Protein AF-A0A496B4T3-F1 (afdb_monomer)

pLDDT: mean 73.03, std 24.56, range [25.62, 98.31]

Sequence (367 aa):
MKFWKKVTQNFSKDEVRKAEMLEIHTRRIRGERLSRKQTRLLKASEQYPELDPLKELIDFAHHRFEERENVTPLPGAKRRIANNLMQLIGRDAPEDDALLGDEISLAPAYSPDLVGSDSELALPNVSGDLPPPIPEAVDPLNETVILEGEAVESATSPVEACYLKLKVAQGDEVGREYDISFQPMIIGCGEKVAVQLDANTPVSQRHALLTVDDDELLITNLDSDSGTSVDGAKITEPTTLHVASRVQIGGQVLEVAAFRRDASVLGVSFEVVEGPDVGQVHWVHFKEMTVGRSAAAQIKLADSTGTLSRLHARFNLKNGEVYLTDLGSKNGTYVDGFRIEEPTVVEPGMRIEFSEIVCEVMHIEHI

Foldseek 3Di:
DVVVVVVCVPDDPVVVLLVLLLVLLLCVLVVHDDDPVSVVSVVVCVVPVVCVVVSVVSNVVSVVVVVDDDDPPPPCPVVVVVVVVCVVVPPPDDDDDDDDDDDDDDDDDDDDDDDDDDDDDDDDDDDDDDDDDDDDDDDDDPDPPPPPPPPPPPCPQPLFKKWWKKAWCFAPRHGDIDIDIDHWAFDFCAPPHQHHDDPVFPTHNGAWTWDADPNWIWIDGPDPPQAKAWPNHGDPDTDTDDQQIWIDGGFWTWGFHDWDDDLQKIWTKTATCTDPRHRDIGIGIDGWQWEWCAPSHPHHDPHPVPQTHNTAWTWDQDSNFIWIGGPPGPQAKDKQNHGDPDTDTDAAQIWIDRDRIIMGTHHMDTD

Radius of gyration: 29.58 Å; Cα contacts (8 Å, |Δi|>4): 579; chains: 1; bounding box: 53×76×92 Å

Secondary structure (DSSP, 8-state):
--HHHHHTTSS-HHHHHHHHHHHHHHHHHTT----HHHHHHHHHGGG-GGGHHHHHHHHHHHHHHHSSTT----TTHHHHHHHHHHHHHGGGPPP----------------------------------PPPPPPPPP-----------------------EEEEEEEEESTTTT-EEEEEE--EEEESSTT-SEE--TTSS--TT-EEEEEETTEEEEEE--SSS-EEETTEEPSS-EEE-TT-EEEETTEEEEEEEEEEETTEEEEEEEEEESTTTT-EEEEEEEPEEEESSTTSSEE---SSS-S-SS-EEEEEETTEEEEEE-S-SS-EEETTEEPSS-EE--TT-EEEETTEEEEEEEEEE-

Solvent-accessible surface area (backbone atoms only — not comparable to full-atom values): 22130 Å² total; per-residue (Å²): 125,72,71,63,67,65,62,54,73,83,48,55,78,63,57,56,48,52,51,52,32,53,54,50,49,56,39,50,75,73,68,49,90,73,50,76,68,52,54,50,45,49,60,56,43,73,80,40,70,86,48,48,69,56,50,50,51,51,52,51,52,52,53,66,56,60,80,45,83,87,64,79,76,58,88,58,53,73,54,53,54,50,52,55,52,51,59,65,66,57,77,79,66,82,90,81,80,90,83,86,84,83,89,82,89,82,83,83,89,84,87,86,89,85,88,85,81,89,80,91,84,84,86,80,92,81,86,83,85,87,81,82,87,82,85,82,82,88,81,88,80,93,70,88,72,82,71,82,71,74,74,81,67,79,76,74,56,65,83,46,30,36,40,39,34,38,30,28,72,36,54,81,52,56,72,44,72,45,83,44,76,47,73,60,41,22,34,17,41,32,86,92,41,56,38,74,46,71,66,93,38,66,47,41,52,61,24,30,39,48,50,74,57,97,92,40,40,30,40,32,63,63,35,90,80,74,40,34,25,50,74,87,41,76,54,91,58,76,40,81,58,50,76,68,36,33,39,34,48,50,67,32,29,33,28,26,72,43,80,46,76,56,91,50,32,43,36,37,33,34,31,25,75,38,49,94,60,53,77,42,73,42,72,41,73,47,70,52,50,24,31,16,51,30,91,70,16,70,43,59,48,74,57,90,85,64,63,48,28,50,57,23,32,35,49,45,81,54,86,76,41,44,28,40,32,62,61,78,30,88,70,45,34,25,51,75,86,42,73,58,90,58,77,38,81,62,55,61,72,42,38,38,29,53,48,84,31,29,31,32,28,70,41,70,46,79,91

Structure (mmCIF, N/CA/C/O backbone):
data_AF-A0A496B4T3-F1
#
_entry.id   AF-A0A496B4T3-F1
#
loop_
_atom_site.group_PDB
_atom_site.id
_atom_site.type_symbol
_atom_site.label_atom_id
_atom_site.label_alt_id
_atom_site.label_comp_id
_atom_site.label_asym_id
_atom_site.label_entity_id
_atom_site.label_seq_id
_atom_site.pdbx_PDB_ins_code
_atom_site.Cartn_x
_atom_site.Cartn_y
_atom_site.Cartn_z
_atom_site.occupancy
_atom_site.B_iso_or_equiv
_atom_site.auth_seq_id
_atom_site.auth_comp_id
_atom_site.auth_asym_id
_atom_site.auth_atom_id
_atom_site.pdbx_PDB_model_num
ATOM 1 N N . MET A 1 1 ? 9.419 -40.910 -6.997 1.00 42.03 1 MET A N 1
ATOM 2 C CA . MET A 1 1 ? 9.297 -41.549 -5.659 1.00 42.03 1 MET A CA 1
ATOM 3 C C . MET A 1 1 ? 10.469 -41.289 -4.694 1.00 42.03 1 MET A C 1
ATOM 5 O O . MET A 1 1 ? 10.294 -41.557 -3.514 1.00 42.03 1 MET A O 1
ATOM 9 N N . LYS A 1 2 ? 11.641 -40.768 -5.114 1.00 34.84 2 LYS A N 1
ATOM 10 C CA . LYS A 1 2 ? 12.786 -40.532 -4.198 1.00 34.84 2 LYS A CA 1
ATOM 11 C C . LYS A 1 2 ? 12.701 -39.239 -3.361 1.00 34.84 2 LYS A C 1
ATOM 13 O O . LYS A 1 2 ? 13.269 -39.209 -2.280 1.00 34.84 2 LYS A O 1
ATOM 18 N N . PHE A 1 3 ? 11.955 -38.228 -3.818 1.00 31.80 3 PHE A N 1
ATOM 19 C CA . PHE A 1 3 ? 11.793 -36.936 -3.130 1.00 31.80 3 PHE A CA 1
ATOM 20 C C . PHE A 1 3 ? 11.101 -37.070 -1.759 1.00 31.80 3 PHE A C 1
ATOM 22 O O . PHE A 1 3 ? 11.632 -36.640 -0.742 1.00 31.80 3 PHE A O 1
ATOM 29 N N . TRP A 1 4 ? 9.982 -37.797 -1.707 1.00 35.41 4 TRP A N 1
ATOM 30 C CA . TRP A 1 4 ? 9.192 -37.984 -0.485 1.00 35.41 4 TRP A CA 1
ATOM 31 C C . TRP A 1 4 ? 9.921 -38.759 0.622 1.00 35.41 4 TRP A C 1
ATOM 33 O O . TRP A 1 4 ? 9.647 -38.537 1.791 1.00 35.41 4 TRP A O 1
ATOM 43 N N . LYS A 1 5 ? 10.894 -39.620 0.280 1.00 40.59 5 LYS A N 1
ATOM 44 C CA . LYS A 1 5 ? 11.647 -40.413 1.269 1.00 40.59 5 LYS A CA 1
ATOM 45 C C . LYS A 1 5 ? 12.572 -39.575 2.161 1.00 40.59 5 LYS A C 1
ATOM 47 O O . LYS A 1 5 ? 12.833 -39.999 3.282 1.00 40.59 5 LYS A O 1
ATOM 52 N N . LYS A 1 6 ? 13.083 -38.437 1.670 1.00 42.34 6 LYS A N 1
ATOM 53 C CA . LYS A 1 6 ? 13.924 -37.519 2.464 1.00 42.34 6 LYS A CA 1
ATOM 54 C C . LYS A 1 6 ? 13.076 -36.603 3.351 1.00 42.34 6 LYS A C 1
ATOM 56 O O . LYS A 1 6 ? 13.432 -36.385 4.497 1.00 42.34 6 LYS A O 1
ATOM 61 N N . VAL A 1 7 ? 11.923 -36.149 2.854 1.00 42.84 7 VAL A N 1
ATOM 62 C CA . VAL A 1 7 ? 11.011 -35.256 3.593 1.00 42.84 7 VAL A CA 1
ATOM 63 C C . VAL A 1 7 ? 10.357 -35.969 4.786 1.00 42.84 7 VAL A C 1
ATOM 65 O O . VAL A 1 7 ? 10.216 -35.381 5.848 1.00 42.84 7 VAL A O 1
ATOM 68 N N . THR A 1 8 ? 10.044 -37.266 4.675 1.00 44.81 8 THR A N 1
ATOM 69 C CA . THR A 1 8 ? 9.409 -38.049 5.756 1.00 44.81 8 THR A CA 1
ATOM 70 C C . THR A 1 8 ? 10.283 -38.304 6.990 1.00 44.81 8 THR A C 1
ATOM 72 O O . THR A 1 8 ? 9.789 -38.897 7.942 1.00 44.81 8 THR A O 1
ATOM 75 N N . GLN A 1 9 ? 11.571 -37.932 6.988 1.00 51.94 9 GLN A N 1
ATOM 76 C CA . GLN A 1 9 ? 12.445 -38.143 8.153 1.00 51.94 9 GLN A CA 1
ATOM 77 C C . GLN A 1 9 ? 12.151 -37.173 9.307 1.00 51.94 9 GLN A C 1
ATOM 79 O O . GLN A 1 9 ? 12.417 -37.530 10.451 1.00 51.94 9 GLN A O 1
ATOM 84 N N . ASN A 1 10 ? 11.534 -36.021 9.019 1.00 51.81 10 ASN A N 1
ATOM 85 C CA . ASN A 1 10 ? 11.236 -34.978 10.008 1.00 51.81 10 ASN A CA 1
ATOM 86 C C . ASN A 1 10 ? 9.767 -34.953 10.465 1.00 51.81 10 ASN A C 1
ATOM 88 O O . ASN A 1 10 ? 9.409 -34.110 11.277 1.00 51.81 10 ASN A O 1
ATOM 92 N N . PHE A 1 11 ? 8.922 -35.862 9.969 1.00 54.88 11 PHE A N 1
ATOM 93 C CA . PHE A 1 11 ? 7.496 -35.907 10.306 1.00 54.88 11 PHE A CA 1
ATOM 94 C C . PHE A 1 11 ? 7.147 -37.178 11.068 1.00 54.88 11 PHE A C 1
ATOM 96 O O . PHE A 1 11 ? 7.620 -38.278 10.758 1.00 54.88 11 PHE A O 1
ATOM 103 N N . SER A 1 12 ? 6.265 -37.040 12.051 1.00 73.56 12 SER A N 1
ATOM 104 C CA . SER A 1 12 ? 5.707 -38.178 12.763 1.00 73.56 12 SER A CA 1
ATOM 105 C C . SER A 1 12 ? 4.925 -39.088 11.805 1.00 73.56 12 SER A C 1
ATOM 107 O O . SER A 1 12 ? 4.362 -38.667 10.790 1.00 73.56 12 SER A O 1
ATOM 109 N N . LYS A 1 13 ? 4.838 -40.381 12.143 1.00 70.19 13 LYS A N 1
ATOM 110 C CA . LYS A 1 13 ? 4.025 -41.343 11.374 1.00 70.19 13 LYS A CA 1
ATOM 111 C C . LYS A 1 13 ? 2.549 -40.937 11.284 1.00 70.19 13 LYS A C 1
ATOM 113 O O . LYS A 1 13 ? 1.871 -41.394 10.367 1.00 70.19 13 LYS A O 1
ATOM 118 N N . ASP A 1 14 ? 2.064 -40.139 12.232 1.00 72.94 14 ASP A N 1
ATOM 119 C CA . ASP A 1 14 ? 0.688 -39.643 12.257 1.00 72.94 14 ASP A CA 1
ATOM 120 C C . ASP A 1 14 ? 0.489 -38.497 11.252 1.00 72.94 14 ASP A C 1
ATOM 122 O O . ASP A 1 14 ? -0.437 -38.544 10.447 1.00 72.94 14 ASP A O 1
ATOM 126 N N . GLU A 1 15 ? 1.419 -37.542 11.181 1.00 69.88 15 GLU A N 1
ATOM 127 C CA . GLU A 1 15 ? 1.378 -36.432 10.212 1.00 69.88 15 GLU A CA 1
ATOM 128 C C . GLU A 1 15 ? 1.469 -36.910 8.762 1.00 69.88 15 GLU A C 1
ATOM 130 O O . GLU A 1 15 ? 0.697 -36.475 7.907 1.00 69.88 15 GLU A O 1
ATOM 135 N N . VAL A 1 16 ? 2.351 -37.876 8.484 1.00 72.69 16 VAL A N 1
ATOM 136 C CA . VAL A 1 16 ? 2.456 -38.484 7.146 1.00 72.69 16 VAL A CA 1
ATOM 137 C C . VAL A 1 16 ? 1.137 -39.157 6.754 1.00 72.69 16 VAL A C 1
ATOM 139 O O . VAL A 1 16 ? 0.715 -39.098 5.598 1.00 72.69 16 VAL A O 1
ATOM 142 N N . ARG A 1 17 ? 0.456 -39.774 7.723 1.00 77.06 17 ARG A N 1
ATOM 143 C CA . ARG A 1 17 ? -0.826 -40.448 7.506 1.00 77.06 17 ARG A CA 1
ATOM 144 C C . ARG A 1 17 ? -1.963 -39.452 7.268 1.00 77.06 17 ARG A C 1
ATOM 146 O O . ARG A 1 17 ? -2.793 -39.699 6.396 1.00 77.06 17 ARG A O 1
ATOM 153 N N . LYS A 1 18 ? -1.976 -38.325 7.985 1.00 79.62 18 LYS A N 1
ATOM 154 C CA . LYS A 1 18 ? -2.917 -37.207 7.788 1.00 79.62 18 LYS A CA 1
ATOM 155 C C . LYS A 1 18 ? -2.761 -36.564 6.410 1.00 79.62 18 LYS A C 1
ATOM 157 O O . LYS A 1 18 ? -3.753 -36.363 5.711 1.00 79.62 18 LYS A O 1
ATOM 162 N N . ALA A 1 19 ? -1.523 -36.335 5.971 1.00 73.56 19 ALA A N 1
ATOM 163 C CA . ALA A 1 19 ? -1.239 -35.837 4.627 1.00 73.56 19 ALA A CA 1
ATOM 164 C C . ALA A 1 19 ? -1.725 -36.812 3.535 1.00 73.56 19 ALA A C 1
ATOM 166 O O . ALA A 1 19 ? -2.362 -36.390 2.569 1.00 73.56 19 ALA A O 1
ATOM 167 N N . GLU A 1 20 ? -1.506 -38.123 3.718 1.00 81.56 20 GLU A N 1
ATOM 168 C CA . GLU A 1 20 ? -2.002 -39.156 2.793 1.00 81.56 20 GLU A CA 1
ATOM 169 C C . GLU A 1 20 ? -3.545 -39.164 2.724 1.00 81.56 20 GLU A C 1
ATOM 171 O O . GLU A 1 20 ? -4.117 -39.345 1.647 1.00 81.56 20 GLU A O 1
ATOM 176 N N . MET A 1 21 ? -4.239 -38.918 3.843 1.00 84.38 21 MET A N 1
ATOM 177 C CA . MET A 1 21 ? -5.705 -38.802 3.872 1.00 84.38 21 MET A CA 1
ATOM 178 C C . MET A 1 21 ? -6.217 -37.597 3.075 1.00 84.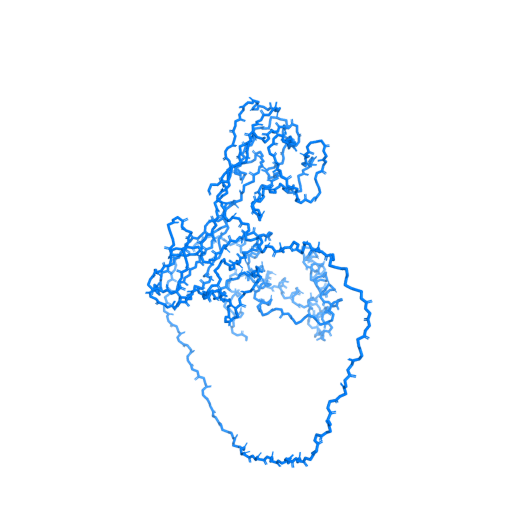38 21 MET A C 1
ATOM 180 O O . MET A 1 21 ? -7.159 -37.755 2.295 1.00 84.38 21 MET A O 1
ATOM 184 N N . LEU A 1 22 ? -5.594 -36.424 3.229 1.00 81.25 22 LEU A N 1
ATOM 185 C CA . LEU A 1 22 ? -5.973 -35.215 2.489 1.00 81.25 22 LEU A CA 1
ATOM 186 C C . LEU A 1 22 ? -5.705 -35.360 0.987 1.00 81.25 22 LEU A C 1
ATOM 188 O O . LEU A 1 22 ? -6.563 -35.005 0.182 1.00 81.25 22 LEU A O 1
ATOM 192 N N . GLU A 1 23 ? -4.580 -35.966 0.594 1.00 81.69 23 GLU A N 1
ATOM 193 C CA . GLU A 1 23 ? -4.283 -36.234 -0.820 1.00 81.69 23 GLU A CA 1
ATOM 194 C C . GLU A 1 23 ? -5.339 -37.157 -1.451 1.00 81.69 23 GLU A C 1
ATOM 196 O O . GLU A 1 23 ? -5.813 -36.919 -2.565 1.00 81.69 23 GLU A O 1
ATOM 201 N N . ILE A 1 24 ? -5.745 -38.211 -0.734 1.00 87.06 24 ILE A N 1
ATOM 202 C CA . ILE A 1 24 ? -6.796 -39.125 -1.196 1.00 87.06 24 ILE A CA 1
ATOM 203 C C . ILE A 1 24 ? -8.148 -38.410 -1.294 1.00 87.06 24 ILE A C 1
ATOM 205 O O . ILE A 1 24 ? -8.892 -38.677 -2.241 1.00 87.06 24 ILE A O 1
ATOM 209 N N . HIS A 1 25 ? -8.460 -37.504 -0.361 1.00 85.00 25 HIS A N 1
ATOM 210 C CA . HIS A 1 25 ? -9.668 -36.676 -0.423 1.00 85.00 25 HIS A CA 1
ATOM 211 C C . HIS A 1 25 ? -9.656 -35.786 -1.672 1.00 85.00 25 HIS A C 1
ATOM 213 O O . HIS A 1 25 ? -10.599 -35.837 -2.453 1.00 85.00 25 HIS A O 1
ATOM 219 N N . THR A 1 26 ? -8.546 -35.101 -1.971 1.00 82.19 26 THR A N 1
ATOM 220 C CA . THR A 1 26 ? -8.401 -34.311 -3.210 1.00 82.19 26 THR A CA 1
ATOM 221 C C . THR A 1 26 ? -8.621 -35.150 -4.473 1.00 82.19 26 THR A C 1
ATOM 223 O O . THR A 1 26 ? -9.329 -34.724 -5.385 1.00 82.19 26 THR A O 1
ATOM 226 N N . ARG A 1 27 ? -8.052 -36.362 -4.536 1.00 83.88 27 ARG A N 1
ATOM 227 C CA . ARG A 1 27 ? -8.244 -37.281 -5.675 1.00 83.88 27 ARG A CA 1
ATOM 228 C C . ARG A 1 27 ? -9.700 -37.722 -5.828 1.00 83.88 27 ARG A C 1
ATOM 230 O O . ARG A 1 27 ? -10.185 -37.831 -6.950 1.00 83.88 27 ARG A O 1
ATOM 237 N N . ARG A 1 28 ? -10.400 -37.959 -4.710 1.00 89.25 28 ARG A N 1
ATOM 238 C CA . ARG A 1 28 ? -11.830 -38.300 -4.708 1.00 89.25 28 ARG A CA 1
ATOM 239 C C . ARG A 1 28 ? -12.663 -37.189 -5.346 1.00 89.25 28 ARG A C 1
ATOM 241 O O . ARG A 1 28 ? -13.524 -37.500 -6.161 1.00 89.25 28 ARG A O 1
ATOM 248 N N . ILE A 1 29 ? -12.420 -35.936 -4.960 1.00 82.75 29 ILE A N 1
ATOM 249 C CA . ILE A 1 29 ? -13.201 -34.791 -5.446 1.00 82.75 29 ILE A CA 1
ATOM 250 C C . ILE A 1 29 ? -12.955 -34.579 -6.947 1.00 82.75 29 ILE A C 1
ATOM 252 O O . ILE A 1 29 ? -13.908 -34.399 -7.691 1.00 82.75 29 ILE A O 1
ATOM 256 N N . ARG A 1 30 ? -11.714 -34.782 -7.418 1.00 79.19 30 ARG A N 1
ATOM 257 C CA . ARG A 1 30 ? -11.343 -34.770 -8.850 1.00 79.19 30 ARG A CA 1
ATOM 258 C C . ARG A 1 30 ? -11.920 -35.921 -9.685 1.00 79.19 30 ARG A C 1
ATOM 260 O O . ARG A 1 30 ? -11.549 -36.086 -10.845 1.00 79.19 30 ARG A O 1
ATOM 267 N N . GLY A 1 31 ? -12.751 -36.782 -9.098 1.00 84.12 31 GLY A N 1
ATOM 268 C CA . GLY A 1 31 ? -13.332 -37.938 -9.780 1.00 84.12 31 GLY A CA 1
ATOM 269 C C . GLY A 1 31 ? -12.337 -39.063 -10.090 1.00 84.12 31 GLY A C 1
ATOM 270 O O . GLY A 1 31 ? -12.657 -39.970 -10.862 1.00 84.12 31 GLY A O 1
ATOM 271 N N . GLU A 1 32 ? -11.134 -39.057 -9.502 1.00 86.38 32 GLU A N 1
ATOM 272 C CA . GLU A 1 32 ? -10.153 -40.118 -9.730 1.00 86.38 32 GLU A CA 1
ATOM 273 C C . GLU A 1 32 ? -10.586 -41.439 -9.075 1.00 86.38 32 GLU A C 1
ATOM 275 O O . GLU A 1 32 ? -11.155 -41.499 -7.979 1.00 86.38 32 GLU A O 1
ATOM 280 N N . ARG A 1 33 ? -10.256 -42.557 -9.727 1.00 86.19 33 ARG A N 1
ATOM 281 C CA . ARG A 1 33 ? -10.611 -43.890 -9.232 1.00 86.19 33 ARG A CA 1
ATOM 282 C C . ARG A 1 33 ? -9.698 -44.306 -8.075 1.00 86.19 33 ARG A C 1
ATOM 284 O O . ARG A 1 33 ? -8.519 -44.592 -8.269 1.00 86.19 33 ARG A O 1
ATOM 291 N N . LEU A 1 34 ? -10.262 -44.413 -6.872 1.00 87.00 34 LEU A N 1
ATOM 292 C CA . LEU A 1 34 ? -9.528 -44.828 -5.673 1.00 87.00 34 LEU A CA 1
ATOM 293 C C . LEU A 1 34 ? -9.361 -46.353 -5.574 1.00 87.00 34 LEU A C 1
ATOM 295 O O . LEU A 1 34 ? -10.283 -47.131 -5.832 1.00 87.00 34 LEU A O 1
ATOM 299 N N . SER A 1 35 ? -8.185 -46.795 -5.123 1.00 86.81 35 SER A N 1
ATOM 300 C CA . SER A 1 35 ? -7.936 -48.195 -4.759 1.00 86.81 35 SER A CA 1
ATOM 301 C C . SER A 1 35 ? -8.615 -48.575 -3.435 1.00 86.81 35 SER A C 1
ATOM 303 O O . SER A 1 35 ? -8.854 -47.729 -2.576 1.00 86.81 35 SER A O 1
ATOM 305 N N . ARG A 1 36 ? -8.828 -49.880 -3.190 1.00 83.62 36 ARG A N 1
ATOM 306 C CA . ARG A 1 36 ? -9.407 -50.384 -1.922 1.00 83.62 36 ARG A CA 1
ATOM 307 C C . ARG A 1 36 ? -8.649 -49.908 -0.676 1.00 83.62 36 ARG A C 1
ATOM 309 O O . ARG A 1 36 ? -9.269 -49.688 0.362 1.00 83.62 36 ARG A O 1
ATOM 316 N N . LYS A 1 37 ? -7.319 -49.769 -0.765 1.00 82.56 37 LYS A N 1
ATOM 317 C CA . LYS A 1 37 ? -6.482 -49.256 0.332 1.00 82.56 37 LYS A CA 1
ATOM 318 C C . LYS A 1 37 ? -6.793 -47.781 0.602 1.00 82.56 37 LYS A C 1
ATOM 320 O O . LYS A 1 37 ? -6.983 -47.412 1.754 1.00 82.56 37 LYS A O 1
ATOM 325 N N . GLN A 1 38 ? -6.914 -46.975 -0.450 1.00 83.62 38 GLN A N 1
ATOM 326 C CA . GLN A 1 38 ? -7.208 -45.545 -0.345 1.00 83.62 38 GLN A CA 1
ATOM 327 C C . GLN A 1 38 ? -8.632 -45.286 0.154 1.00 83.62 38 GLN A C 1
ATOM 329 O O . GLN A 1 38 ? -8.820 -44.468 1.043 1.00 83.62 38 GLN A O 1
ATOM 334 N N . THR A 1 39 ? -9.626 -46.048 -0.314 1.00 85.62 39 THR A N 1
ATOM 335 C CA . THR A 1 39 ? -11.004 -45.945 0.198 1.00 85.62 39 THR A CA 1
ATOM 336 C C . THR A 1 39 ? -11.082 -46.247 1.697 1.00 85.62 39 THR A C 1
ATOM 338 O O . THR A 1 39 ? -11.832 -45.602 2.421 1.00 85.62 39 THR A O 1
ATOM 341 N N . ARG A 1 40 ? -10.297 -47.219 2.185 1.00 84.94 40 ARG A N 1
ATOM 342 C CA . ARG A 1 40 ? -10.201 -47.511 3.625 1.00 84.94 40 ARG A CA 1
ATOM 343 C C . ARG A 1 40 ? -9.523 -46.380 4.395 1.00 84.94 40 ARG A C 1
ATOM 345 O O . ARG A 1 40 ? -9.980 -46.062 5.485 1.00 84.94 40 ARG A O 1
ATOM 352 N N . LEU A 1 41 ? -8.467 -45.785 3.838 1.00 83.81 41 LEU A N 1
ATOM 353 C CA . LEU A 1 41 ? -7.774 -44.660 4.468 1.00 83.81 41 LEU A CA 1
ATOM 354 C C . LEU A 1 41 ? -8.678 -43.425 4.561 1.00 83.81 41 LEU A C 1
ATOM 356 O O . LEU A 1 41 ? -8.714 -42.776 5.597 1.00 83.81 41 LEU A O 1
ATOM 360 N N . LEU A 1 42 ? -9.463 -43.159 3.515 1.00 84.44 42 LEU A N 1
ATOM 361 C CA . LEU A 1 42 ? -10.429 -42.067 3.499 1.00 84.44 42 LEU A CA 1
ATOM 362 C C . LEU A 1 42 ? -11.531 -42.265 4.548 1.00 84.44 42 LEU A C 1
ATOM 364 O O . LEU A 1 42 ? -11.844 -41.331 5.273 1.00 84.44 42 LEU A O 1
ATOM 368 N N . LYS A 1 43 ? -12.064 -43.485 4.703 1.00 84.75 43 LYS A N 1
ATOM 369 C CA . LYS A 1 43 ? -13.001 -43.795 5.802 1.00 84.75 43 LYS A CA 1
ATOM 370 C C . LYS A 1 43 ? -12.363 -43.615 7.178 1.00 84.75 43 LYS A C 1
ATOM 372 O O . LYS A 1 43 ? -13.001 -43.128 8.097 1.00 84.75 43 LYS A O 1
ATOM 377 N N . ALA A 1 44 ? -11.089 -43.976 7.322 1.00 83.06 44 ALA A N 1
ATOM 378 C CA . ALA A 1 44 ? -10.361 -43.760 8.568 1.00 83.06 44 ALA A CA 1
ATOM 379 C C . ALA A 1 44 ? -10.136 -42.268 8.881 1.00 83.06 44 ALA A C 1
ATOM 381 O O . ALA A 1 44 ? -9.860 -41.947 10.030 1.00 83.06 44 ALA A O 1
ATOM 382 N N . SER A 1 45 ? -10.291 -41.361 7.907 1.00 81.56 45 SER A N 1
ATOM 383 C CA . SER A 1 45 ? -10.195 -39.913 8.144 1.00 81.56 45 SER A CA 1
ATOM 384 C C . SER A 1 45 ? -11.351 -39.339 8.971 1.00 81.56 45 SER A C 1
ATOM 386 O O . SER A 1 45 ? -11.227 -38.224 9.462 1.00 81.56 45 SER A O 1
ATOM 388 N N . GLU A 1 46 ? -12.443 -40.089 9.166 1.00 81.25 46 GLU A N 1
ATOM 389 C CA . GLU A 1 46 ? -13.528 -39.734 10.101 1.00 81.25 46 GLU A CA 1
ATOM 390 C C . GLU A 1 46 ? -13.063 -39.770 11.568 1.00 81.25 46 GLU A C 1
ATOM 392 O O . GLU A 1 46 ? -13.691 -39.179 12.437 1.00 81.25 46 GLU A O 1
ATOM 397 N N . GLN A 1 47 ? -11.945 -40.449 11.856 1.00 81.62 47 GLN A N 1
ATOM 398 C CA . GLN A 1 47 ? -11.346 -40.509 13.195 1.00 81.62 47 GLN A CA 1
ATOM 399 C C . GLN A 1 47 ? -10.455 -39.295 13.508 1.00 81.62 47 GLN A C 1
ATOM 401 O O . GLN A 1 47 ? -9.895 -39.230 14.598 1.00 81.62 47 GLN A O 1
ATOM 406 N N . TYR A 1 48 ? -10.322 -38.360 12.562 1.00 81.69 48 TYR A N 1
ATOM 407 C CA . TYR A 1 48 ? -9.452 -37.187 12.638 1.00 81.69 48 TYR A CA 1
ATOM 408 C C . TYR A 1 48 ? -10.262 -35.913 12.328 1.00 81.69 48 TYR A C 1
ATOM 410 O O . TYR A 1 48 ? -10.172 -35.387 11.212 1.00 81.69 48 TYR A O 1
ATOM 418 N N . PRO A 1 49 ? -11.098 -35.440 13.273 1.00 78.69 49 PRO A N 1
ATOM 419 C CA . PRO A 1 49 ? -11.975 -34.283 13.067 1.00 78.69 49 PRO A CA 1
ATOM 420 C C . PRO A 1 49 ? -11.205 -32.979 12.808 1.00 78.69 49 PRO A C 1
ATOM 422 O O . PRO A 1 49 ? -11.726 -32.058 12.188 1.00 78.69 49 PRO A O 1
ATOM 425 N N . GLU A 1 50 ? -9.932 -32.895 13.206 1.00 74.88 50 GLU A N 1
ATOM 426 C CA . GLU A 1 50 ? -9.064 -31.757 12.890 1.00 74.88 50 GLU A CA 1
ATOM 427 C C . GLU A 1 50 ? -8.795 -31.590 11.384 1.00 74.88 50 GLU A C 1
ATOM 429 O O . GLU A 1 50 ? -8.352 -30.529 10.949 1.00 74.88 50 GLU A O 1
ATOM 434 N N . LEU A 1 51 ? -9.058 -32.627 10.578 1.00 80.31 51 LEU A N 1
ATOM 435 C CA . LEU A 1 51 ? -8.924 -32.570 9.124 1.00 80.31 51 LEU A CA 1
ATOM 436 C C . LEU A 1 51 ? -10.156 -31.984 8.434 1.00 80.31 51 LEU A C 1
ATOM 438 O O . LEU A 1 51 ? -10.065 -31.662 7.252 1.00 80.31 51 LEU A O 1
ATOM 442 N N . ASP A 1 52 ? -11.292 -31.857 9.117 1.00 79.56 52 ASP A N 1
ATOM 443 C CA . ASP A 1 52 ? -12.545 -31.438 8.485 1.00 79.56 52 ASP A CA 1
ATOM 444 C C . ASP A 1 52 ? -12.488 -30.004 7.925 1.00 79.56 52 ASP A C 1
ATOM 446 O O . ASP A 1 52 ? -12.822 -29.848 6.750 1.00 79.56 52 ASP A O 1
ATOM 450 N N . PRO A 1 53 ? -11.921 -28.993 8.620 1.00 67.81 53 PRO A N 1
ATOM 451 C CA . PRO A 1 53 ? -11.727 -27.661 8.035 1.00 67.81 53 PRO A CA 1
ATOM 452 C C . PRO A 1 53 ? -10.844 -27.673 6.777 1.00 67.81 53 PRO A C 1
ATOM 454 O O . PRO A 1 53 ? -11.049 -26.898 5.844 1.00 67.81 53 PRO A O 1
ATOM 457 N N . LEU A 1 54 ? -9.851 -28.570 6.723 1.00 72.88 54 LEU A N 1
ATOM 458 C CA . LEU A 1 54 ? -8.975 -28.719 5.558 1.00 72.88 54 LEU A CA 1
ATOM 459 C C . LEU A 1 54 ? -9.688 -29.434 4.404 1.00 72.88 54 LEU A C 1
ATOM 461 O O . LEU A 1 54 ? -9.485 -29.066 3.250 1.00 72.88 54 LEU A O 1
ATOM 465 N N . LYS A 1 55 ? -10.535 -30.431 4.692 1.00 77.31 55 LYS A N 1
ATOM 466 C CA . LYS A 1 55 ? -11.386 -31.087 3.686 1.00 77.31 55 LYS A CA 1
ATOM 467 C C . LYS A 1 55 ? -12.392 -30.096 3.100 1.00 77.31 55 LYS A C 1
ATOM 469 O O . LYS A 1 55 ? -12.488 -30.025 1.881 1.00 77.31 55 LYS A O 1
ATOM 474 N N . GLU A 1 56 ? -13.043 -29.288 3.940 1.00 74.31 56 GLU A N 1
ATOM 475 C CA . GLU A 1 56 ? -13.960 -28.222 3.516 1.00 74.31 56 GLU A CA 1
ATOM 476 C C . GLU A 1 56 ? -13.261 -27.190 2.623 1.00 74.31 56 GLU A C 1
ATOM 478 O O . GLU A 1 56 ? -13.802 -26.801 1.591 1.00 74.31 56 GLU A O 1
ATOM 483 N N . LEU A 1 57 ? -12.026 -26.795 2.956 1.00 67.38 57 LEU A N 1
ATOM 484 C CA . LEU A 1 57 ? -11.236 -25.892 2.116 1.00 67.38 57 LEU A CA 1
ATOM 485 C C . LEU A 1 57 ? -10.909 -26.509 0.746 1.00 67.38 57 LEU A C 1
ATOM 487 O O . LEU A 1 57 ? -10.957 -25.816 -0.271 1.00 67.38 57 LEU A O 1
ATOM 491 N N . ILE A 1 58 ? -10.576 -27.805 0.703 1.00 76.12 58 ILE A N 1
ATOM 492 C CA . ILE A 1 58 ? -10.320 -28.528 -0.553 1.00 76.12 58 ILE A CA 1
ATOM 493 C C . ILE A 1 58 ? -11.610 -28.632 -1.380 1.00 76.12 58 ILE A C 1
ATOM 495 O O . ILE A 1 58 ? -11.561 -28.394 -2.588 1.00 76.12 58 ILE A O 1
ATOM 499 N N . ASP A 1 59 ? -12.743 -28.954 -0.749 1.00 73.19 59 ASP A N 1
ATOM 500 C CA . ASP A 1 59 ? -14.058 -29.032 -1.396 1.00 73.19 59 ASP A CA 1
ATOM 501 C C . ASP A 1 59 ? -14.454 -27.663 -1.980 1.00 73.19 59 ASP A C 1
ATOM 503 O O . ASP A 1 59 ? -14.814 -27.565 -3.155 1.00 73.19 59 ASP A O 1
ATOM 507 N N . PHE A 1 60 ? -14.294 -26.589 -1.197 1.00 69.88 60 PHE A N 1
ATOM 508 C CA . PHE A 1 60 ? -14.548 -25.208 -1.616 1.00 69.88 60 PHE A CA 1
ATOM 509 C C . PHE A 1 60 ? -13.660 -24.786 -2.790 1.00 69.88 60 PHE A C 1
ATOM 511 O O . PHE A 1 60 ? -14.154 -24.245 -3.782 1.00 69.88 60 PHE A O 1
ATOM 518 N N . ALA A 1 61 ? -12.352 -25.056 -2.706 1.00 68.69 61 ALA A N 1
ATOM 519 C CA . ALA A 1 61 ? -11.420 -24.753 -3.784 1.00 68.69 61 ALA A CA 1
ATOM 520 C C . ALA A 1 61 ? -11.809 -25.504 -5.062 1.00 68.69 61 ALA A C 1
ATOM 522 O O . ALA A 1 61 ? -11.896 -24.898 -6.125 1.00 68.69 61 ALA A O 1
ATOM 523 N N . HIS A 1 62 ? -12.097 -26.804 -4.970 1.00 72.62 62 HIS A N 1
ATOM 524 C CA . HIS A 1 62 ? -12.492 -27.592 -6.134 1.00 72.62 62 HIS A CA 1
ATOM 525 C C . HIS A 1 62 ? -13.758 -27.050 -6.801 1.00 72.62 62 HIS A C 1
ATOM 527 O O . HIS A 1 62 ? -13.765 -26.837 -8.010 1.00 72.62 62 HIS A O 1
ATOM 533 N N . HIS A 1 63 ? -14.797 -26.764 -6.013 1.00 66.19 63 HIS A N 1
ATOM 534 C CA . HIS A 1 63 ? -16.076 -26.290 -6.532 1.00 66.19 63 HIS A CA 1
ATOM 535 C C . HIS A 1 63 ? -15.953 -24.923 -7.224 1.00 66.19 63 HIS A C 1
ATOM 537 O O . HIS A 1 63 ? -16.433 -24.742 -8.341 1.00 66.19 63 HIS A O 1
ATOM 543 N N . ARG A 1 64 ? -15.219 -23.980 -6.617 1.00 52.16 64 ARG A N 1
ATOM 544 C CA . ARG A 1 64 ? -15.030 -22.630 -7.171 1.00 52.16 64 ARG A CA 1
ATOM 545 C C . ARG A 1 64 ? -14.144 -22.598 -8.423 1.00 52.16 64 ARG A C 1
ATOM 547 O O . ARG A 1 64 ? -14.270 -21.676 -9.226 1.00 52.16 64 ARG A O 1
ATOM 554 N N . PHE A 1 65 ? -13.253 -23.578 -8.594 1.00 55.06 65 PHE A N 1
ATOM 555 C CA . PHE A 1 65 ? -12.438 -23.716 -9.806 1.00 55.06 65 PHE A CA 1
ATOM 556 C C . PHE A 1 65 ? -13.153 -24.477 -10.938 1.00 55.06 65 PHE A C 1
ATOM 558 O O . PHE A 1 65 ? -12.798 -24.262 -12.094 1.00 55.06 65 PHE A O 1
ATOM 565 N N . GLU A 1 66 ? -14.169 -25.300 -10.652 1.00 53.34 66 GLU A N 1
ATOM 566 C CA . GLU A 1 66 ? -15.000 -25.954 -11.682 1.00 53.34 66 GLU A CA 1
ATOM 567 C C . GLU A 1 66 ? -16.069 -25.027 -12.283 1.00 53.34 66 GLU A C 1
ATOM 569 O O . GLU A 1 66 ? -16.365 -25.139 -13.468 1.00 53.34 66 GLU A O 1
ATOM 574 N N . GLU A 1 67 ? -16.600 -24.055 -11.529 1.00 46.81 67 GLU A N 1
ATOM 575 C CA . GLU A 1 67 ? -17.575 -23.075 -12.054 1.00 46.81 67 GLU A CA 1
ATOM 576 C C . GLU A 1 67 ? -16.985 -22.094 -13.090 1.00 46.81 67 GLU A C 1
ATOM 578 O O . GLU A 1 67 ? -17.718 -21.340 -13.732 1.00 46.81 67 GLU A O 1
ATOM 583 N N . ARG A 1 68 ? -15.663 -22.111 -13.297 1.00 42.84 68 ARG A N 1
ATOM 584 C CA . ARG A 1 68 ? -14.980 -21.389 -14.378 1.00 42.84 68 ARG A CA 1
ATOM 585 C C . ARG A 1 68 ? -14.282 -22.372 -15.317 1.00 42.84 68 ARG A C 1
ATOM 587 O O . 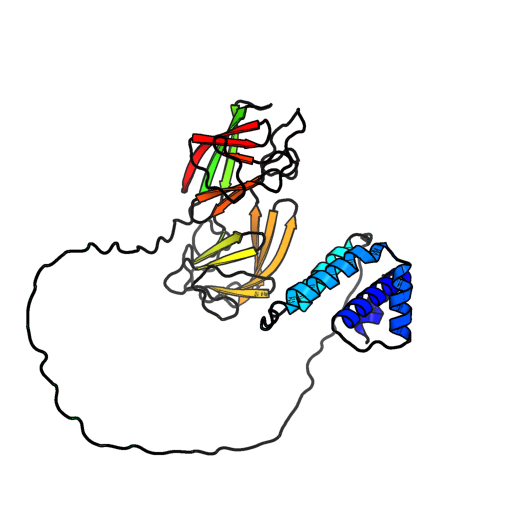ARG A 1 68 ? -13.054 -22.452 -15.343 1.00 42.84 68 ARG A O 1
ATOM 594 N N . GLU A 1 69 ? -15.050 -23.105 -16.122 1.00 42.47 69 GLU A N 1
ATOM 595 C CA . GLU A 1 69 ? -14.476 -23.758 -17.303 1.00 42.47 69 GLU A CA 1
ATOM 596 C C . GLU A 1 69 ? -13.846 -22.681 -18.209 1.00 42.47 69 GLU A C 1
ATOM 598 O O . GLU A 1 69 ? -14.517 -21.750 -18.650 1.00 42.47 69 GLU A O 1
ATOM 603 N N . ASN A 1 70 ? -12.541 -22.827 -18.465 1.00 42.34 70 ASN A N 1
ATOM 604 C CA . ASN A 1 70 ? -11.635 -21.936 -19.212 1.00 42.34 70 ASN A CA 1
ATOM 605 C C . ASN A 1 70 ? -10.908 -20.837 -18.423 1.00 42.34 70 ASN A C 1
ATOM 607 O O . ASN A 1 70 ? -10.723 -19.728 -18.920 1.00 42.34 70 ASN A O 1
ATOM 611 N N . VAL A 1 71 ? -10.359 -21.164 -17.252 1.00 40.84 71 VAL A N 1
ATOM 612 C CA . VAL A 1 71 ? -9.152 -20.467 -16.781 1.00 40.84 71 VAL A CA 1
ATOM 613 C C . VAL A 1 71 ? -7.984 -21.438 -16.812 1.00 40.84 71 VAL A C 1
ATOM 615 O O . VAL A 1 71 ? -7.880 -22.349 -15.991 1.00 40.84 71 VAL A O 1
ATOM 618 N N . THR A 1 72 ? -7.084 -21.242 -17.773 1.00 35.38 72 THR A N 1
ATOM 619 C CA . THR A 1 72 ? -5.758 -21.856 -17.760 1.00 35.38 72 THR A CA 1
ATOM 620 C C . THR A 1 72 ? -5.114 -21.492 -16.421 1.00 35.38 72 THR A C 1
ATOM 622 O O . THR A 1 72 ? -4.947 -20.300 -16.149 1.00 35.38 72 THR A O 1
ATOM 625 N N . PRO A 1 73 ? -4.792 -22.454 -15.537 1.00 38.22 73 PRO A N 1
ATOM 626 C CA . PRO A 1 73 ? -4.203 -22.112 -14.255 1.00 38.22 73 PRO A CA 1
ATOM 627 C C . PRO A 1 73 ? -2.887 -21.387 -14.524 1.00 38.22 73 PRO A C 1
ATOM 629 O O . PRO A 1 73 ? -2.003 -21.939 -15.183 1.00 38.22 73 PRO A O 1
ATOM 632 N N . LEU A 1 74 ? -2.787 -20.149 -14.029 1.00 42.50 74 LEU A N 1
ATOM 633 C CA . LEU A 1 74 ? -1.597 -19.315 -14.154 1.00 42.50 74 LEU A CA 1
ATOM 634 C C . LEU A 1 74 ? -0.342 -20.155 -13.842 1.00 42.50 74 LEU A C 1
ATOM 636 O O . LEU A 1 74 ? -0.348 -20.920 -12.858 1.00 42.50 74 LEU A O 1
ATOM 640 N N . PRO A 1 75 ? 0.739 -20.020 -14.631 1.00 33.81 75 PRO A N 1
ATOM 641 C CA . PRO A 1 75 ? 2.000 -20.690 -14.354 1.00 33.81 75 PRO A CA 1
ATOM 642 C C . PRO A 1 75 ? 2.373 -20.559 -12.868 1.00 33.81 75 PRO A C 1
ATOM 644 O O . PRO A 1 75 ? 2.193 -19.521 -12.232 1.00 33.81 75 PRO A O 1
ATOM 647 N N . GLY A 1 76 ? 2.778 -21.666 -12.246 1.00 40.66 76 GLY A N 1
ATOM 648 C CA . GLY A 1 76 ? 3.154 -21.666 -10.830 1.00 40.66 76 GLY A CA 1
ATOM 649 C C . GLY A 1 76 ? 2.006 -21.711 -9.809 1.00 40.66 76 GLY A C 1
ATOM 650 O O . GLY A 1 76 ? 2.292 -21.704 -8.615 1.00 40.66 76 GLY A O 1
ATOM 651 N N . ALA A 1 77 ? 0.727 -21.845 -10.192 1.00 38.72 77 ALA A N 1
ATOM 652 C CA . ALA A 1 77 ? -0.375 -22.080 -9.233 1.00 38.72 77 ALA A CA 1
ATOM 653 C C . ALA A 1 77 ? -0.129 -23.300 -8.316 1.00 38.72 77 ALA A C 1
ATOM 655 O O . ALA A 1 77 ? -0.355 -23.250 -7.109 1.00 38.72 77 ALA A O 1
ATOM 656 N N . LYS A 1 78 ? 0.464 -24.371 -8.862 1.00 35.94 78 LYS A N 1
ATOM 657 C CA . LYS A 1 78 ? 0.909 -25.538 -8.076 1.00 35.94 78 LYS A CA 1
ATOM 658 C C . LYS A 1 78 ? 2.021 -25.192 -7.072 1.00 35.94 78 LYS A C 1
ATOM 660 O O . LYS A 1 78 ? 2.062 -25.776 -5.995 1.00 35.94 78 LYS A O 1
ATOM 665 N N . ARG A 1 79 ? 2.898 -24.239 -7.412 1.00 42.56 79 ARG A N 1
ATOM 666 C CA . ARG A 1 79 ? 4.002 -23.756 -6.562 1.00 42.56 79 ARG A CA 1
ATOM 667 C C . ARG A 1 79 ? 3.483 -22.844 -5.443 1.00 42.56 79 ARG A C 1
ATOM 669 O O . ARG A 1 79 ? 3.949 -22.957 -4.318 1.00 42.56 79 ARG A O 1
ATOM 676 N N . ARG A 1 80 ? 2.453 -22.035 -5.725 1.00 43.53 80 ARG A N 1
ATOM 677 C CA . ARG A 1 80 ? 1.724 -21.202 -4.749 1.00 43.53 80 ARG A CA 1
ATOM 678 C C . ARG A 1 80 ? 1.038 -22.032 -3.665 1.00 43.53 80 ARG A C 1
ATOM 680 O O . ARG A 1 80 ? 1.246 -21.784 -2.483 1.00 43.53 80 ARG A O 1
ATOM 687 N N . ILE A 1 81 ? 0.291 -23.065 -4.062 1.00 45.47 81 ILE A N 1
ATOM 688 C CA . ILE A 1 81 ? -0.379 -23.965 -3.108 1.00 45.47 81 ILE A CA 1
ATOM 689 C C . ILE A 1 81 ? 0.657 -24.722 -2.269 1.00 45.47 81 ILE A C 1
ATOM 691 O O . ILE A 1 81 ? 0.496 -24.829 -1.058 1.00 45.47 81 ILE A O 1
ATOM 695 N N . ALA A 1 82 ? 1.746 -25.194 -2.887 1.00 40.12 82 ALA A N 1
ATOM 696 C CA . ALA A 1 82 ? 2.823 -25.872 -2.170 1.00 40.12 82 ALA A CA 1
ATOM 697 C C . ALA A 1 82 ? 3.511 -24.958 -1.139 1.00 40.12 82 ALA A C 1
ATOM 699 O O . ALA A 1 82 ? 3.710 -25.383 -0.006 1.00 40.12 82 ALA A O 1
ATOM 700 N N . ASN A 1 83 ? 3.819 -23.705 -1.488 1.00 44.53 83 ASN A N 1
ATOM 701 C CA . ASN A 1 83 ? 4.457 -22.758 -0.568 1.00 44.53 83 ASN A CA 1
ATOM 702 C C . ASN A 1 83 ? 3.547 -22.398 0.617 1.00 44.53 83 ASN A C 1
ATOM 704 O O . ASN A 1 83 ? 4.013 -22.407 1.754 1.00 44.53 83 ASN A O 1
ATOM 708 N N . ASN A 1 84 ? 2.251 -22.175 0.379 1.00 43.41 84 ASN A N 1
ATOM 709 C CA . ASN A 1 84 ? 1.294 -21.895 1.454 1.00 43.41 84 ASN A CA 1
ATOM 710 C C . ASN A 1 84 ? 1.088 -23.108 2.377 1.00 43.41 84 ASN A C 1
ATOM 712 O O . ASN A 1 84 ? 1.001 -22.943 3.592 1.00 43.41 84 ASN A O 1
ATOM 716 N N . LEU A 1 85 ? 1.079 -24.334 1.833 1.00 39.00 85 LEU A N 1
ATOM 717 C CA . LEU A 1 85 ? 1.010 -25.550 2.653 1.00 39.00 85 LEU A CA 1
ATOM 718 C C . LEU A 1 85 ? 2.268 -25.716 3.520 1.00 39.00 85 LEU A C 1
ATOM 720 O O . LEU A 1 85 ? 2.170 -26.080 4.688 1.00 39.00 85 LEU A O 1
ATOM 724 N N . MET A 1 86 ? 3.446 -25.421 2.962 1.00 41.28 86 MET A N 1
ATOM 725 C CA . MET A 1 86 ? 4.719 -25.521 3.683 1.00 41.28 86 MET A CA 1
ATOM 726 C C . MET A 1 86 ? 4.848 -24.452 4.779 1.00 41.28 86 MET A C 1
ATOM 728 O O . MET A 1 86 ? 5.392 -24.744 5.840 1.00 41.28 86 MET A O 1
ATOM 732 N N . GLN A 1 87 ? 4.292 -23.253 4.575 1.00 46.84 87 GLN A N 1
ATOM 733 C CA . GLN A 1 87 ? 4.214 -22.218 5.613 1.00 46.84 87 GLN A CA 1
ATOM 734 C C . GLN A 1 87 ? 3.244 -22.577 6.750 1.00 46.84 87 GLN A C 1
ATOM 736 O O . GLN A 1 87 ? 3.500 -22.217 7.897 1.00 46.84 87 GLN A O 1
ATOM 741 N N . LEU A 1 88 ? 2.159 -23.311 6.465 1.00 38.28 88 LEU A N 1
ATOM 742 C CA . LEU A 1 88 ? 1.243 -23.803 7.502 1.00 38.28 88 LEU A CA 1
ATOM 743 C C . LEU A 1 88 ? 1.854 -24.929 8.345 1.00 38.28 88 LEU A C 1
ATOM 745 O O . LEU A 1 88 ? 1.621 -24.984 9.548 1.00 38.28 88 LEU A O 1
ATOM 749 N N . ILE A 1 89 ? 2.630 -25.815 7.718 1.00 39.69 89 ILE A N 1
ATOM 750 C CA . ILE A 1 89 ? 3.257 -26.967 8.384 1.00 39.69 89 ILE A CA 1
ATOM 751 C C . ILE A 1 89 ? 4.514 -26.545 9.172 1.00 39.69 89 ILE A C 1
ATOM 753 O O . ILE A 1 89 ? 4.872 -27.184 10.156 1.00 39.69 89 ILE A O 1
ATOM 757 N N . GLY A 1 90 ? 5.167 -25.442 8.790 1.00 40.72 90 GLY A N 1
ATOM 758 C CA . GLY A 1 90 ? 6.391 -24.944 9.430 1.00 40.72 90 GLY A CA 1
ATOM 759 C C . GLY A 1 90 ? 6.214 -24.216 10.769 1.00 40.72 90 GLY A C 1
ATOM 760 O O . GLY A 1 90 ? 7.214 -23.794 11.338 1.00 40.72 90 GLY A O 1
ATOM 761 N N . ARG A 1 91 ? 4.987 -24.045 11.287 1.00 42.44 91 ARG A N 1
ATOM 762 C CA . ARG A 1 91 ? 4.755 -23.335 12.562 1.00 42.44 91 ARG A CA 1
ATOM 763 C C . ARG A 1 91 ? 5.119 -24.135 13.824 1.00 42.44 91 ARG A C 1
ATOM 765 O O . ARG A 1 91 ? 5.225 -23.510 14.871 1.00 42.44 91 ARG A O 1
ATOM 772 N N . ASP A 1 92 ? 5.371 -25.445 13.721 1.00 35.34 92 ASP A N 1
ATOM 773 C CA . ASP A 1 92 ? 5.642 -26.320 14.881 1.00 35.34 92 ASP A CA 1
ATOM 774 C C . ASP A 1 92 ? 7.014 -27.033 14.861 1.00 35.34 92 ASP A C 1
ATOM 776 O O . ASP A 1 92 ? 7.232 -27.985 15.611 1.00 35.34 92 ASP A O 1
ATOM 780 N N . ALA A 1 93 ? 7.980 -26.592 14.047 1.00 31.56 93 ALA A N 1
ATOM 781 C CA . ALA A 1 93 ? 9.339 -27.143 14.098 1.00 31.56 93 ALA A CA 1
ATOM 782 C C . ALA A 1 93 ? 10.257 -26.263 14.973 1.00 31.56 93 ALA A C 1
ATOM 784 O O . ALA A 1 93 ? 10.353 -25.063 14.707 1.00 31.56 93 ALA A O 1
ATOM 785 N N . PRO A 1 94 ? 10.938 -26.815 15.997 1.00 30.38 94 PRO A N 1
ATOM 786 C CA . PRO A 1 94 ? 11.897 -26.056 16.786 1.00 30.38 94 PRO A CA 1
ATOM 787 C C . PRO A 1 94 ? 13.134 -25.731 15.940 1.00 30.38 94 PRO A C 1
ATOM 789 O O . PRO A 1 94 ? 13.618 -26.572 15.179 1.00 30.38 94 PRO A O 1
ATOM 792 N N . GLU A 1 95 ? 13.615 -24.497 16.078 1.00 39.03 95 GLU A N 1
ATOM 793 C CA . GLU A 1 95 ? 14.876 -24.031 15.509 1.00 39.03 95 GLU A CA 1
ATOM 794 C C . GLU A 1 95 ? 16.035 -24.850 16.085 1.00 39.03 95 GLU A C 1
ATOM 796 O O . GLU A 1 95 ? 16.202 -24.893 17.301 1.00 39.03 95 GLU A O 1
ATOM 801 N N . ASP A 1 96 ? 16.835 -25.479 15.222 1.00 30.47 96 ASP A N 1
ATOM 802 C CA . ASP A 1 96 ? 18.185 -25.905 15.578 1.00 30.47 96 ASP A CA 1
ATOM 803 C C . ASP A 1 96 ? 19.125 -25.831 14.369 1.00 30.47 96 ASP A C 1
ATOM 805 O O . ASP A 1 96 ? 18.761 -26.067 13.213 1.00 30.47 96 ASP A O 1
ATOM 809 N N . ASP A 1 97 ? 20.343 -25.437 14.708 1.00 31.47 97 ASP A N 1
ATOM 810 C CA . ASP A 1 97 ? 21.386 -24.840 13.889 1.00 31.47 97 ASP A CA 1
ATOM 811 C C . ASP A 1 97 ? 22.303 -25.883 13.205 1.00 31.47 97 ASP A C 1
ATOM 813 O O . ASP A 1 97 ? 22.490 -26.992 13.701 1.00 31.47 97 ASP A O 1
ATOM 817 N N . ALA A 1 98 ? 22.943 -25.452 12.110 1.00 30.34 98 ALA A N 1
ATOM 818 C CA . ALA A 1 98 ? 24.148 -25.997 11.457 1.00 30.34 98 ALA A CA 1
ATOM 819 C C . ALA A 1 98 ? 24.197 -27.465 10.941 1.00 30.34 98 ALA A C 1
ATOM 821 O O . ALA A 1 98 ? 24.102 -28.427 11.697 1.00 30.34 98 ALA A O 1
ATOM 822 N N . LEU A 1 99 ? 24.547 -27.632 9.646 1.00 25.80 99 LEU A N 1
ATOM 823 C CA . LEU A 1 99 ? 25.741 -28.358 9.133 1.00 25.80 99 LEU A CA 1
ATOM 824 C C . LEU A 1 99 ? 25.616 -28.759 7.639 1.00 25.80 99 LEU A C 1
ATOM 826 O O . LEU A 1 99 ? 24.706 -29.496 7.282 1.00 25.80 99 LEU A O 1
ATOM 830 N N . LEU A 1 100 ? 26.640 -28.375 6.848 1.00 27.38 100 LEU A N 1
ATOM 831 C CA . LEU A 1 100 ? 27.244 -29.081 5.687 1.00 27.38 100 LEU A CA 1
ATOM 832 C C . LEU A 1 100 ? 26.319 -29.363 4.474 1.00 27.38 100 LEU A C 1
ATOM 834 O O . LEU A 1 100 ? 25.294 -30.015 4.587 1.00 27.38 100 LEU A O 1
ATOM 838 N N . GLY A 1 101 ? 26.608 -28.948 3.242 1.00 26.25 101 GLY A N 1
ATOM 839 C CA . GLY A 1 101 ? 27.865 -29.053 2.504 1.00 26.25 101 GLY A CA 1
ATOM 840 C C . GLY A 1 101 ? 27.576 -29.749 1.156 1.00 26.25 101 GLY A C 1
ATOM 841 O O . GLY A 1 101 ? 26.772 -30.676 1.105 1.00 26.25 101 GLY A O 1
ATOM 842 N N . ASP A 1 102 ? 28.246 -29.274 0.109 1.00 28.17 102 ASP A N 1
ATOM 843 C CA . ASP A 1 102 ? 28.461 -29.856 -1.225 1.00 28.17 102 ASP A CA 1
ATOM 844 C C . ASP A 1 102 ? 27.335 -29.976 -2.278 1.00 28.17 102 ASP A C 1
ATOM 846 O O . ASP A 1 102 ? 26.325 -30.671 -2.152 1.00 28.17 102 ASP A O 1
ATOM 850 N N . GLU A 1 103 ? 27.642 -29.296 -3.391 1.00 34.56 103 GLU A N 1
ATOM 851 C CA . GLU A 1 103 ? 27.423 -29.624 -4.802 1.00 34.56 103 GLU A CA 1
ATOM 852 C C . GLU A 1 103 ? 26.766 -30.974 -5.120 1.00 34.56 103 GLU A C 1
ATOM 854 O O . GLU A 1 103 ? 27.351 -32.023 -4.868 1.00 34.56 103 GLU A O 1
ATOM 859 N N . ILE A 1 104 ? 25.664 -30.950 -5.886 1.00 25.69 104 ILE A N 1
ATOM 860 C CA . ILE A 1 104 ? 25.443 -31.933 -6.961 1.00 25.69 104 ILE A CA 1
ATOM 861 C C . ILE A 1 104 ? 24.815 -31.234 -8.175 1.00 25.69 104 ILE A C 1
ATOM 863 O O . ILE A 1 104 ? 23.639 -30.867 -8.179 1.00 25.69 104 ILE A O 1
ATOM 867 N N . SER A 1 105 ? 25.632 -31.114 -9.221 1.00 27.19 105 SER A N 1
ATOM 868 C CA . SER A 1 105 ? 25.255 -30.813 -10.604 1.00 27.19 105 SER A CA 1
ATOM 869 C C . SER A 1 105 ? 24.282 -31.849 -11.178 1.00 27.19 105 SER A C 1
ATOM 871 O O . SER A 1 105 ? 24.492 -33.051 -11.023 1.00 27.19 105 SER A O 1
ATOM 873 N N . LEU A 1 106 ? 23.288 -31.403 -11.951 1.00 25.62 106 LEU A N 1
ATOM 874 C CA . LEU A 1 106 ? 22.581 -32.237 -12.929 1.00 25.62 106 LEU A CA 1
ATOM 875 C C . LEU A 1 106 ? 22.460 -31.462 -14.246 1.00 25.62 106 LEU A C 1
ATOM 877 O O . LEU A 1 106 ? 21.517 -30.710 -14.469 1.00 25.62 106 LEU A O 1
ATOM 881 N N . ALA A 1 107 ? 23.459 -31.659 -15.103 1.00 26.23 107 ALA A N 1
ATOM 882 C CA . ALA A 1 107 ? 23.413 -31.359 -16.530 1.00 26.23 107 ALA A CA 1
ATOM 883 C C . ALA A 1 107 ? 22.876 -32.605 -17.300 1.00 26.23 107 ALA A C 1
ATOM 885 O O . ALA A 1 107 ? 22.572 -33.624 -16.672 1.00 26.23 107 ALA A O 1
ATOM 886 N N . PRO A 1 108 ? 22.666 -32.548 -18.628 1.00 36.81 108 PRO A N 1
ATOM 887 C CA . PRO A 1 108 ? 21.406 -32.908 -19.269 1.00 36.81 108 PRO A CA 1
ATOM 888 C C . PRO A 1 108 ? 21.458 -34.264 -19.990 1.00 36.81 108 PRO A C 1
ATOM 890 O O . PRO A 1 108 ? 22.523 -34.756 -20.356 1.00 36.81 108 PRO A O 1
ATOM 893 N N . ALA A 1 109 ? 20.295 -34.849 -20.274 1.00 27.70 109 ALA A N 1
ATOM 894 C CA . ALA A 1 109 ? 20.196 -35.970 -21.206 1.00 27.70 109 ALA A CA 1
ATOM 895 C C . ALA A 1 109 ? 19.852 -35.453 -22.620 1.00 27.70 109 ALA A C 1
ATOM 897 O O . ALA A 1 109 ? 18.701 -35.138 -22.910 1.00 27.70 109 ALA A O 1
ATOM 898 N N . TYR A 1 110 ? 20.890 -35.355 -23.461 1.00 26.86 110 TYR A N 1
ATOM 899 C CA . TYR A 1 110 ? 20.877 -35.438 -24.940 1.00 26.86 110 TYR A CA 1
ATOM 900 C C . TYR A 1 110 ? 20.148 -36.730 -25.404 1.00 26.86 110 TYR A C 1
ATOM 902 O O . TYR A 1 110 ? 20.126 -37.687 -24.632 1.00 26.86 110 TYR A O 1
ATOM 910 N N . SER A 1 111 ? 19.643 -36.969 -26.626 1.00 31.23 111 SER A N 1
ATOM 911 C CA . SER A 1 111 ? 19.411 -36.278 -27.925 1.00 31.23 111 SER A CA 1
ATOM 912 C C . SER A 1 111 ? 18.960 -37.397 -28.929 1.00 31.23 111 SER A C 1
ATOM 914 O O . SER A 1 111 ? 18.640 -38.489 -28.456 1.00 31.23 111 SER A O 1
ATOM 916 N N . PRO A 1 112 ? 19.082 -37.292 -30.272 1.00 40.97 112 PRO A N 1
ATOM 917 C CA . PRO A 1 112 ? 18.326 -36.494 -31.249 1.00 40.97 112 PRO A CA 1
ATOM 918 C C . PRO A 1 112 ? 17.753 -37.348 -32.427 1.00 40.97 112 PRO A C 1
ATOM 920 O O . PRO A 1 112 ? 17.889 -38.568 -32.455 1.00 40.97 112 PRO A O 1
ATOM 923 N N . ASP A 1 113 ? 17.184 -36.641 -33.413 1.00 30.44 113 ASP A N 1
ATOM 924 C CA . ASP A 1 113 ? 16.945 -36.991 -34.829 1.00 30.44 113 ASP A CA 1
ATOM 925 C C . ASP A 1 113 ? 15.701 -37.806 -35.227 1.00 30.44 113 ASP A C 1
ATOM 927 O O . ASP A 1 113 ? 15.593 -39.001 -34.975 1.00 30.44 113 ASP A O 1
ATOM 931 N N . LEU A 1 114 ? 14.820 -37.159 -36.009 1.00 31.92 114 LEU A N 1
ATOM 932 C CA . LEU A 1 114 ? 14.494 -37.602 -37.371 1.00 31.92 114 LEU A CA 1
ATOM 933 C C . LEU A 1 114 ? 13.938 -36.445 -38.229 1.00 31.92 114 LEU A C 1
ATOM 935 O O . LEU A 1 114 ? 13.157 -35.608 -37.787 1.00 31.92 114 LEU A O 1
ATOM 939 N N . VAL A 1 115 ? 14.427 -36.451 -39.464 1.00 31.75 115 VAL A N 1
ATOM 940 C CA . VAL A 1 115 ? 14.354 -35.495 -40.576 1.00 31.75 115 VAL A CA 1
ATOM 941 C C . VAL A 1 115 ? 12.985 -35.468 -41.279 1.00 31.75 115 VAL A C 1
ATOM 943 O O . VAL A 1 115 ? 12.314 -36.494 -41.358 1.00 31.75 115 VAL A O 1
ATOM 946 N N . GLY A 1 116 ? 12.648 -34.329 -41.901 1.00 27.95 116 GLY A N 1
ATOM 947 C CA . GLY A 1 116 ? 11.671 -34.203 -43.001 1.00 27.95 116 GLY A CA 1
ATOM 948 C C . GLY A 1 116 ? 11.285 -32.733 -43.222 1.00 27.95 116 GLY A C 1
ATOM 949 O O . GLY A 1 116 ? 10.488 -32.207 -42.460 1.00 27.95 116 GLY A O 1
ATOM 950 N N . SER A 1 117 ? 12.034 -31.959 -44.015 1.00 30.88 117 SER A N 1
ATOM 951 C CA . SER A 1 117 ? 11.980 -31.799 -45.487 1.00 30.88 117 SER A CA 1
ATOM 952 C C . SER A 1 117 ? 11.016 -30.698 -45.950 1.00 30.88 117 SER A C 1
ATOM 954 O O . SER A 1 117 ? 9.815 -30.774 -45.705 1.00 30.88 117 SER A O 1
ATOM 956 N N . ASP A 1 118 ? 11.591 -29.729 -46.665 1.00 30.25 118 ASP A N 1
ATOM 957 C CA . ASP A 1 118 ? 10.966 -28.635 -47.413 1.00 30.25 118 ASP A CA 1
ATOM 958 C C . ASP A 1 118 ? 9.803 -29.070 -48.313 1.00 30.25 118 ASP A C 1
ATOM 960 O O . ASP A 1 118 ? 9.843 -30.142 -48.922 1.00 30.25 118 ASP A O 1
ATOM 964 N N . SER A 1 119 ? 8.827 -28.177 -48.502 1.00 34.25 119 SER A N 1
ATOM 965 C CA . SER A 1 119 ? 8.135 -28.012 -49.787 1.00 34.25 119 SER A CA 1
ATOM 966 C C . SER A 1 119 ? 7.447 -26.651 -49.877 1.00 34.25 119 SER A C 1
ATOM 968 O O . SER A 1 119 ? 6.534 -26.329 -49.117 1.00 34.25 119 SER A O 1
ATOM 970 N N . GLU A 1 120 ? 7.917 -25.882 -50.856 1.00 30.92 120 GLU A N 1
ATOM 971 C CA . GLU A 1 120 ? 7.252 -24.759 -51.503 1.00 30.92 120 GLU A CA 1
ATOM 972 C C . GLU A 1 120 ? 5.803 -25.092 -51.886 1.00 30.92 120 GLU A C 1
ATOM 974 O O . GLU A 1 120 ? 5.539 -26.146 -52.463 1.00 30.92 120 GLU A O 1
ATOM 979 N N . LEU A 1 121 ? 4.892 -24.134 -51.709 1.00 33.81 121 LEU A N 1
ATOM 980 C CA . LEU A 1 121 ? 3.756 -23.969 -52.612 1.00 33.81 121 LEU A CA 1
ATOM 981 C C . LEU A 1 121 ? 3.577 -22.486 -52.925 1.00 33.81 121 LEU A C 1
ATOM 983 O O . LEU A 1 121 ? 3.139 -21.687 -52.101 1.00 33.81 121 LEU A O 1
ATOM 987 N N . ALA A 1 122 ? 3.959 -22.148 -54.150 1.00 29.02 122 ALA A N 1
ATOM 988 C CA . ALA A 1 122 ? 3.709 -20.875 -54.783 1.00 29.02 122 ALA A CA 1
ATOM 989 C C . ALA A 1 122 ? 2.352 -20.864 -55.513 1.00 29.02 122 ALA A C 1
ATOM 991 O O . ALA A 1 122 ? 1.868 -21.904 -55.964 1.00 29.02 122 ALA A O 1
ATOM 992 N N . LEU A 1 123 ? 1.897 -19.626 -55.755 1.00 33.03 123 LEU A N 1
ATOM 993 C CA . LEU A 1 123 ? 1.045 -19.110 -56.845 1.00 33.03 123 LEU A CA 1
ATOM 994 C C . LEU A 1 123 ? -0.452 -18.876 -56.537 1.00 33.03 123 LEU A C 1
ATOM 996 O O . LEU A 1 123 ? -1.025 -19.622 -55.748 1.00 33.03 123 LEU A O 1
ATOM 1000 N N . PRO A 1 124 ? -1.136 -17.935 -57.245 1.00 38.78 124 PRO A N 1
ATOM 1001 C CA . PRO A 1 124 ? -0.637 -16.965 -58.241 1.00 38.78 124 PRO A CA 1
ATOM 1002 C C . PRO A 1 124 ? -1.076 -15.495 -58.039 1.00 38.78 124 PRO A C 1
ATOM 1004 O O . PRO A 1 124 ? -2.099 -15.180 -57.438 1.00 38.78 124 PRO A O 1
ATOM 1007 N N . ASN A 1 125 ? -0.319 -14.604 -58.690 1.00 31.06 125 ASN A N 1
ATOM 1008 C CA . ASN A 1 125 ? -0.761 -13.282 -59.141 1.00 31.06 125 ASN A CA 1
ATOM 1009 C C . ASN A 1 125 ? -1.958 -13.394 -60.098 1.00 31.06 125 ASN A C 1
ATOM 1011 O O . ASN A 1 125 ? -1.891 -14.134 -61.081 1.00 31.06 125 ASN A O 1
ATOM 1015 N N . VAL A 1 126 ? -2.978 -12.558 -59.891 1.00 34.19 126 VAL A N 1
ATOM 1016 C CA . VAL A 1 126 ? -3.939 -12.176 -60.934 1.00 34.19 126 VAL A CA 1
ATOM 1017 C C . VAL A 1 126 ? -3.943 -10.655 -61.036 1.00 34.19 126 VAL A C 1
ATOM 1019 O O . VAL A 1 126 ? -4.298 -9.946 -60.099 1.00 34.19 126 VAL A O 1
ATOM 1022 N N . SER A 1 127 ? -3.482 -10.175 -62.185 1.00 33.34 127 SER A N 1
ATOM 1023 C CA . SER A 1 127 ? -3.596 -8.798 -62.657 1.00 33.34 127 SER A CA 1
ATOM 1024 C C . SER A 1 127 ? -4.988 -8.569 -63.254 1.00 33.34 127 SER A C 1
ATOM 1026 O O . SER A 1 127 ? -5.493 -9.460 -63.935 1.00 33.34 127 SER A O 1
ATOM 1028 N N . GLY A 1 128 ? -5.560 -7.373 -63.089 1.00 30.23 128 GLY A N 1
ATOM 1029 C CA . GLY A 1 128 ? -6.656 -6.914 -63.950 1.00 30.23 128 GLY A CA 1
ATOM 1030 C C . GLY A 1 128 ? -7.610 -5.896 -63.326 1.00 30.23 128 GLY A C 1
ATOM 1031 O O . GLY A 1 128 ? -8.472 -6.268 -62.543 1.00 30.23 128 GLY A O 1
ATOM 1032 N N . ASP A 1 129 ? -7.465 -4.651 -63.781 1.00 33.47 129 ASP A N 1
ATOM 1033 C CA . ASP A 1 129 ? -8.476 -3.593 -63.921 1.00 33.47 129 ASP A CA 1
ATOM 1034 C C . ASP A 1 129 ? -9.071 -2.877 -62.690 1.00 33.47 129 ASP A C 1
ATOM 1036 O O . ASP A 1 129 ? -10.001 -3.322 -62.022 1.00 33.47 129 ASP A O 1
ATOM 1040 N N . LEU A 1 130 ? -8.582 -1.643 -62.508 1.00 39.78 130 LEU A N 1
ATOM 1041 C CA . LEU A 1 130 ? -9.227 -0.532 -61.803 1.00 39.78 130 LEU A CA 1
ATOM 1042 C C . LEU A 1 130 ? -10.306 0.127 -62.688 1.00 39.78 130 LEU A C 1
ATOM 1044 O O . LEU A 1 130 ? -9.989 0.531 -63.810 1.00 39.78 130 LEU A O 1
ATOM 1048 N N . PRO A 1 131 ? -11.524 0.374 -62.170 1.00 39.44 131 PRO A N 1
ATOM 1049 C CA . PRO A 1 131 ? -12.431 1.398 -62.682 1.00 39.44 131 PRO A CA 1
ATOM 1050 C C . PRO A 1 131 ? -12.360 2.719 -61.869 1.00 39.44 131 PRO A C 1
ATOM 1052 O O . PRO A 1 131 ? -11.880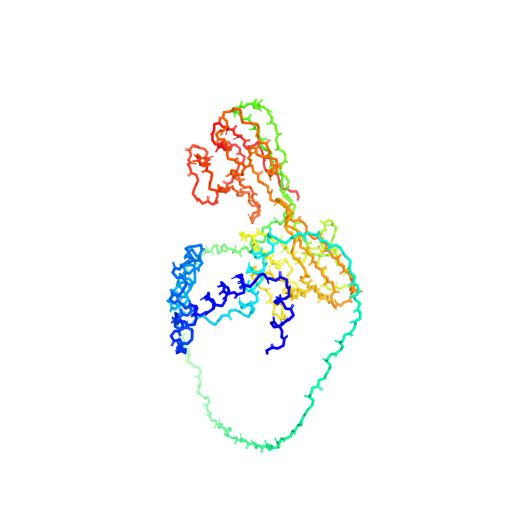 2.724 -60.736 1.00 39.44 131 PRO A O 1
ATOM 1055 N N . PRO A 1 132 ? -12.807 3.852 -62.455 1.00 42.97 132 PRO A N 1
ATOM 1056 C CA . PRO A 1 132 ? -12.489 5.229 -62.038 1.00 42.97 132 PRO A CA 1
ATOM 1057 C C . PRO A 1 132 ? -13.305 5.739 -60.828 1.00 42.97 132 PRO A C 1
ATOM 1059 O O . PRO A 1 132 ? -14.304 5.118 -60.462 1.00 42.97 132 PRO A O 1
ATOM 1062 N N . PRO A 1 133 ? -12.922 6.884 -60.215 1.00 36.94 133 PRO A N 1
ATOM 1063 C CA . PRO A 1 133 ? -13.571 7.389 -59.008 1.00 36.94 133 PRO A CA 1
ATOM 1064 C C . PRO A 1 133 ? -14.948 7.991 -59.312 1.00 36.94 133 PRO A C 1
ATOM 1066 O O . PRO A 1 133 ? -15.138 8.680 -60.316 1.00 36.94 133 PRO A O 1
ATOM 1069 N N . ILE A 1 134 ? -15.901 7.759 -58.410 1.00 36.25 134 ILE A N 1
ATOM 1070 C CA . ILE A 1 134 ? -17.222 8.397 -58.416 1.00 36.25 134 ILE A CA 1
ATOM 1071 C C . ILE A 1 134 ? -17.112 9.725 -57.641 1.00 36.25 134 ILE A C 1
ATOM 1073 O O . ILE A 1 134 ? -16.550 9.720 -56.545 1.00 36.25 134 ILE A O 1
ATOM 1077 N N . PRO A 1 135 ? -17.615 10.858 -58.169 1.00 34.88 135 PRO A N 1
ATOM 1078 C CA . PRO A 1 135 ? -17.623 12.129 -57.455 1.00 34.88 135 PRO A CA 1
ATOM 1079 C C . PRO A 1 135 ? -18.812 12.181 -56.487 1.00 34.88 135 PRO A C 1
ATOM 1081 O O . PRO A 1 135 ? -19.963 12.084 -56.916 1.00 34.88 135 PRO A O 1
ATOM 1084 N N . GLU A 1 136 ? -18.547 12.346 -55.192 1.00 35.56 136 GLU A N 1
ATOM 1085 C CA . GLU A 1 136 ? -19.606 12.591 -54.211 1.00 35.56 136 GLU A CA 1
ATOM 1086 C C . GLU A 1 136 ? -20.034 14.060 -54.210 1.00 35.56 136 GLU A C 1
ATOM 1088 O O . GLU A 1 136 ? -19.229 14.991 -54.279 1.00 35.56 136 GLU A O 1
ATOM 1093 N N . ALA A 1 137 ? -21.354 14.222 -54.200 1.00 34.88 137 ALA A N 1
ATOM 1094 C CA . ALA A 1 137 ? -22.077 15.470 -54.271 1.00 34.88 137 ALA A CA 1
ATOM 1095 C C . ALA A 1 137 ? -21.878 16.332 -53.019 1.00 34.88 137 ALA A C 1
ATOM 1097 O O . ALA A 1 137 ? -21.839 15.850 -51.890 1.00 34.88 137 ALA A O 1
ATOM 1098 N N . VAL A 1 138 ? -21.815 17.635 -53.266 1.00 36.69 138 VAL A N 1
ATOM 1099 C CA . VAL A 1 138 ? -21.862 18.708 -52.276 1.00 36.69 138 VAL A CA 1
ATOM 1100 C C . VAL A 1 138 ? -23.325 18.966 -51.928 1.00 36.69 138 VAL A C 1
ATOM 1102 O O . VAL A 1 138 ? -24.101 19.238 -52.841 1.00 36.69 138 VAL A O 1
ATOM 1105 N N . ASP A 1 139 ? -23.688 18.935 -50.646 1.00 32.97 139 ASP A N 1
ATOM 1106 C CA . ASP A 1 139 ? -24.748 19.794 -50.097 1.00 32.97 139 ASP A CA 1
ATOM 1107 C C . ASP A 1 139 ? -24.638 19.879 -48.557 1.00 32.97 139 ASP A C 1
ATOM 1109 O O . ASP A 1 139 ? -23.863 19.132 -47.957 1.00 32.97 139 ASP A O 1
ATOM 1113 N N . PRO A 1 140 ? -25.273 20.859 -47.893 1.00 37.62 140 PRO A N 1
ATOM 1114 C CA . PRO A 1 140 ? -24.544 21.884 -47.167 1.00 37.62 140 PRO A CA 1
ATOM 1115 C C . PRO A 1 140 ? -24.925 21.867 -45.684 1.00 37.62 140 PRO A C 1
ATOM 1117 O O . PRO A 1 140 ? -26.029 21.487 -45.325 1.00 37.62 140 PRO A O 1
ATOM 1120 N N . LEU A 1 141 ? -24.026 22.315 -44.816 1.00 30.27 141 LEU A N 1
ATOM 1121 C CA . LEU A 1 141 ? -24.321 23.036 -43.572 1.00 30.27 141 LEU A CA 1
ATOM 1122 C C . LEU A 1 141 ? -22.981 23.246 -42.879 1.00 30.27 141 LEU A C 1
ATOM 1124 O O . LEU A 1 141 ? -22.486 22.432 -42.106 1.00 30.27 141 LEU A O 1
ATOM 1128 N N . ASN A 1 142 ? -22.369 24.365 -43.243 1.00 32.06 142 ASN A N 1
ATOM 1129 C CA . ASN A 1 142 ? -21.236 24.927 -42.546 1.00 32.06 142 ASN A CA 1
ATOM 1130 C C . ASN A 1 142 ? -21.783 25.645 -41.302 1.00 32.06 142 ASN A C 1
ATOM 1132 O O . ASN A 1 142 ? -22.032 26.847 -41.340 1.00 32.06 142 ASN A O 1
ATOM 1136 N N . GLU A 1 143 ? -22.012 24.900 -40.224 1.00 31.38 143 GLU A N 1
ATOM 1137 C CA . GLU A 1 143 ? -22.047 25.449 -38.868 1.00 31.38 143 GLU A CA 1
ATOM 1138 C C . GLU A 1 143 ? -20.899 24.809 -38.094 1.00 31.38 143 GLU A C 1
ATOM 1140 O O . GLU A 1 143 ? -20.969 23.686 -37.600 1.00 31.38 143 GLU A O 1
ATOM 1145 N N . THR A 1 144 ? -19.788 25.539 -38.046 1.00 29.94 144 THR A N 1
ATOM 1146 C CA . THR A 1 144 ? -18.672 25.287 -37.144 1.00 29.94 144 THR A CA 1
ATOM 1147 C C . THR A 1 144 ? -19.160 25.424 -35.705 1.00 29.94 144 THR A C 1
ATOM 1149 O O . THR A 1 144 ? -19.129 26.513 -35.133 1.00 29.94 144 THR A O 1
ATOM 1152 N N . VAL A 1 145 ? -19.605 24.318 -35.114 1.00 27.42 145 VAL A N 1
ATOM 1153 C CA . VAL A 1 145 ? -19.614 24.160 -33.662 1.00 27.42 145 VAL A CA 1
ATOM 1154 C C . VAL A 1 145 ? -18.211 23.708 -33.287 1.00 27.42 145 VAL A C 1
ATOM 1156 O O . VAL A 1 145 ? -17.820 22.567 -33.525 1.00 27.42 145 VAL A O 1
ATOM 1159 N N . ILE A 1 146 ? -17.432 24.646 -32.753 1.00 30.41 146 ILE A N 1
ATOM 1160 C CA . ILE A 1 146 ? -16.219 24.346 -32.001 1.00 30.41 146 ILE A CA 1
ATOM 1161 C C . ILE A 1 146 ? -16.698 23.590 -30.761 1.00 30.41 146 ILE A C 1
ATOM 1163 O O . ILE A 1 146 ? -17.098 24.193 -29.770 1.00 30.41 146 ILE A O 1
ATOM 1167 N N . LEU A 1 147 ? -16.745 22.264 -30.849 1.00 29.19 147 LEU A N 1
ATOM 1168 C CA . LEU A 1 147 ? -16.661 21.442 -29.659 1.00 29.19 147 LEU A CA 1
ATOM 1169 C C . LEU A 1 147 ? -15.184 21.452 -29.301 1.00 29.19 147 LEU A C 1
ATOM 1171 O O . LEU A 1 147 ? -14.368 20.831 -29.983 1.00 29.19 147 LEU A O 1
ATOM 1175 N N . GLU A 1 148 ? -14.855 22.245 -28.286 1.00 32.97 148 GLU A N 1
ATOM 1176 C CA . GLU A 1 148 ? -13.655 22.068 -27.483 1.00 32.97 148 GLU A CA 1
ATOM 1177 C C . GLU A 1 148 ? -13.676 20.612 -27.012 1.00 32.97 148 GLU A C 1
ATOM 1179 O O . GLU A 1 148 ? -14.312 20.254 -26.026 1.00 32.97 148 GLU A O 1
ATOM 1184 N N . GLY A 1 149 ? -13.079 19.734 -27.817 1.00 27.38 149 GLY A N 1
ATOM 1185 C CA . GLY A 1 149 ? -12.710 18.410 -27.380 1.00 27.38 149 GLY A CA 1
ATOM 1186 C C . GLY A 1 149 ? -11.673 18.641 -26.308 1.00 27.38 149 GLY A C 1
ATOM 1187 O O . GLY A 1 149 ? -10.531 18.970 -26.632 1.00 27.38 149 GLY A O 1
ATOM 1188 N N . GLU A 1 150 ? -12.109 18.543 -25.053 1.00 31.28 150 GLU A N 1
ATOM 1189 C CA . GLU A 1 150 ? -11.235 18.301 -23.922 1.00 31.28 150 GLU A CA 1
ATOM 1190 C C . GLU A 1 150 ? -10.231 17.252 -24.382 1.00 31.28 150 GLU A C 1
ATOM 1192 O O . GLU A 1 150 ? -10.565 16.093 -24.653 1.00 31.28 150 GLU A O 1
ATOM 1197 N N . ALA A 1 151 ? -8.992 17.705 -24.563 1.00 27.59 151 ALA A N 1
ATOM 1198 C CA . ALA A 1 151 ? -7.870 16.813 -24.537 1.00 27.59 151 ALA A CA 1
ATOM 1199 C C . ALA A 1 151 ? -8.041 16.039 -23.234 1.00 27.59 151 ALA A C 1
ATOM 1201 O O . ALA A 1 151 ? -7.971 16.616 -22.150 1.00 27.59 151 ALA A O 1
ATOM 1202 N N . VAL A 1 152 ? -8.311 14.741 -23.342 1.00 36.88 152 VAL A N 1
ATOM 1203 C CA . VAL A 1 152 ? -7.993 13.824 -22.260 1.00 36.88 152 VAL A CA 1
ATOM 1204 C C . VAL A 1 152 ? -6.473 13.853 -22.203 1.00 36.88 152 VAL A C 1
ATOM 1206 O O . VAL A 1 152 ? -5.784 13.051 -22.834 1.00 36.88 152 VAL A O 1
ATOM 1209 N N . GLU A 1 153 ? -5.949 14.885 -21.542 1.00 29.70 153 GLU A N 1
ATOM 1210 C CA . GLU A 1 153 ? -4.612 14.876 -21.002 1.00 29.70 153 GLU A CA 1
ATOM 1211 C C . GLU A 1 153 ? -4.547 13.588 -20.198 1.00 29.70 153 GLU A C 1
ATOM 1213 O O . GLU A 1 153 ? -5.299 13.374 -19.246 1.00 29.70 153 GLU A O 1
ATOM 1218 N N . SER A 1 154 ? -3.709 12.675 -20.677 1.00 34.12 154 SER A N 1
ATOM 1219 C CA . SER A 1 154 ? -3.230 11.545 -19.909 1.00 34.12 154 SER A CA 1
ATOM 1220 C C . SER A 1 154 ? -2.707 12.112 -18.596 1.00 34.12 154 SER A C 1
ATOM 1222 O O . SER A 1 154 ? -1.572 12.582 -18.538 1.00 34.12 154 SER A O 1
ATOM 1224 N N . ALA A 1 155 ? -3.554 12.112 -17.569 1.00 31.20 155 ALA A N 1
ATOM 1225 C CA . ALA A 1 155 ? -3.201 12.494 -16.221 1.00 31.20 155 ALA A CA 1
ATOM 1226 C C . ALA A 1 155 ? -2.222 11.442 -15.699 1.00 31.20 155 ALA A C 1
ATOM 1228 O O . ALA A 1 155 ? -2.583 10.486 -15.016 1.00 31.20 155 ALA A O 1
ATOM 1229 N N . THR A 1 156 ? -0.950 11.597 -16.054 1.00 39.00 156 THR A N 1
ATOM 1230 C CA . THR A 1 156 ? 0.145 11.088 -15.246 1.00 39.00 156 THR A CA 1
ATOM 1231 C C . THR A 1 156 ? 0.082 11.883 -13.949 1.00 39.00 156 THR A C 1
ATOM 1233 O O . THR A 1 156 ? 0.708 12.938 -13.844 1.00 39.00 156 THR A O 1
ATOM 1236 N N . SER A 1 157 ? -0.753 11.441 -13.000 1.00 44.94 157 SER A N 1
ATOM 1237 C CA . SER A 1 157 ? -0.805 12.032 -11.665 1.00 44.94 157 SER A CA 1
ATOM 1238 C C . SER A 1 157 ? 0.624 12.138 -11.135 1.00 44.94 157 SER A C 1
ATOM 1240 O O . SER A 1 157 ? 1.399 11.185 -11.296 1.00 44.94 157 SER A O 1
ATOM 1242 N N . PRO A 1 158 ? 1.013 13.269 -10.530 1.00 50.47 158 PRO A N 1
ATOM 1243 C CA . PRO A 1 158 ? 2.348 13.402 -9.993 1.00 50.47 158 PRO A CA 1
ATOM 1244 C C . PRO A 1 158 ? 2.549 12.316 -8.937 1.00 50.47 158 PRO A C 1
ATOM 1246 O O . PRO A 1 158 ? 1.808 12.202 -7.962 1.00 50.47 158 PRO A O 1
ATOM 1249 N N . VAL A 1 159 ? 3.549 11.467 -9.161 1.00 62.06 159 VAL A N 1
ATOM 1250 C CA . VAL A 1 159 ? 3.972 10.419 -8.224 1.00 62.06 159 VAL A CA 1
ATOM 1251 C C . VAL A 1 159 ? 4.761 11.097 -7.090 1.00 62.06 159 VAL A C 1
ATOM 1253 O O . VAL A 1 159 ? 5.937 10.837 -6.859 1.00 62.06 159 VAL A O 1
ATOM 1256 N N . GLU A 1 160 ? 4.161 12.089 -6.453 1.00 70.31 160 GLU A N 1
ATOM 1257 C CA . GLU A 1 160 ? 4.797 12.939 -5.453 1.00 70.31 160 GLU A CA 1
ATOM 1258 C C . GLU A 1 160 ? 4.748 12.276 -4.083 1.00 70.31 160 GLU A C 1
ATOM 1260 O O . GLU A 1 160 ? 3.873 11.453 -3.784 1.00 70.31 160 GLU A O 1
ATOM 1265 N N . ALA A 1 161 ? 5.734 12.603 -3.250 1.00 78.06 161 ALA A N 1
ATOM 1266 C CA . ALA A 1 161 ? 5.649 12.209 -1.858 1.00 78.06 161 ALA A CA 1
ATOM 1267 C C . ALA A 1 161 ? 4.455 12.934 -1.239 1.00 78.06 161 ALA A C 1
ATOM 1269 O O . ALA A 1 161 ? 4.220 14.102 -1.515 1.00 78.06 161 ALA A O 1
ATOM 1270 N N . CYS A 1 162 ? 3.688 12.239 -0.411 1.00 84.38 162 CYS A N 1
ATOM 1271 C CA . CYS A 1 162 ? 2.541 12.831 0.256 1.00 84.38 162 CYS A CA 1
ATOM 1272 C C . CYS A 1 162 ? 2.777 12.831 1.762 1.00 84.38 162 CYS A C 1
ATOM 1274 O O . CYS A 1 162 ? 3.239 11.840 2.335 1.00 84.38 162 CYS A O 1
ATOM 1276 N N . TYR A 1 163 ? 2.477 13.951 2.402 1.00 89.88 163 TYR A N 1
ATOM 1277 C CA . TYR A 1 163 ? 2.488 14.096 3.844 1.00 89.88 163 TYR A CA 1
ATOM 1278 C C . TYR A 1 163 ? 1.073 14.391 4.325 1.00 89.88 163 TYR A C 1
ATOM 1280 O O . TYR A 1 163 ? 0.452 15.353 3.885 1.00 89.88 163 TYR A O 1
ATOM 1288 N N . LEU A 1 164 ? 0.572 13.564 5.237 1.00 92.75 164 LEU A N 1
ATOM 1289 C CA . LEU A 1 164 ? -0.725 13.735 5.869 1.00 92.75 164 LEU A CA 1
ATOM 1290 C C . LEU A 1 164 ? -0.526 13.976 7.365 1.00 92.75 164 LEU A C 1
ATOM 1292 O O . LEU A 1 164 ? 0.126 13.185 8.052 1.00 92.75 164 LEU A O 1
ATOM 1296 N N . LYS A 1 165 ? -1.124 15.056 7.873 1.00 95.81 165 LYS A N 1
ATOM 1297 C CA . LYS A 1 165 ? -1.135 15.367 9.304 1.00 95.81 165 LYS A CA 1
ATOM 1298 C C . LYS A 1 165 ? -2.498 15.072 9.913 1.00 95.81 165 LYS A C 1
ATOM 1300 O O . LYS A 1 165 ? -3.489 15.704 9.552 1.00 95.81 165 LYS A O 1
ATOM 1305 N N . LEU A 1 166 ? -2.534 14.160 10.882 1.00 96.56 166 LEU A N 1
ATOM 1306 C CA . LEU A 1 166 ? -3.715 13.886 11.704 1.00 96.56 166 LEU A CA 1
ATOM 1307 C C . LEU A 1 166 ? -3.572 14.526 13.070 1.00 96.56 166 LEU A C 1
ATOM 1309 O O . LEU A 1 166 ? -2.517 14.437 13.693 1.00 96.56 166 LEU A O 1
ATOM 1313 N N . LYS A 1 167 ? -4.665 15.074 13.586 1.00 97.50 167 LYS A N 1
ATOM 1314 C CA . LYS A 1 167 ? -4.746 15.550 14.963 1.00 97.50 167 LYS A CA 1
ATOM 1315 C C . LYS A 1 167 ? -5.881 14.864 15.695 1.00 97.50 167 LYS A C 1
ATOM 1317 O O . LYS A 1 167 ? -6.999 14.826 15.201 1.00 97.50 167 LYS A O 1
ATOM 1322 N N . VAL A 1 168 ? -5.627 14.368 16.899 1.00 97.75 168 VAL A N 1
ATOM 1323 C CA . VAL A 1 168 ? -6.677 13.796 17.747 1.00 97.75 168 VAL A CA 1
ATOM 1324 C C . VAL A 1 168 ? -7.576 14.928 18.250 1.00 97.75 168 VAL A C 1
ATOM 1326 O O . VAL A 1 168 ? -7.140 15.788 19.016 1.00 97.75 168 VAL A O 1
ATOM 1329 N N . ALA A 1 169 ? -8.833 14.934 17.824 1.00 96.56 169 ALA A N 1
ATOM 1330 C CA . ALA A 1 169 ? -9.856 15.888 18.242 1.00 96.56 169 ALA A CA 1
ATOM 1331 C C . ALA A 1 169 ? -10.649 15.390 19.466 1.00 96.56 169 ALA A C 1
ATOM 1333 O O . ALA A 1 169 ? -11.104 16.198 20.275 1.00 96.56 169 ALA A O 1
ATOM 1334 N N . GLN A 1 170 ? -10.779 14.070 19.631 1.00 96.75 170 GLN A N 1
ATOM 1335 C CA . GLN A 1 170 ? -11.472 13.426 20.751 1.00 96.75 170 GLN A CA 1
ATOM 1336 C C . GLN A 1 170 ? -10.803 12.090 21.099 1.00 96.75 170 GLN A C 1
ATOM 1338 O O . GLN A 1 170 ? -10.403 11.360 20.199 1.00 96.75 170 GLN A O 1
ATOM 1343 N N . GLY A 1 171 ? -10.708 11.757 22.389 1.00 94.12 171 GLY A N 1
ATOM 1344 C CA . GLY A 1 171 ? -10.120 10.509 22.890 1.00 94.12 171 GLY A CA 1
ATOM 1345 C C . GLY A 1 171 ? -9.154 10.763 24.048 1.00 94.12 171 GLY A C 1
ATOM 1346 O O . GLY A 1 171 ? -9.181 11.828 24.659 1.00 94.12 171 GLY A O 1
ATOM 1347 N N . ASP A 1 172 ? -8.276 9.807 24.340 1.00 91.62 172 ASP A N 1
ATOM 1348 C CA . ASP A 1 172 ? -7.312 9.942 25.444 1.00 91.62 172 ASP A CA 1
ATOM 1349 C C . ASP A 1 172 ? -6.207 10.969 25.166 1.00 91.62 172 ASP A C 1
ATOM 1351 O O . ASP A 1 172 ? -5.641 11.555 26.087 1.00 91.62 172 ASP A O 1
ATOM 1355 N N . GLU A 1 173 ? -5.883 11.182 23.890 1.00 94.38 173 GLU A N 1
ATOM 1356 C CA . GLU A 1 173 ? -4.723 11.970 23.462 1.00 94.38 173 GLU A CA 1
ATOM 1357 C C . GLU A 1 173 ? -5.126 13.249 22.726 1.00 94.38 173 GLU A C 1
ATOM 1359 O O . GLU A 1 173 ? -4.465 13.636 21.765 1.00 94.38 173 GLU A O 1
ATOM 1364 N N . VAL A 1 174 ? -6.218 13.906 23.140 1.00 97.19 174 VAL A N 1
ATOM 1365 C CA . VAL A 1 174 ? -6.705 15.137 22.488 1.00 97.19 174 VAL A CA 1
ATOM 1366 C C . VAL A 1 174 ? -5.577 16.153 22.299 1.00 97.19 174 VAL A C 1
ATOM 1368 O O . VAL A 1 174 ? -4.849 16.496 23.230 1.00 97.19 174 VAL A O 1
ATOM 1371 N N . GLY A 1 175 ? -5.458 16.656 21.074 1.00 96.12 175 GLY A N 1
ATOM 1372 C CA . GLY A 1 175 ? -4.434 17.602 20.654 1.00 96.12 175 GLY A CA 1
ATOM 1373 C C . GLY A 1 175 ? -3.139 16.962 20.160 1.00 96.12 175 GLY A C 1
ATOM 1374 O O . GLY A 1 175 ? -2.328 17.681 19.582 1.00 96.12 175 GLY A O 1
ATOM 1375 N N . ARG A 1 176 ? -2.938 15.648 20.338 1.00 97.12 176 ARG A N 1
ATOM 1376 C CA . ARG A 1 176 ? -1.778 14.936 19.793 1.00 97.12 176 ARG A CA 1
ATOM 1377 C C . ARG A 1 176 ? -1.836 14.910 18.268 1.00 97.12 176 ARG A C 1
ATOM 1379 O O . ARG A 1 176 ? -2.888 14.647 17.689 1.00 97.12 176 ARG A O 1
ATOM 1386 N N . GLU A 1 177 ? -0.693 15.153 17.642 1.00 96.69 177 GLU A N 1
ATOM 1387 C CA . GLU A 1 177 ? -0.534 15.152 16.189 1.00 96.69 177 GLU A CA 1
ATOM 1388 C C . GLU A 1 177 ? 0.275 13.932 15.735 1.00 96.69 177 GLU A C 1
ATOM 1390 O O . GLU A 1 177 ? 1.166 13.454 16.447 1.00 96.69 177 GLU A O 1
ATOM 1395 N N . TYR A 1 178 ? -0.068 13.424 14.554 1.00 95.06 178 TYR A N 1
ATOM 1396 C CA . TYR A 1 178 ? 0.579 12.305 13.889 1.00 95.06 178 TYR A CA 1
ATOM 1397 C C . TYR A 1 178 ? 0.916 12.689 12.454 1.00 95.06 178 TYR A C 1
ATOM 1399 O O . TYR A 1 178 ? 0.047 13.101 11.686 1.00 95.06 178 TYR A O 1
ATOM 1407 N N . ASP A 1 179 ? 2.179 12.480 12.113 1.00 92.50 179 ASP A N 1
ATOM 1408 C CA . ASP A 1 179 ? 2.757 12.818 10.825 1.00 92.50 179 ASP A CA 1
ATOM 1409 C C . ASP A 1 179 ? 2.943 11.539 10.011 1.00 92.50 179 ASP A C 1
ATOM 1411 O O . ASP A 1 179 ? 3.692 10.640 10.410 1.00 92.50 179 ASP A O 1
ATOM 1415 N N . ILE A 1 180 ? 2.242 11.443 8.884 1.00 91.69 180 ILE A N 1
ATOM 1416 C CA . ILE A 1 180 ? 2.198 10.241 8.053 1.00 91.69 180 ILE A CA 1
ATOM 1417 C C . ILE A 1 180 ? 2.811 10.578 6.701 1.00 91.69 180 ILE A C 1
ATOM 1419 O O . ILE A 1 180 ? 2.289 11.411 5.967 1.00 91.69 180 ILE A O 1
ATOM 1423 N N . SER A 1 181 ? 3.931 9.933 6.377 1.00 88.06 181 SER A N 1
ATOM 1424 C CA . SER A 1 181 ? 4.639 10.141 5.117 1.00 88.06 181 SER A CA 1
ATOM 1425 C C . SER A 1 181 ? 4.479 8.948 4.180 1.00 88.06 181 SER A C 1
ATOM 1427 O O . SER A 1 181 ? 4.841 7.813 4.496 1.00 88.06 181 SER A O 1
ATOM 1429 N N . PHE A 1 182 ? 3.980 9.233 2.985 1.00 86.56 182 PHE A N 1
ATOM 1430 C CA . PHE A 1 182 ? 3.906 8.308 1.868 1.00 86.56 182 PHE A CA 1
ATOM 1431 C C . PHE A 1 182 ? 5.032 8.660 0.904 1.00 86.56 182 PHE A C 1
ATOM 1433 O O . PHE A 1 182 ? 5.058 9.743 0.321 1.00 86.56 182 PHE A O 1
ATOM 1440 N N . GLN A 1 183 ? 6.004 7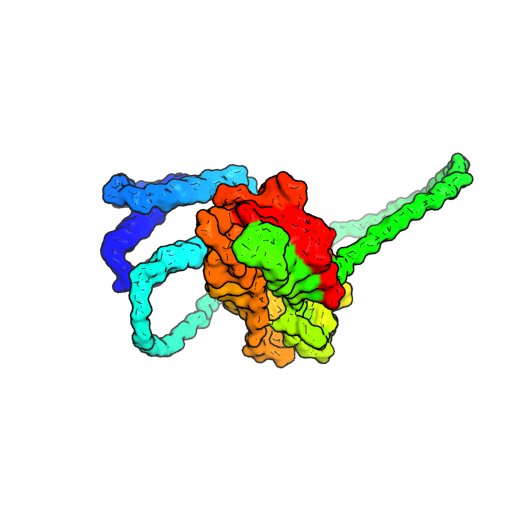.763 0.783 1.00 82.81 183 GLN A N 1
ATOM 1441 C CA . GLN A 1 183 ? 7.116 7.920 -0.148 1.00 82.81 183 GLN A CA 1
ATOM 1442 C C . GLN A 1 183 ? 6.848 7.049 -1.379 1.00 82.81 183 GLN A C 1
ATOM 1444 O O . GLN A 1 183 ? 6.568 5.858 -1.212 1.00 82.81 183 GLN A O 1
ATOM 1449 N N . PRO A 1 184 ? 6.927 7.597 -2.601 1.00 84.00 184 PRO A N 1
ATOM 1450 C CA . PRO A 1 184 ? 6.792 6.799 -3.807 1.00 84.00 184 PRO A CA 1
ATOM 1451 C C . PRO A 1 184 ? 8.000 5.868 -3.946 1.00 84.00 184 PRO A C 1
ATOM 1453 O O . PRO A 1 184 ? 9.150 6.287 -3.806 1.00 84.00 184 PRO A O 1
ATOM 1456 N N . MET A 1 185 ? 7.754 4.594 -4.247 1.00 90.75 185 MET A N 1
A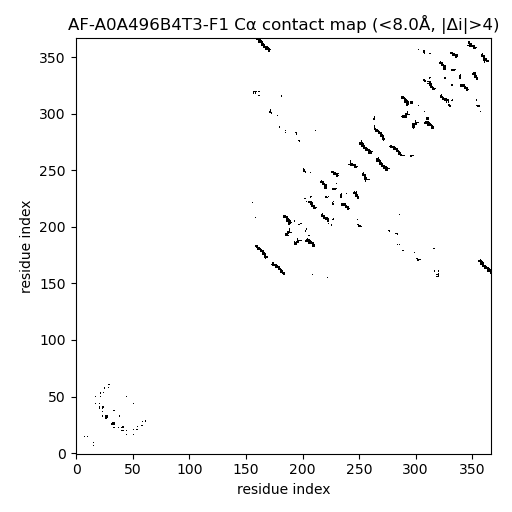TOM 1457 C CA . MET A 1 185 ? 8.822 3.605 -4.403 1.00 90.75 185 MET A CA 1
ATOM 1458 C C . MET A 1 185 ? 9.242 3.538 -5.869 1.00 90.75 185 MET A C 1
ATOM 1460 O O . MET A 1 185 ? 8.694 2.776 -6.655 1.00 90.75 185 MET A O 1
ATOM 1464 N N . ILE A 1 186 ? 10.182 4.397 -6.254 1.00 92.12 186 ILE A N 1
ATOM 1465 C CA . ILE A 1 186 ? 10.560 4.597 -7.660 1.00 92.12 186 ILE A CA 1
ATOM 1466 C C . ILE A 1 186 ? 11.794 3.767 -8.021 1.00 92.12 186 ILE A C 1
ATOM 1468 O O . ILE A 1 186 ? 12.737 3.681 -7.235 1.00 92.12 186 ILE A O 1
ATOM 1472 N N . ILE A 1 187 ? 11.806 3.214 -9.232 1.00 93.56 187 ILE A N 1
ATOM 1473 C CA . ILE A 1 187 ? 12.996 2.685 -9.904 1.00 93.56 187 ILE A CA 1
ATOM 1474 C C . ILE A 1 187 ? 13.425 3.693 -10.976 1.00 93.56 187 ILE A C 1
ATOM 1476 O O . ILE A 1 187 ? 12.600 4.126 -11.787 1.00 93.56 187 ILE A O 1
ATOM 1480 N N . GLY A 1 188 ? 14.697 4.084 -10.999 1.00 92.38 188 GLY A N 1
ATOM 1481 C CA . GLY A 1 188 ? 15.196 5.038 -11.991 1.00 92.38 188 GLY A CA 1
ATOM 1482 C C . GLY A 1 188 ? 16.638 5.470 -11.762 1.00 92.38 188 GLY A C 1
ATOM 1483 O O . GLY A 1 188 ? 17.342 4.907 -10.928 1.00 92.38 188 GLY A O 1
ATOM 1484 N N . CYS A 1 189 ? 17.073 6.479 -12.518 1.00 91.00 189 CYS A N 1
ATOM 1485 C CA . CYS A 1 189 ? 18.425 7.038 -12.424 1.00 91.00 189 CYS A CA 1
ATOM 1486 C C . CYS A 1 189 ? 18.504 8.371 -11.645 1.00 91.00 189 CYS A C 1
ATOM 1488 O O . CYS A 1 189 ? 19.589 8.931 -11.490 1.00 91.00 189 CYS A O 1
ATOM 1490 N N . GLY A 1 190 ? 17.375 8.902 -11.168 1.00 85.62 190 GLY A N 1
ATOM 1491 C CA . GLY A 1 190 ? 17.295 10.190 -10.475 1.00 85.62 190 GLY A CA 1
ATOM 1492 C C . GLY A 1 190 ? 17.639 10.099 -8.990 1.00 85.62 190 GLY A C 1
ATOM 1493 O O . GLY A 1 190 ? 17.760 9.020 -8.432 1.00 85.62 190 GLY A O 1
ATOM 1494 N N . GLU A 1 191 ? 17.760 11.240 -8.316 1.00 80.94 191 GLU A N 1
ATOM 1495 C CA . GLU A 1 191 ? 17.986 11.255 -6.868 1.00 80.94 191 GLU A CA 1
ATOM 1496 C C . GLU A 1 191 ? 16.744 10.786 -6.086 1.00 80.94 191 GLU A C 1
ATOM 1498 O O . GLU A 1 191 ? 15.608 10.976 -6.521 1.00 80.94 191 GLU A O 1
ATOM 1503 N N . LYS A 1 192 ? 16.960 10.225 -4.886 1.00 79.62 192 LYS A N 1
ATOM 1504 C CA . LYS A 1 192 ? 15.901 9.795 -3.946 1.00 79.62 192 LYS A CA 1
ATOM 1505 C C . LYS A 1 192 ? 14.940 8.722 -4.494 1.00 79.62 192 LYS A C 1
ATOM 1507 O O . LYS A 1 192 ? 13.795 8.641 -4.055 1.00 79.62 192 LYS A O 1
ATOM 1512 N N . VAL A 1 193 ? 15.399 7.878 -5.415 1.00 87.31 193 VAL A N 1
ATOM 1513 C CA . VAL A 1 193 ? 14.666 6.681 -5.859 1.00 87.31 193 VAL A CA 1
ATOM 1514 C C . VAL A 1 193 ? 14.880 5.505 -4.897 1.00 87.31 193 VAL A C 1
ATOM 1516 O O . VAL A 1 193 ? 15.881 5.442 -4.184 1.00 87.31 193 VAL A O 1
ATOM 1519 N N . ALA A 1 194 ? 13.938 4.561 -4.872 1.00 87.81 194 ALA A N 1
ATOM 1520 C CA . ALA A 1 194 ? 14.036 3.350 -4.056 1.00 87.81 194 ALA A CA 1
ATOM 1521 C C . ALA A 1 194 ? 15.036 2.337 -4.640 1.00 87.81 194 ALA A C 1
ATOM 1523 O O . ALA A 1 194 ? 15.729 1.645 -3.895 1.00 87.81 194 ALA A O 1
ATOM 1524 N N . VAL A 1 195 ? 15.125 2.271 -5.971 1.00 90.75 195 VAL A N 1
ATOM 1525 C CA . VAL A 1 195 ? 16.104 1.459 -6.702 1.00 90.75 195 VAL A CA 1
ATOM 1526 C C . VAL A 1 195 ? 16.820 2.356 -7.701 1.00 90.75 195 VAL A C 1
ATOM 1528 O O . VAL A 1 195 ? 16.234 2.791 -8.694 1.00 90.75 195 VAL A O 1
ATOM 1531 N N . GLN A 1 196 ? 18.081 2.648 -7.400 1.00 92.00 196 GLN A N 1
ATOM 1532 C CA . GLN A 1 196 ? 18.954 3.445 -8.250 1.00 92.00 196 GLN A CA 1
ATOM 1533 C C . GLN A 1 196 ? 19.590 2.548 -9.306 1.00 92.00 196 GLN A C 1
ATOM 1535 O O . GLN A 1 196 ? 20.287 1.602 -8.954 1.00 92.00 196 GLN A O 1
ATOM 1540 N N . LEU A 1 197 ? 19.380 2.891 -10.572 1.00 89.75 197 LEU A N 1
ATOM 1541 C CA . LEU A 1 197 ? 19.985 2.226 -11.723 1.00 89.75 197 LEU A CA 1
ATOM 1542 C C . LEU A 1 197 ? 21.063 3.107 -12.365 1.00 89.75 197 LEU A C 1
ATOM 1544 O O . LEU A 1 197 ? 21.012 4.340 -12.256 1.00 89.75 197 LEU A O 1
ATOM 1548 N N . ASP A 1 198 ? 22.015 2.480 -13.066 1.00 85.06 198 ASP A N 1
ATOM 1549 C CA . ASP A 1 198 ? 23.054 3.188 -13.826 1.00 85.06 198 ASP A CA 1
ATOM 1550 C C . ASP A 1 198 ? 22.476 4.158 -14.888 1.00 85.06 198 ASP A C 1
ATOM 1552 O O . ASP A 1 198 ? 21.727 3.772 -15.794 1.00 85.06 198 ASP A O 1
ATOM 1556 N N . ALA A 1 199 ? 22.873 5.434 -14.796 1.00 77.56 199 ALA A N 1
ATOM 1557 C CA . ALA A 1 199 ? 22.434 6.531 -15.664 1.00 77.56 199 ALA A CA 1
ATOM 1558 C C . ALA A 1 199 ? 23.040 6.517 -17.086 1.00 77.56 199 ALA A C 1
ATOM 1560 O O . ALA A 1 199 ? 22.612 7.286 -17.943 1.00 77.56 199 ALA A O 1
ATOM 1561 N N . ASN A 1 200 ? 24.031 5.662 -17.359 1.00 78.50 200 ASN A N 1
ATOM 1562 C CA . ASN A 1 200 ? 24.638 5.470 -18.683 1.00 78.50 200 ASN A CA 1
ATOM 1563 C C . ASN A 1 200 ? 23.810 4.539 -19.584 1.00 78.50 200 ASN A C 1
ATOM 1565 O O . ASN A 1 200 ? 24.195 4.261 -20.721 1.00 78.50 200 ASN A O 1
ATOM 1569 N N . THR A 1 201 ? 22.680 4.041 -19.082 1.00 78.69 201 THR A N 1
ATOM 1570 C CA . THR A 1 201 ? 21.690 3.274 -19.842 1.00 78.69 201 THR A CA 1
ATOM 1571 C C . THR A 1 201 ? 20.453 4.139 -20.112 1.00 78.69 201 THR A C 1
ATOM 1573 O O . THR A 1 201 ? 20.267 5.141 -19.421 1.00 78.69 201 THR A O 1
ATOM 1576 N N . PRO A 1 202 ? 19.611 3.822 -21.119 1.00 86.25 202 PRO A N 1
ATOM 1577 C CA . PRO A 1 202 ? 18.380 4.572 -21.384 1.00 86.25 202 PRO A CA 1
ATOM 1578 C C . PRO A 1 202 ? 17.356 4.305 -20.271 1.00 86.25 202 PRO A C 1
ATOM 1580 O O . PRO A 1 202 ? 16.452 3.488 -20.415 1.00 86.25 202 PRO A O 1
ATOM 1583 N N . VAL A 1 203 ? 17.570 4.943 -19.123 1.00 90.50 203 VAL A N 1
ATOM 1584 C CA . VAL A 1 203 ? 16.758 4.860 -17.913 1.00 90.50 203 VAL A CA 1
ATOM 1585 C C . VAL A 1 203 ? 16.450 6.282 -17.480 1.00 90.50 203 VAL A C 1
ATOM 1587 O O . VAL A 1 203 ? 17.344 7.118 -17.347 1.00 90.50 203 VAL A O 1
ATOM 1590 N N . SER A 1 204 ? 15.173 6.553 -17.248 1.00 91.25 204 SER A N 1
ATOM 1591 C CA . SER A 1 204 ? 14.689 7.870 -16.846 1.00 91.25 204 SER A CA 1
ATOM 1592 C C . SER A 1 204 ? 14.911 8.113 -15.361 1.00 91.25 204 SER A C 1
ATOM 1594 O O . SER A 1 204 ? 15.026 7.173 -14.570 1.00 91.25 204 SER A O 1
ATOM 1596 N N . GLN A 1 205 ? 14.937 9.389 -14.958 1.00 89.81 205 GLN A N 1
ATOM 1597 C CA . GLN A 1 205 ? 15.128 9.758 -13.549 1.00 89.81 205 GLN A CA 1
ATOM 1598 C C . GLN A 1 205 ? 14.124 9.045 -12.642 1.00 89.81 205 GLN A C 1
ATOM 1600 O O . GLN A 1 205 ? 14.461 8.587 -11.554 1.00 89.81 205 GLN A O 1
ATOM 1605 N N . ARG A 1 206 ? 12.893 8.921 -13.137 1.00 90.00 206 ARG A N 1
ATOM 1606 C CA . ARG A 1 206 ? 11.778 8.225 -12.510 1.00 90.00 206 ARG A CA 1
ATOM 1607 C C . ARG A 1 206 ? 11.165 7.339 -13.586 1.00 90.00 206 ARG A C 1
ATOM 1609 O O . ARG A 1 206 ? 10.346 7.809 -14.364 1.00 90.00 206 ARG A O 1
ATOM 1616 N N . HIS A 1 207 ? 11.653 6.110 -13.711 1.00 91.44 207 HIS A N 1
ATOM 1617 C CA . HIS A 1 207 ? 11.337 5.263 -14.861 1.00 91.44 207 HIS A CA 1
ATOM 1618 C C . HIS A 1 207 ? 10.1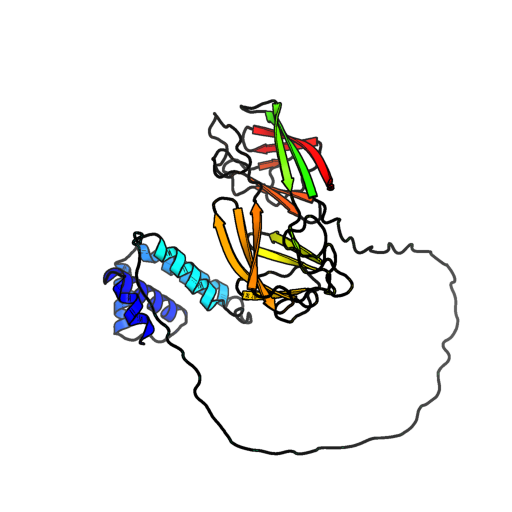35 4.351 -14.596 1.00 91.44 207 HIS A C 1
ATOM 1620 O O . HIS A 1 207 ? 9.249 4.226 -15.437 1.00 91.44 207 HIS A O 1
ATOM 1626 N N . ALA A 1 208 ? 10.070 3.752 -13.409 1.00 92.50 208 ALA A N 1
ATOM 1627 C CA . ALA A 1 208 ? 8.937 2.937 -12.996 1.00 92.50 208 ALA A CA 1
ATOM 1628 C C . ALA A 1 208 ? 8.558 3.217 -11.541 1.00 92.50 208 ALA A C 1
ATOM 1630 O O . ALA A 1 208 ? 9.409 3.538 -10.710 1.00 92.50 208 ALA A O 1
ATOM 1631 N N . LEU A 1 209 ? 7.272 3.087 -11.236 1.00 92.25 209 LEU A N 1
ATOM 1632 C CA . LEU A 1 209 ? 6.720 3.176 -9.891 1.00 92.25 209 LEU A CA 1
ATOM 1633 C C . LEU A 1 209 ? 6.357 1.781 -9.401 1.00 92.25 209 LEU A C 1
ATOM 1635 O O . LEU A 1 209 ? 5.650 1.052 -10.091 1.00 92.25 209 LEU A O 1
ATOM 1639 N N . LEU A 1 210 ? 6.786 1.450 -8.191 1.00 92.06 210 LEU A N 1
ATOM 1640 C CA . LEU A 1 210 ? 6.298 0.303 -7.449 1.00 92.06 210 LEU A CA 1
ATOM 1641 C C . LEU A 1 210 ? 5.194 0.740 -6.482 1.00 92.06 210 LEU A C 1
ATOM 1643 O O . LEU A 1 210 ? 5.370 1.680 -5.702 1.00 92.06 210 LEU A O 1
ATOM 1647 N N . THR A 1 211 ? 4.079 0.022 -6.492 1.00 87.62 211 THR A N 1
ATOM 1648 C CA . THR A 1 211 ? 2.987 0.179 -5.524 1.00 87.62 211 THR A CA 1
ATOM 1649 C C . THR A 1 211 ? 2.632 -1.167 -4.913 1.00 87.62 211 THR A C 1
ATOM 1651 O O . THR A 1 211 ? 2.988 -2.217 -5.441 1.00 87.62 211 THR A O 1
ATOM 1654 N N . VAL A 1 212 ? 1.949 -1.139 -3.772 1.00 82.38 212 VAL A N 1
ATOM 1655 C CA . VAL A 1 212 ? 1.359 -2.338 -3.174 1.00 82.38 212 VAL A CA 1
ATOM 1656 C C . VAL A 1 212 ? -0.137 -2.099 -3.057 1.00 82.38 212 VAL A C 1
ATOM 1658 O O . VAL A 1 212 ? -0.543 -1.143 -2.397 1.00 82.38 212 VAL A O 1
ATOM 1661 N N . ASP A 1 213 ? -0.933 -2.947 -3.701 1.00 75.31 213 ASP A N 1
ATOM 1662 C CA . ASP A 1 213 ? -2.396 -2.956 -3.599 1.00 75.31 213 ASP A CA 1
ATOM 1663 C C . ASP A 1 213 ? -2.829 -4.355 -3.151 1.00 75.31 213 ASP A C 1
ATOM 1665 O O . ASP A 1 213 ? -2.383 -5.339 -3.729 1.00 75.31 213 ASP A O 1
ATOM 1669 N N . ASP A 1 214 ? -3.614 -4.456 -2.077 1.00 69.88 214 ASP A N 1
ATOM 1670 C CA . ASP A 1 214 ? -4.068 -5.733 -1.491 1.00 69.88 214 ASP A CA 1
ATOM 1671 C C . ASP A 1 214 ? -2.994 -6.840 -1.381 1.00 69.88 214 ASP A C 1
ATOM 1673 O O . ASP A 1 214 ? -3.218 -7.999 -1.721 1.00 69.88 214 ASP A O 1
ATOM 1677 N N . ASP A 1 215 ? -1.816 -6.476 -0.862 1.00 70.75 215 ASP A N 1
ATOM 1678 C CA . ASP A 1 215 ? -0.632 -7.346 -0.719 1.00 70.75 215 ASP A CA 1
ATOM 1679 C C . ASP A 1 215 ? 0.031 -7.789 -2.035 1.00 70.75 215 ASP A C 1
ATOM 1681 O O . ASP A 1 215 ? 1.011 -8.542 -2.016 1.00 70.75 215 ASP A O 1
ATOM 1685 N N . GLU A 1 216 ? -0.435 -7.290 -3.175 1.00 83.31 216 GLU A N 1
ATOM 1686 C CA . GLU A 1 216 ? 0.193 -7.489 -4.472 1.00 83.31 216 GLU A CA 1
ATOM 1687 C C . GLU A 1 216 ? 1.148 -6.337 -4.783 1.00 83.31 216 GLU A C 1
ATOM 1689 O O . GLU A 1 216 ? 0.790 -5.165 -4.698 1.00 83.31 216 GLU A O 1
ATOM 1694 N N . LEU A 1 217 ? 2.385 -6.667 -5.153 1.00 88.94 217 LEU A N 1
ATOM 1695 C CA . LEU A 1 217 ? 3.338 -5.689 -5.667 1.00 88.94 217 LEU A CA 1
ATOM 1696 C C . LEU A 1 217 ? 3.010 -5.417 -7.129 1.00 88.94 217 LEU A C 1
ATOM 1698 O O . LEU A 1 217 ? 3.045 -6.341 -7.937 1.00 88.94 217 LEU A O 1
ATOM 1702 N N . LEU A 1 218 ? 2.761 -4.163 -7.480 1.00 91.12 218 LEU A N 1
ATOM 1703 C CA . LEU A 1 218 ? 2.561 -3.740 -8.858 1.00 91.12 218 LEU A CA 1
ATOM 1704 C C . LEU A 1 218 ? 3.715 -2.860 -9.314 1.00 91.12 218 LEU A C 1
ATOM 1706 O O . LEU A 1 218 ? 4.319 -2.133 -8.523 1.00 91.12 218 LEU A O 1
ATOM 1710 N N . ILE A 1 219 ? 3.993 -2.917 -10.610 1.00 93.75 219 ILE A N 1
ATOM 1711 C CA . ILE A 1 219 ? 4.870 -1.980 -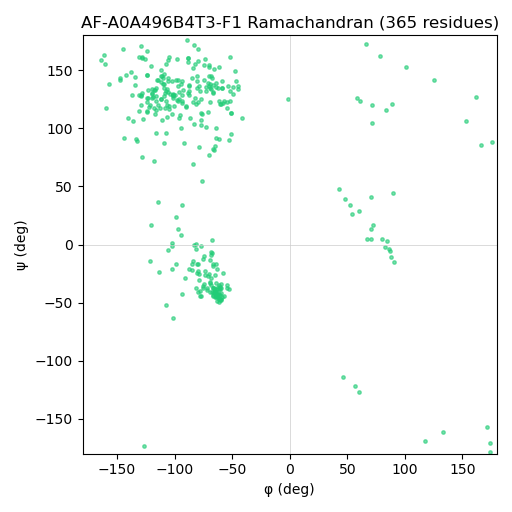11.294 1.00 93.75 219 ILE A CA 1
ATOM 1712 C C . ILE A 1 219 ? 4.094 -1.224 -12.366 1.00 93.75 219 ILE A C 1
ATOM 1714 O O . ILE A 1 219 ? 3.381 -1.814 -13.179 1.00 93.75 219 ILE A O 1
ATOM 1718 N N . THR A 1 220 ? 4.271 0.090 -12.377 1.00 92.12 220 THR A N 1
ATOM 1719 C CA . THR A 1 220 ? 3.705 0.997 -13.372 1.00 92.12 220 THR A CA 1
ATOM 1720 C C . THR A 1 220 ? 4.844 1.686 -14.100 1.00 92.12 220 THR A C 1
ATOM 1722 O O . THR A 1 220 ? 5.723 2.285 -13.478 1.00 92.12 220 THR A O 1
ATOM 1725 N N . ASN A 1 221 ? 4.826 1.615 -15.426 1.00 92.81 221 ASN A N 1
ATOM 1726 C CA . ASN A 1 221 ? 5.762 2.353 -16.258 1.00 92.81 221 ASN A CA 1
ATOM 1727 C C . ASN A 1 221 ? 5.454 3.856 -16.184 1.00 92.81 221 ASN A C 1
ATOM 1729 O O . ASN A 1 221 ? 4.338 4.267 -16.497 1.00 92.81 221 ASN A O 1
ATOM 1733 N N . LEU A 1 222 ? 6.437 4.662 -15.782 1.00 87.62 222 LEU A N 1
ATOM 1734 C CA . LEU A 1 222 ? 6.352 6.127 -15.813 1.00 87.62 222 LEU A CA 1
ATOM 1735 C C . LEU A 1 222 ? 7.053 6.718 -17.040 1.00 87.62 222 LEU A C 1
ATOM 1737 O O . LEU A 1 222 ? 6.846 7.882 -17.366 1.00 87.62 222 LEU A O 1
ATOM 1741 N N . ASP A 1 223 ? 7.901 5.931 -17.699 1.00 84.81 223 ASP A N 1
ATOM 1742 C CA . ASP A 1 223 ? 8.732 6.390 -18.799 1.00 84.81 223 ASP A CA 1
ATOM 1743 C C . ASP A 1 223 ? 8.019 6.294 -20.155 1.00 84.81 223 ASP A C 1
ATOM 1745 O O . ASP A 1 223 ? 7.534 5.227 -20.537 1.00 84.81 223 ASP A O 1
ATOM 1749 N N . SER A 1 224 ? 7.993 7.381 -20.927 1.00 74.62 224 SER A N 1
ATOM 1750 C CA . SER A 1 224 ? 7.382 7.392 -22.265 1.00 74.62 224 SER A CA 1
ATOM 1751 C C . SER A 1 224 ? 8.271 6.801 -23.363 1.00 74.62 224 SER A C 1
ATOM 1753 O O . SER A 1 224 ? 7.751 6.364 -24.391 1.00 74.62 224 SER A O 1
ATOM 1755 N N . ASP A 1 225 ? 9.590 6.773 -23.160 1.00 79.31 225 ASP A N 1
ATOM 1756 C CA . ASP A 1 225 ? 10.551 6.657 -24.262 1.00 79.31 225 ASP A CA 1
ATOM 1757 C C . ASP A 1 225 ? 11.106 5.233 -24.422 1.00 79.31 225 ASP A C 1
ATOM 1759 O O . ASP A 1 225 ? 10.882 4.557 -25.430 1.00 79.31 225 ASP A O 1
ATOM 1763 N N . SER A 1 226 ? 11.814 4.748 -23.406 1.00 82.44 226 SER A N 1
ATOM 1764 C CA . SER A 1 226 ? 12.354 3.384 -23.336 1.00 82.44 226 SER A CA 1
ATOM 1765 C C . SER A 1 226 ? 11.271 2.387 -22.915 1.00 82.44 226 SER A C 1
ATOM 1767 O O . SER A 1 226 ? 11.127 1.315 -23.514 1.00 82.44 226 SER A O 1
ATOM 1769 N N . GLY A 1 227 ? 10.439 2.793 -21.955 1.00 87.62 227 GLY A N 1
ATOM 1770 C CA . GLY A 1 227 ? 9.395 1.985 -21.340 1.00 87.62 227 GLY A CA 1
ATOM 1771 C C . GLY A 1 227 ? 9.927 0.807 -20.516 1.00 87.62 227 GLY A C 1
ATOM 1772 O O . GLY A 1 227 ? 11.110 0.476 -20.541 1.00 87.62 227 GLY A O 1
ATOM 1773 N N . THR A 1 228 ? 9.013 0.136 -19.820 1.00 93.75 228 THR A N 1
ATOM 1774 C CA . THR A 1 228 ? 9.303 -1.001 -18.933 1.00 93.75 228 THR A CA 1
ATOM 1775 C C . THR A 1 228 ? 8.765 -2.302 -19.533 1.00 93.75 228 THR A C 1
ATOM 1777 O O . THR A 1 228 ? 7.693 -2.308 -20.143 1.00 93.75 228 THR A O 1
ATOM 1780 N N . SER A 1 229 ? 9.476 -3.418 -19.358 1.00 93.62 229 SER A N 1
ATOM 1781 C CA . SER A 1 229 ? 8.969 -4.756 -19.704 1.00 93.62 229 SER A CA 1
ATOM 1782 C C . SER A 1 229 ? 9.023 -5.698 -18.507 1.00 93.62 229 SER A C 1
ATOM 1784 O O . SER A 1 229 ? 9.942 -5.620 -17.699 1.00 93.62 229 SER A O 1
ATOM 1786 N N . VAL A 1 230 ? 8.054 -6.603 -18.399 1.00 95.81 230 VAL A N 1
ATOM 1787 C CA . VAL A 1 230 ? 7.987 -7.641 -17.365 1.00 95.81 230 VAL A CA 1
ATOM 1788 C C . VAL A 1 230 ? 7.919 -8.999 -18.054 1.00 95.81 230 VAL A C 1
ATOM 1790 O O . VAL A 1 230 ? 7.093 -9.210 -18.939 1.00 95.81 230 VAL A O 1
ATOM 1793 N N . ASP A 1 231 ? 8.826 -9.904 -17.693 1.00 94.00 231 ASP A N 1
ATOM 1794 C CA . ASP A 1 231 ? 8.940 -11.258 -18.253 1.00 94.00 231 ASP A CA 1
ATOM 1795 C C . ASP A 1 231 ? 9.001 -11.280 -19.797 1.00 94.00 231 ASP A C 1
ATOM 1797 O O . ASP A 1 231 ? 8.507 -12.193 -20.460 1.00 94.00 231 ASP A O 1
ATOM 1801 N N . GLY A 1 232 ? 9.628 -10.250 -20.376 1.00 88.88 232 GLY A N 1
ATOM 1802 C CA . GLY A 1 232 ? 9.799 -10.067 -21.821 1.00 88.88 232 GLY A CA 1
ATOM 1803 C C . GLY A 1 232 ? 8.639 -9.363 -22.536 1.00 88.88 232 GLY A C 1
ATOM 1804 O O . GLY A 1 232 ? 8.756 -9.086 -23.729 1.00 88.88 232 GLY A O 1
ATOM 1805 N N . ALA A 1 233 ? 7.543 -9.040 -21.843 1.00 90.69 233 ALA A N 1
ATOM 1806 C CA . ALA A 1 233 ? 6.418 -8.289 -22.399 1.00 90.69 233 ALA A CA 1
ATOM 1807 C C . ALA A 1 233 ? 6.465 -6.818 -21.959 1.00 90.69 233 ALA A C 1
ATOM 1809 O O . ALA A 1 233 ? 6.561 -6.528 -20.768 1.00 90.69 233 ALA A O 1
ATOM 1810 N N . LYS A 1 234 ? 6.375 -5.876 -22.907 1.00 92.38 234 LYS A N 1
ATOM 1811 C CA . LYS A 1 234 ? 6.288 -4.441 -22.590 1.00 92.38 234 LYS A CA 1
ATOM 1812 C C . LYS A 1 234 ? 4.962 -4.149 -21.889 1.00 92.38 234 LYS A C 1
ATOM 1814 O O . LYS A 1 234 ? 3.913 -4.555 -22.385 1.00 92.38 234 LYS A O 1
ATOM 1819 N N . ILE A 1 235 ? 5.015 -3.443 -20.763 1.00 92.62 235 ILE A N 1
ATOM 1820 C CA . ILE A 1 235 ? 3.823 -3.112 -19.976 1.00 92.62 235 ILE A CA 1
ATOM 1821 C C . ILE A 1 235 ? 3.271 -1.744 -20.384 1.00 92.62 235 ILE A C 1
ATOM 1823 O O . ILE A 1 235 ? 4.025 -0.800 -20.630 1.00 92.62 235 ILE A O 1
ATOM 1827 N N . THR A 1 236 ? 1.947 -1.637 -20.448 1.00 89.06 236 THR A N 1
ATOM 1828 C CA . THR A 1 236 ? 1.216 -0.377 -20.690 1.00 89.06 236 THR A CA 1
ATOM 1829 C C . THR A 1 236 ? 0.255 -0.035 -19.557 1.00 89.06 236 THR A C 1
ATOM 1831 O O . THR A 1 236 ? -0.222 1.090 -19.476 1.00 89.06 236 THR A O 1
ATOM 1834 N N . GLU A 1 237 ? -0.018 -1.001 -18.685 1.00 89.25 237 GLU A N 1
ATOM 1835 C CA . GLU A 1 237 ? -0.881 -0.885 -17.515 1.00 89.25 237 GLU A CA 1
ATOM 1836 C C . GLU A 1 237 ? -0.136 -1.389 -16.266 1.00 89.25 237 GLU A C 1
ATOM 1838 O O . GLU A 1 237 ? 0.860 -2.118 -16.403 1.00 89.25 237 GLU A O 1
ATOM 1843 N N . PRO A 1 238 ? -0.574 -1.005 -15.051 1.00 90.62 238 PRO A N 1
ATOM 1844 C CA . PRO A 1 238 ? -0.012 -1.536 -13.815 1.00 90.62 238 PRO A CA 1
ATOM 1845 C C . PRO A 1 238 ? -0.003 -3.066 -13.834 1.00 90.62 238 PRO A C 1
ATOM 1847 O O . PRO A 1 238 ? -1.034 -3.701 -14.038 1.00 90.62 238 PRO A O 1
ATOM 1850 N N . THR A 1 239 ? 1.173 -3.659 -13.645 1.00 91.56 239 THR A N 1
ATOM 1851 C CA . THR A 1 239 ? 1.382 -5.104 -13.792 1.00 91.56 239 THR A CA 1
ATOM 1852 C C . THR A 1 239 ? 1.863 -5.704 -12.478 1.00 91.56 239 THR A C 1
ATOM 1854 O O . THR A 1 239 ? 2.811 -5.202 -11.876 1.00 91.56 239 THR A O 1
ATOM 1857 N N . THR A 1 240 ? 1.234 -6.790 -12.032 1.00 92.44 240 THR A N 1
ATOM 1858 C CA . THR A 1 240 ? 1.621 -7.490 -10.801 1.00 92.44 240 THR A CA 1
ATOM 1859 C C . THR A 1 240 ? 2.968 -8.200 -10.959 1.00 92.44 240 THR A C 1
ATOM 1861 O O . THR A 1 240 ? 3.214 -8.898 -11.944 1.00 92.44 240 THR A O 1
ATOM 1864 N N . LEU A 1 241 ? 3.830 -8.060 -9.955 1.00 91.12 241 LEU A N 1
ATOM 1865 C CA . LEU A 1 241 ? 5.128 -8.712 -9.849 1.00 91.12 241 LEU A CA 1
ATOM 1866 C C . LEU A 1 241 ? 5.102 -9.844 -8.820 1.00 91.12 241 LEU A C 1
ATOM 1868 O O . LEU A 1 241 ? 4.507 -9.754 -7.744 1.00 91.12 241 LEU A O 1
ATOM 1872 N N . HIS A 1 242 ? 5.823 -10.915 -9.133 1.00 89.94 242 HIS A N 1
ATOM 1873 C CA . HIS A 1 242 ? 5.985 -12.082 -8.275 1.00 89.94 242 HIS A CA 1
ATOM 1874 C C . HIS A 1 242 ? 7.460 -12.442 -8.120 1.00 89.94 242 HIS A C 1
ATOM 1876 O O . HIS A 1 242 ? 8.318 -11.918 -8.819 1.00 89.94 242 HIS A O 1
ATOM 1882 N N . VAL A 1 243 ? 7.773 -13.373 -7.214 1.00 90.38 243 VAL A N 1
ATOM 1883 C CA . VAL A 1 243 ? 9.138 -13.911 -7.110 1.00 90.38 243 VAL A CA 1
ATOM 1884 C C . VAL A 1 243 ? 9.534 -14.534 -8.446 1.00 90.38 243 VAL A C 1
ATOM 1886 O O . VAL A 1 243 ? 8.760 -15.308 -9.014 1.00 90.38 243 VAL A O 1
ATOM 1889 N N . ALA A 1 244 ? 10.754 -14.234 -8.884 1.00 91.44 244 ALA A N 1
ATOM 1890 C CA . ALA A 1 244 ? 11.335 -14.549 -10.182 1.00 91.44 244 ALA A CA 1
ATOM 1891 C C . ALA A 1 244 ? 10.758 -13.772 -11.379 1.00 91.44 244 ALA A C 1
ATOM 1893 O O . ALA A 1 244 ? 11.178 -14.038 -12.504 1.00 91.44 244 ALA A O 1
ATOM 1894 N N . SER A 1 245 ? 9.845 -12.811 -11.173 1.00 94.88 245 SER A N 1
ATOM 1895 C CA . SER A 1 245 ? 9.479 -11.865 -12.235 1.00 94.88 245 SER A CA 1
ATOM 1896 C C . SER A 1 245 ? 10.697 -11.041 -12.632 1.00 94.88 245 SER A C 1
ATOM 1898 O O . SER A 1 245 ? 11.425 -10.548 -11.766 1.00 94.88 245 SER A O 1
ATOM 1900 N N . ARG A 1 246 ? 10.902 -10.885 -13.939 1.00 96.62 246 ARG A N 1
ATOM 1901 C CA . ARG A 1 246 ? 12.029 -10.167 -14.535 1.00 96.62 246 ARG A CA 1
ATOM 1902 C C . ARG A 1 246 ? 11.563 -8.841 -15.097 1.00 96.62 246 ARG A C 1
ATOM 1904 O O . ARG A 1 246 ? 10.867 -8.798 -16.106 1.00 96.62 246 ARG A O 1
ATOM 1911 N N . VAL A 1 247 ? 11.962 -7.764 -14.444 1.00 96.81 247 VAL A N 1
ATOM 1912 C CA . VAL A 1 247 ? 11.661 -6.391 -14.833 1.00 96.81 247 VAL A CA 1
ATOM 1913 C C . VAL A 1 247 ? 12.828 -5.849 -15.641 1.00 96.81 247 VAL A C 1
ATOM 1915 O O . VAL A 1 247 ? 13.912 -5.635 -15.107 1.00 96.81 247 VAL A O 1
ATOM 1918 N N . GLN A 1 248 ? 12.608 -5.615 -16.927 1.00 95.00 248 GLN A N 1
ATOM 1919 C CA . GLN A 1 248 ? 13.570 -4.950 -17.788 1.00 95.00 248 GLN A CA 1
ATOM 1920 C C . GLN A 1 248 ? 13.285 -3.448 -17.840 1.00 95.00 248 GLN A C 1
ATOM 1922 O O . GLN A 1 248 ? 12.194 -3.027 -18.236 1.00 95.00 248 GLN A O 1
ATOM 1927 N N . ILE A 1 249 ? 14.295 -2.659 -17.477 1.00 94.06 249 ILE A N 1
ATOM 1928 C CA . ILE A 1 249 ? 14.296 -1.195 -17.523 1.00 94.06 249 ILE A CA 1
ATOM 1929 C C . ILE A 1 249 ? 15.582 -0.756 -18.226 1.00 94.06 249 ILE A C 1
ATOM 1931 O O . ILE A 1 249 ? 16.694 -1.016 -17.761 1.00 94.06 249 ILE A O 1
ATOM 1935 N N . GLY A 1 250 ? 15.432 -0.132 -19.394 1.00 88.81 250 GLY A N 1
ATOM 1936 C CA . GLY A 1 250 ? 16.558 0.174 -20.272 1.00 88.81 250 GLY A CA 1
ATOM 1937 C C . GLY A 1 250 ? 17.358 -1.084 -20.642 1.00 88.81 250 GLY A C 1
ATOM 1938 O O . GLY A 1 250 ? 16.828 -2.035 -21.219 1.00 88.81 250 GLY A O 1
ATOM 1939 N N . GLY A 1 251 ? 18.654 -1.081 -20.317 1.00 88.69 251 GLY A N 1
ATOM 1940 C CA . GLY A 1 251 ? 19.568 -2.207 -20.557 1.00 88.69 251 GLY A CA 1
ATOM 1941 C C . GLY A 1 251 ? 19.736 -3.165 -19.373 1.00 88.69 251 GLY A C 1
ATOM 1942 O O . GLY A 1 251 ? 20.633 -4.004 -19.413 1.00 88.69 251 GLY A O 1
ATOM 1943 N N . GLN A 1 252 ? 18.943 -3.002 -18.314 1.00 93.06 252 GLN A N 1
ATOM 1944 C CA . GLN A 1 252 ? 19.080 -3.738 -17.058 1.00 93.06 252 GLN A CA 1
ATOM 1945 C C . GLN A 1 252 ? 17.865 -4.621 -16.807 1.00 93.06 252 GLN A C 1
ATOM 1947 O O . GLN A 1 252 ? 16.734 -4.210 -17.069 1.00 93.06 252 GLN A O 1
ATOM 1952 N N . VAL A 1 253 ? 18.100 -5.821 -16.275 1.00 94.69 253 VAL A N 1
ATOM 1953 C CA . VAL A 1 253 ? 17.044 -6.753 -15.868 1.00 94.69 253 VAL A CA 1
ATOM 1954 C C . VAL A 1 253 ? 17.150 -6.995 -14.372 1.00 94.69 253 VAL A C 1
ATOM 1956 O O . VAL A 1 253 ? 18.146 -7.533 -13.890 1.00 94.69 253 VAL A O 1
ATOM 1959 N N . LEU A 1 254 ? 16.102 -6.613 -13.650 1.00 96.50 254 LEU A N 1
ATOM 1960 C CA . LEU A 1 254 ? 15.932 -6.854 -12.226 1.00 96.50 254 LEU A CA 1
ATOM 1961 C C . LEU A 1 254 ? 15.003 -8.047 -12.021 1.00 96.50 254 LEU A C 1
ATOM 1963 O O . LEU A 1 254 ? 13.843 -8.014 -12.423 1.00 96.50 254 LEU A O 1
ATOM 1967 N N . GLU A 1 255 ? 15.491 -9.096 -11.375 1.00 96.12 255 GLU A N 1
ATOM 1968 C CA . GLU A 1 255 ? 14.676 -10.225 -10.946 1.00 96.12 255 GLU A CA 1
ATOM 1969 C C . GLU A 1 255 ? 14.193 -10.002 -9.507 1.00 96.12 255 GLU A C 1
ATOM 1971 O O . GLU A 1 255 ? 14.966 -9.649 -8.615 1.00 96.12 255 GLU A O 1
ATOM 1976 N N . VAL A 1 256 ? 12.903 -10.216 -9.252 1.00 94.00 256 VAL A N 1
ATOM 1977 C CA . VAL A 1 256 ? 12.357 -10.176 -7.890 1.00 94.00 256 VAL A CA 1
ATOM 1978 C C . VAL A 1 256 ? 12.816 -11.424 -7.135 1.00 94.00 256 VAL A C 1
ATOM 1980 O O . VAL A 1 256 ? 12.255 -12.509 -7.295 1.00 94.00 256 VAL A O 1
ATOM 1983 N N . ALA A 1 257 ? 13.825 -11.284 -6.284 1.00 88.25 257 ALA A N 1
ATOM 1984 C CA . ALA A 1 257 ? 14.461 -12.406 -5.603 1.00 88.25 257 ALA A CA 1
ATOM 1985 C C . ALA A 1 257 ? 13.635 -12.930 -4.415 1.00 88.25 257 ALA A C 1
ATOM 1987 O O . ALA A 1 257 ? 13.545 -14.140 -4.192 1.00 88.25 257 ALA A O 1
ATOM 1988 N N . ALA A 1 258 ? 13.021 -12.038 -3.628 1.00 88.00 258 ALA A N 1
ATOM 1989 C CA . ALA A 1 258 ? 12.281 -12.428 -2.428 1.00 88.00 258 ALA A CA 1
ATOM 1990 C C . ALA A 1 258 ? 11.285 -11.365 -1.950 1.00 88.00 258 ALA A C 1
ATOM 1992 O O . ALA A 1 258 ? 11.503 -10.168 -2.120 1.00 88.00 258 ALA A O 1
ATOM 1993 N N . PHE A 1 259 ? 10.257 -11.827 -1.234 1.00 89.06 259 PHE A N 1
ATOM 1994 C CA . PHE A 1 259 ? 9.411 -11.004 -0.370 1.00 89.06 259 PHE A CA 1
ATOM 1995 C C . PHE A 1 259 ? 9.654 -11.393 1.086 1.00 89.06 259 PHE A C 1
ATOM 1997 O O . PHE A 1 259 ? 9.772 -12.578 1.411 1.00 89.06 259 PHE A O 1
ATOM 2004 N N . ARG A 1 260 ? 9.705 -10.404 1.973 1.00 87.19 260 ARG A N 1
ATOM 2005 C CA . ARG A 1 260 ? 9.768 -10.586 3.423 1.00 87.19 260 ARG A CA 1
ATOM 2006 C C . ARG A 1 260 ? 8.726 -9.693 4.066 1.00 87.19 260 ARG A C 1
ATOM 2008 O O . ARG A 1 260 ? 8.701 -8.503 3.791 1.00 87.19 260 ARG A O 1
ATOM 2015 N N . ARG A 1 261 ? 7.886 -10.252 4.929 1.00 80.88 261 ARG A N 1
ATOM 2016 C CA . ARG A 1 261 ? 6.925 -9.477 5.714 1.00 80.88 261 ARG A CA 1
ATOM 2017 C C . ARG A 1 261 ? 7.337 -9.552 7.176 1.00 80.88 261 ARG A C 1
ATOM 2019 O O . ARG A 1 261 ? 7.378 -10.644 7.738 1.00 80.88 261 ARG A O 1
ATOM 2026 N N . ASP A 1 262 ? 7.658 -8.402 7.752 1.00 76.25 262 ASP A N 1
ATOM 2027 C CA . ASP A 1 262 ? 7.936 -8.249 9.178 1.00 76.25 262 ASP A CA 1
ATOM 2028 C C . ASP A 1 262 ? 6.991 -7.187 9.745 1.00 76.25 262 ASP A C 1
ATOM 2030 O O . ASP A 1 262 ? 7.015 -6.029 9.328 1.00 76.25 262 ASP A O 1
ATOM 2034 N N . ALA A 1 263 ? 6.102 -7.608 10.646 1.00 75.00 263 ALA A N 1
ATOM 2035 C CA . ALA A 1 263 ? 4.987 -6.806 11.141 1.00 75.00 263 ALA A CA 1
ATOM 2036 C C . ALA A 1 263 ? 4.212 -6.100 9.999 1.00 75.00 263 ALA A C 1
ATOM 2038 O O . ALA A 1 263 ? 3.568 -6.763 9.184 1.00 75.00 263 ALA A O 1
ATOM 2039 N N . SER A 1 264 ? 4.264 -4.766 9.953 1.00 74.06 264 SER A N 1
ATOM 2040 C CA . SER A 1 264 ? 3.606 -3.885 8.977 1.00 74.06 264 SER A CA 1
ATOM 2041 C C . SER A 1 264 ? 4.521 -3.450 7.821 1.00 74.06 264 SER A C 1
ATOM 2043 O O . SER A 1 264 ? 4.188 -2.517 7.087 1.00 74.06 264 SER A O 1
ATOM 2045 N N . VAL A 1 265 ? 5.681 -4.094 7.654 1.00 81.62 265 VAL A N 1
ATOM 2046 C CA . VAL A 1 265 ? 6.660 -3.774 6.609 1.00 81.62 265 VAL A CA 1
ATOM 2047 C C . VAL A 1 265 ? 6.788 -4.937 5.629 1.00 81.62 265 VAL A C 1
ATOM 2049 O O . VAL A 1 265 ? 7.178 -6.045 6.003 1.00 81.62 265 VAL A O 1
ATOM 2052 N N . LEU A 1 266 ? 6.500 -4.671 4.355 1.00 85.38 266 LEU A N 1
ATOM 2053 C CA . LEU A 1 266 ? 6.778 -5.574 3.243 1.00 85.38 266 LEU A CA 1
ATOM 2054 C C . LEU A 1 266 ? 8.111 -5.179 2.596 1.00 85.38 266 LEU A C 1
ATOM 2056 O O . LEU A 1 266 ? 8.223 -4.147 1.943 1.00 85.38 266 LEU A O 1
ATOM 2060 N N . GLY A 1 267 ? 9.133 -6.004 2.788 1.00 89.81 267 GLY A N 1
ATOM 2061 C CA . GLY A 1 267 ? 10.410 -5.927 2.091 1.00 89.81 267 GLY A CA 1
ATOM 2062 C C . GLY A 1 267 ? 10.384 -6.730 0.793 1.00 89.81 267 GLY A C 1
ATOM 2063 O O . GLY A 1 267 ? 10.020 -7.906 0.796 1.00 89.81 267 GLY A O 1
ATOM 2064 N N . VAL A 1 268 ? 10.820 -6.121 -0.301 1.00 92.81 268 VAL A N 1
ATOM 2065 C CA . VAL A 1 268 ? 10.990 -6.753 -1.612 1.00 92.81 268 VAL A CA 1
ATOM 2066 C C . VAL A 1 268 ? 12.450 -6.636 -2.015 1.00 92.81 268 VAL A C 1
ATOM 2068 O O . VAL A 1 268 ? 13.025 -5.550 -1.966 1.00 92.81 268 VAL A O 1
ATOM 2071 N N . SER A 1 269 ? 13.047 -7.755 -2.408 1.00 93.81 269 SER A N 1
ATOM 2072 C CA . SER A 1 269 ? 14.410 -7.800 -2.920 1.00 93.81 269 SER A CA 1
ATOM 2073 C C . SER A 1 269 ? 14.398 -7.893 -4.440 1.00 93.81 269 SER A C 1
ATOM 2075 O O . SER A 1 269 ? 13.755 -8.783 -4.995 1.00 93.81 269 SER A O 1
ATOM 2077 N N . PHE A 1 270 ? 15.130 -6.993 -5.087 1.00 95.62 270 PHE A N 1
ATOM 2078 C CA . PHE A 1 270 ? 15.414 -7.015 -6.516 1.00 95.62 270 PHE A CA 1
ATOM 2079 C C . PHE A 1 270 ? 16.897 -7.310 -6.715 1.00 95.62 270 PHE A C 1
ATOM 2081 O O . PHE A 1 270 ? 17.734 -6.606 -6.156 1.00 95.62 270 PHE A O 1
ATOM 2088 N N . GLU A 1 271 ? 17.219 -8.331 -7.496 1.00 95.12 271 GLU A N 1
ATOM 2089 C CA . GLU A 1 271 ? 18.585 -8.668 -7.889 1.00 95.12 271 GLU A CA 1
ATOM 2090 C C . GLU A 1 271 ? 18.784 -8.328 -9.364 1.00 95.12 271 GLU A C 1
ATOM 2092 O O . GLU A 1 271 ? 17.977 -8.710 -10.210 1.00 95.12 271 GLU A O 1
ATOM 2097 N N . VAL A 1 272 ? 19.851 -7.607 -9.688 1.00 93.62 272 VAL A N 1
ATOM 2098 C CA . VAL A 1 272 ? 20.197 -7.307 -11.078 1.00 93.62 272 VAL A CA 1
ATOM 2099 C C . VAL A 1 272 ? 20.825 -8.554 -11.696 1.00 93.62 272 VAL A C 1
ATOM 2101 O O . VAL A 1 272 ? 21.915 -8.972 -11.307 1.00 93.62 272 VAL A O 1
ATOM 2104 N N . VAL A 1 273 ? 20.140 -9.157 -12.666 1.00 94.88 273 VAL A N 1
ATOM 2105 C CA . VAL A 1 273 ? 20.572 -10.401 -13.327 1.00 94.88 273 VAL A CA 1
ATOM 2106 C C . VAL A 1 273 ? 21.187 -10.162 -14.705 1.00 94.88 273 VAL A C 1
ATOM 2108 O O . VAL A 1 273 ? 21.967 -10.988 -15.174 1.00 94.88 273 VAL A O 1
ATOM 2111 N N . GLU A 1 274 ? 20.900 -9.018 -15.336 1.00 92.25 274 GLU A N 1
ATOM 2112 C CA . GLU A 1 274 ? 21.521 -8.580 -16.595 1.00 92.25 274 GLU A CA 1
ATOM 2113 C C . GLU A 1 274 ? 21.759 -7.058 -16.576 1.00 92.25 274 GLU A C 1
ATOM 2115 O O . GLU A 1 274 ? 20.956 -6.317 -16.007 1.00 92.25 274 GLU A O 1
ATOM 2120 N N . GLY A 1 275 ? 22.841 -6.587 -17.211 1.00 90.50 275 GLY A N 1
ATOM 2121 C CA . GLY A 1 275 ? 23.197 -5.162 -17.309 1.00 90.50 275 GLY A CA 1
ATOM 2122 C C . GLY A 1 275 ? 24.537 -4.782 -16.648 1.00 90.50 275 GLY A C 1
ATOM 2123 O O . GLY A 1 275 ? 25.328 -5.664 -16.316 1.00 90.50 275 GLY A O 1
ATOM 2124 N N . PRO A 1 276 ? 24.841 -3.478 -16.497 1.00 88.56 276 PRO A N 1
ATOM 2125 C CA . PRO A 1 276 ? 26.063 -2.989 -15.843 1.00 88.56 276 PRO A CA 1
ATOM 2126 C C . PRO A 1 276 ? 26.200 -3.401 -14.370 1.00 88.56 276 PRO A C 1
ATOM 2128 O O . PRO A 1 276 ? 27.310 -3.698 -13.934 1.00 88.56 276 PRO A O 1
ATOM 2131 N N . ASP A 1 277 ? 25.088 -3.474 -13.635 1.00 89.06 277 ASP A N 1
ATOM 2132 C CA . ASP A 1 277 ? 25.078 -3.659 -12.178 1.00 89.06 277 ASP A CA 1
ATOM 2133 C C . ASP A 1 277 ? 24.823 -5.118 -11.739 1.00 89.06 277 ASP A C 1
ATOM 2135 O O . ASP A 1 277 ? 24.352 -5.375 -10.632 1.00 89.06 277 ASP A O 1
ATOM 2139 N N . VAL A 1 278 ? 25.113 -6.105 -12.598 1.00 93.38 278 VAL A N 1
ATOM 2140 C CA . VAL A 1 278 ? 24.823 -7.531 -12.332 1.00 93.38 278 VAL A CA 1
ATOM 2141 C C . VAL A 1 278 ? 25.373 -8.005 -10.982 1.00 93.38 278 VAL A C 1
ATOM 2143 O O . VAL A 1 278 ? 26.541 -7.800 -10.651 1.00 93.38 278 VAL A O 1
ATOM 2146 N N . GLY A 1 279 ? 24.520 -8.699 -10.226 1.00 87.88 279 GLY A N 1
ATOM 2147 C CA . GLY A 1 279 ? 24.787 -9.195 -8.875 1.00 87.88 279 GLY A CA 1
ATOM 2148 C C . GLY A 1 279 ? 24.475 -8.187 -7.764 1.00 87.88 279 GLY A C 1
ATOM 2149 O O . GLY A 1 279 ? 24.549 -8.540 -6.586 1.00 87.88 279 GLY A O 1
ATOM 2150 N N . GLN A 1 280 ? 24.116 -6.942 -8.097 1.00 91.44 280 GLN A N 1
ATOM 2151 C CA . GLN A 1 280 ? 23.629 -5.979 -7.115 1.00 91.44 280 GLN A CA 1
ATOM 2152 C C . GLN A 1 280 ? 22.231 -6.368 -6.621 1.00 91.44 280 GLN A C 1
ATOM 2154 O O . GLN A 1 280 ? 21.367 -6.769 -7.398 1.00 91.44 280 GLN A O 1
ATOM 2159 N N . VAL A 1 281 ? 22.000 -6.218 -5.314 1.00 92.75 281 VAL A N 1
ATOM 2160 C CA . VAL A 1 281 ? 20.708 -6.490 -4.675 1.00 92.75 281 VAL A CA 1
ATOM 2161 C C . VAL A 1 281 ? 20.172 -5.221 -4.021 1.00 92.75 281 VAL A C 1
ATOM 2163 O O . VAL A 1 281 ? 20.829 -4.631 -3.162 1.00 92.75 281 VAL A O 1
ATOM 2166 N N . HIS A 1 282 ? 18.947 -4.843 -4.373 1.00 93.44 282 HIS A N 1
ATOM 2167 C CA . HIS A 1 282 ? 18.221 -3.716 -3.796 1.00 93.44 282 HIS A CA 1
ATOM 2168 C C . HIS A 1 282 ? 17.068 -4.208 -2.929 1.00 93.44 282 HIS A C 1
ATOM 2170 O O . HIS A 1 282 ? 16.301 -5.080 -3.333 1.00 93.44 282 HIS A O 1
ATOM 2176 N N . TRP A 1 283 ? 16.922 -3.619 -1.744 1.00 93.50 283 TRP A N 1
ATOM 2177 C CA . TRP A 1 283 ? 15.793 -3.873 -0.855 1.00 93.50 283 TRP A CA 1
ATOM 2178 C C . TRP A 1 283 ? 14.867 -2.664 -0.815 1.00 93.50 283 TRP A C 1
ATOM 2180 O O . TRP A 1 283 ? 15.248 -1.599 -0.330 1.00 93.50 283 TRP A O 1
ATOM 2190 N N . VAL A 1 284 ? 13.632 -2.857 -1.267 1.00 91.69 284 VAL A N 1
ATOM 2191 C CA . VAL A 1 284 ? 12.558 -1.864 -1.187 1.00 91.69 284 VAL A CA 1
ATOM 2192 C C . VAL A 1 284 ? 11.639 -2.239 -0.034 1.00 91.69 284 VAL A C 1
ATOM 2194 O O . VAL A 1 284 ? 11.206 -3.383 0.061 1.00 91.69 284 VAL A O 1
ATOM 2197 N N . HIS A 1 285 ? 11.346 -1.291 0.854 1.00 89.50 285 HIS A N 1
ATOM 2198 C CA . HIS A 1 285 ? 10.512 -1.529 2.031 1.00 89.50 285 HIS A CA 1
ATOM 2199 C C . HIS A 1 285 ? 9.240 -0.688 1.959 1.00 89.50 285 HIS A C 1
ATOM 2201 O O . HIS A 1 285 ? 9.284 0.534 2.102 1.00 89.50 285 HIS A O 1
ATOM 2207 N N . PHE A 1 286 ? 8.104 -1.354 1.796 1.00 85.94 286 PHE A N 1
ATOM 2208 C CA . PHE A 1 286 ? 6.781 -0.752 1.858 1.00 85.94 286 PHE A CA 1
ATOM 2209 C C . PHE A 1 286 ? 6.293 -0.811 3.298 1.00 85.94 286 PHE A C 1
ATOM 2211 O O . PHE A 1 286 ? 6.178 -1.889 3.881 1.00 85.94 286 PHE A O 1
ATOM 2218 N N . LYS A 1 287 ? 6.033 0.352 3.888 1.00 83.81 287 LYS A N 1
ATOM 2219 C CA . LYS A 1 287 ? 5.455 0.454 5.227 1.00 83.81 287 LYS A CA 1
ATOM 2220 C C . LYS A 1 287 ? 3.962 0.688 5.093 1.00 83.81 287 LYS A C 1
ATOM 2222 O O . LYS A 1 287 ? 3.554 1.662 4.466 1.00 83.81 287 LYS A O 1
ATOM 2227 N N . GLU A 1 288 ? 3.158 -0.167 5.707 1.00 82.69 288 GLU A N 1
ATOM 2228 C CA . GLU A 1 288 ? 1.724 0.076 5.806 1.00 82.69 288 GLU A CA 1
ATOM 2229 C C . GLU A 1 288 ? 1.440 1.118 6.893 1.00 82.69 288 GLU A C 1
ATOM 2231 O O . GLU A 1 288 ? 1.818 0.946 8.057 1.00 82.69 288 GLU A O 1
ATOM 2236 N N . MET A 1 289 ? 0.728 2.188 6.534 1.00 89.81 289 MET A N 1
ATOM 2237 C CA . MET A 1 289 ? 0.345 3.252 7.468 1.00 89.81 289 MET A CA 1
ATOM 2238 C C . MET A 1 289 ? -0.928 2.860 8.221 1.00 89.81 289 MET A C 1
ATOM 2240 O O . MET A 1 289 ? -2.015 3.388 7.994 1.00 89.81 289 MET A O 1
ATOM 2244 N N . THR A 1 290 ? -0.795 1.866 9.098 1.00 91.94 290 THR A N 1
ATOM 2245 C CA . THR A 1 290 ? -1.901 1.316 9.894 1.00 91.94 290 THR A CA 1
ATOM 2246 C C . THR A 1 290 ? -2.148 2.102 11.176 1.00 91.94 290 THR A C 1
ATOM 2248 O O . THR A 1 290 ? -1.211 2.527 11.849 1.00 91.94 290 THR A O 1
ATOM 2251 N N . VAL A 1 291 ? -3.418 2.234 11.553 1.00 94.62 291 VAL A N 1
ATOM 2252 C CA . VAL A 1 291 ? -3.888 2.849 12.800 1.00 94.62 291 VAL A CA 1
ATOM 2253 C C . VAL A 1 291 ? -4.463 1.772 13.713 1.00 94.62 291 VAL A C 1
ATOM 2255 O O . VAL A 1 291 ? -5.196 0.894 13.257 1.00 94.62 291 VAL A O 1
ATOM 2258 N N . GLY A 1 292 ? -4.178 1.829 15.012 1.00 94.62 292 GLY A N 1
ATOM 2259 C CA . GLY A 1 292 ? -4.781 0.922 15.990 1.00 94.62 292 GLY A CA 1
ATOM 2260 C C . GLY A 1 292 ? -4.197 1.071 17.390 1.00 94.62 292 GLY A C 1
ATOM 2261 O O . GLY A 1 292 ? -3.320 1.895 17.625 1.00 94.62 292 GLY A O 1
ATOM 2262 N N . ARG A 1 293 ? -4.670 0.261 18.345 1.00 94.19 293 ARG A N 1
ATOM 2263 C CA . ARG A 1 293 ? -4.187 0.338 19.744 1.00 94.19 293 ARG A CA 1
ATOM 2264 C C . ARG A 1 293 ? -2.918 -0.463 20.022 1.00 94.19 293 ARG A C 1
ATOM 2266 O O . ARG A 1 293 ? -2.304 -0.321 21.081 1.00 94.19 293 ARG A O 1
ATOM 2273 N N . SER A 1 294 ? -2.561 -1.395 19.139 1.00 89.81 294 SER A N 1
ATOM 2274 C CA . SER A 1 294 ? -1.438 -2.307 19.378 1.00 89.81 294 SER A CA 1
ATOM 2275 C C . SER A 1 294 ? -0.116 -1.723 18.889 1.00 89.81 294 SER A C 1
ATOM 2277 O O . SER A 1 294 ? -0.098 -0.845 18.039 1.00 89.81 294 SER A O 1
ATOM 2279 N N . ALA A 1 295 ? 1.005 -2.249 19.387 1.00 85.88 295 ALA A N 1
ATOM 2280 C CA . ALA A 1 295 ? 2.333 -1.879 18.890 1.00 85.88 295 ALA A CA 1
ATOM 2281 C C . ALA A 1 295 ? 2.613 -2.366 17.453 1.00 85.88 295 ALA A C 1
ATOM 2283 O O . ALA A 1 295 ? 3.622 -1.980 16.881 1.00 85.88 295 ALA A O 1
ATOM 2284 N N . ALA A 1 296 ? 1.744 -3.209 16.885 1.00 82.50 296 ALA A N 1
ATOM 2285 C CA . ALA A 1 296 ? 1.828 -3.614 15.485 1.00 82.50 296 ALA A CA 1
ATOM 2286 C C . ALA A 1 296 ? 1.256 -2.552 14.528 1.00 82.50 296 ALA A C 1
ATOM 2288 O O . ALA A 1 296 ? 1.521 -2.623 13.333 1.00 82.50 296 ALA A O 1
ATOM 2289 N N . ALA A 1 297 ? 0.469 -1.592 15.035 1.00 89.12 297 ALA A N 1
ATOM 2290 C CA . ALA A 1 297 ? 0.016 -0.454 14.246 1.00 89.12 297 ALA A CA 1
ATOM 2291 C C . ALA A 1 297 ? 1.139 0.582 14.132 1.00 89.12 297 ALA A C 1
ATOM 2293 O O . ALA A 1 297 ? 1.784 0.908 15.132 1.00 89.12 297 ALA A O 1
ATOM 2294 N N . GLN A 1 298 ? 1.337 1.131 12.933 1.00 89.00 298 GLN A N 1
ATOM 2295 C CA . GLN A 1 298 ? 2.325 2.190 12.709 1.00 89.00 298 GLN A CA 1
ATOM 2296 C C . GLN A 1 298 ? 1.947 3.479 13.458 1.00 89.00 298 GLN A C 1
ATOM 2298 O O . GLN A 1 298 ? 2.805 4.159 14.021 1.00 89.00 298 GLN A O 1
ATOM 2303 N N . ILE A 1 299 ? 0.652 3.786 13.502 1.00 92.31 299 ILE A N 1
ATOM 2304 C CA . ILE A 1 299 ? 0.053 4.888 14.251 1.00 92.31 299 ILE A CA 1
ATOM 2305 C C . ILE A 1 299 ? -0.692 4.273 15.429 1.00 92.31 299 ILE A C 1
ATOM 2307 O O . ILE A 1 299 ? -1.830 3.802 15.320 1.00 92.31 299 ILE A O 1
ATOM 2311 N N . LYS A 1 300 ? -0.012 4.244 16.572 1.00 94.44 300 LYS A N 1
ATOM 2312 C CA . LYS A 1 300 ? -0.587 3.730 17.806 1.00 94.44 300 LYS A CA 1
ATOM 2313 C C . LYS A 1 300 ? -1.354 4.832 18.526 1.00 94.44 300 LYS A C 1
ATOM 2315 O O . LYS A 1 300 ? -0.727 5.711 19.110 1.00 94.44 300 LYS A O 1
ATOM 2320 N N . LEU A 1 301 ? -2.677 4.727 18.542 1.00 94.62 301 LEU A N 1
ATOM 2321 C CA . LEU A 1 301 ? -3.538 5.601 19.339 1.00 94.62 301 LEU A CA 1
ATOM 2322 C C . LEU A 1 301 ? -3.709 5.010 20.743 1.00 94.62 301 LEU A C 1
ATOM 2324 O O . LEU A 1 301 ? -3.899 3.795 20.885 1.00 94.62 301 LEU A O 1
ATOM 2328 N N . ALA A 1 302 ? -3.626 5.844 21.783 1.00 92.81 302 ALA A N 1
ATOM 2329 C CA . ALA A 1 302 ? -4.008 5.400 23.121 1.00 92.81 302 ALA A CA 1
ATOM 2330 C C . ALA A 1 302 ? -5.528 5.196 23.202 1.00 92.81 302 ALA A C 1
ATOM 2332 O O . ALA A 1 302 ? -6.300 5.996 22.680 1.00 92.81 302 ALA A O 1
ATOM 2333 N N . ASP A 1 303 ? -5.927 4.089 23.825 1.00 92.69 303 ASP A N 1
ATOM 2334 C CA . ASP A 1 303 ? -7.319 3.664 23.946 1.00 92.69 303 ASP A CA 1
ATOM 2335 C C . ASP A 1 303 ? -7.543 3.000 25.312 1.00 92.69 303 ASP A C 1
ATOM 2337 O O . ASP A 1 303 ? -7.319 1.800 25.505 1.00 92.69 303 ASP A O 1
ATOM 2341 N N . SER A 1 304 ? -7.943 3.814 26.280 1.00 88.62 304 SER A N 1
ATOM 2342 C CA . SER A 1 304 ? -8.232 3.452 27.661 1.00 88.62 304 SER A CA 1
ATOM 2343 C C . SER A 1 304 ? -9.547 2.689 27.785 1.00 88.62 304 SER A C 1
ATOM 2345 O O . SER A 1 304 ? -9.692 1.866 28.692 1.00 88.62 304 SER A O 1
ATOM 2347 N N . THR A 1 305 ? -10.478 2.903 26.848 1.00 88.44 305 THR A N 1
ATOM 2348 C CA . THR A 1 305 ? -11.773 2.215 26.808 1.00 88.44 305 THR A CA 1
ATOM 2349 C C . THR A 1 305 ? -11.662 0.822 26.189 1.00 88.44 305 THR A C 1
ATOM 2351 O O . THR A 1 305 ? -12.510 -0.042 26.423 1.00 88.44 305 THR A O 1
ATOM 2354 N N . GLY A 1 306 ? -10.568 0.546 25.472 1.00 90.00 306 GLY A N 1
ATOM 2355 C CA . GLY A 1 306 ? -10.271 -0.758 24.883 1.00 90.00 306 GLY A CA 1
ATOM 2356 C C . GLY A 1 306 ? -11.160 -1.091 23.684 1.00 90.00 306 GLY A C 1
ATOM 2357 O O . GLY A 1 306 ? -11.278 -2.267 23.315 1.00 90.00 306 GLY A O 1
ATOM 2358 N N . THR A 1 307 ? -11.815 -0.079 23.114 1.00 92.69 307 THR A N 1
ATOM 2359 C CA . THR A 1 307 ? -12.781 -0.210 22.020 1.00 92.69 307 THR A CA 1
ATOM 2360 C C . THR A 1 307 ? -12.116 -0.172 20.641 1.00 92.69 307 THR A C 1
ATOM 2362 O O . THR A 1 307 ? -12.659 -0.710 19.672 1.00 92.69 307 THR A O 1
ATOM 2365 N N . LEU A 1 308 ? -10.905 0.376 20.546 1.00 95.75 308 LEU A N 1
ATOM 2366 C CA . LEU A 1 308 ? -10.111 0.427 19.329 1.00 95.75 308 LEU A CA 1
ATOM 2367 C C . LEU A 1 308 ? -9.546 -0.964 18.990 1.00 95.75 308 LEU A C 1
ATOM 2369 O O . LEU A 1 308 ? -9.013 -1.701 19.824 1.00 95.75 308 LEU A O 1
ATOM 2373 N N . SER A 1 309 ? -9.630 -1.358 17.722 1.00 94.38 309 SER A N 1
ATOM 2374 C CA . SER A 1 309 ? -9.040 -2.618 17.258 1.00 94.38 309 SER A CA 1
ATOM 2375 C C . SER A 1 309 ? -7.504 -2.558 17.261 1.00 94.38 309 SER A C 1
ATOM 2377 O O . SER A 1 309 ? -6.896 -1.489 17.201 1.00 94.38 309 SER A O 1
ATOM 2379 N N . ARG A 1 310 ? -6.845 -3.722 17.375 1.00 91.38 310 ARG A N 1
ATOM 2380 C CA . ARG A 1 310 ? -5.367 -3.813 17.410 1.00 91.38 310 ARG A CA 1
ATOM 2381 C C . ARG A 1 310 ? -4.728 -3.216 16.155 1.00 91.38 310 ARG A C 1
ATOM 2383 O O . ARG A 1 310 ? -3.764 -2.467 16.284 1.00 91.38 310 ARG A O 1
ATOM 2390 N N . LEU A 1 311 ? -5.300 -3.572 15.008 1.00 91.94 311 LEU A N 1
ATOM 2391 C CA . LEU A 1 311 ? -5.171 -2.939 13.701 1.00 91.94 311 LEU A CA 1
ATOM 2392 C C . LEU A 1 311 ? -6.609 -2.573 13.322 1.00 91.94 311 LEU A C 1
ATOM 2394 O O . LEU A 1 311 ? -7.471 -3.451 13.339 1.00 91.94 311 LEU A O 1
ATOM 2398 N N . HIS A 1 312 ? -6.895 -1.289 13.152 1.00 94.06 312 HIS A N 1
ATOM 2399 C CA . HIS A 1 312 ? -8.251 -0.765 12.988 1.00 94.06 312 HIS A CA 1
ATOM 2400 C C . HIS A 1 312 ? -8.490 -0.322 11.551 1.00 94.06 312 HIS A C 1
ATOM 2402 O O . HIS A 1 312 ? -9.446 -0.762 10.924 1.00 94.06 312 HIS A O 1
ATOM 2408 N N . ALA A 1 313 ? -7.592 0.503 11.029 1.00 95.06 313 ALA A N 1
ATOM 2409 C CA . ALA A 1 313 ? -7.677 1.037 9.683 1.00 95.06 313 ALA A CA 1
ATOM 2410 C C . ALA A 1 313 ? -6.279 1.185 9.079 1.00 95.06 313 ALA A C 1
ATOM 2412 O O . ALA A 1 313 ? -5.270 1.082 9.787 1.00 95.06 313 ALA A O 1
ATOM 2413 N N . ARG A 1 314 ? -6.215 1.436 7.776 1.00 93.19 314 ARG A N 1
ATOM 2414 C CA . ARG A 1 314 ? -4.980 1.670 7.024 1.00 93.19 314 ARG A CA 1
ATOM 2415 C C . ARG A 1 314 ? -5.152 2.869 6.108 1.00 93.19 314 ARG A C 1
ATOM 2417 O O . ARG A 1 314 ? -6.172 2.971 5.434 1.00 93.19 314 ARG A O 1
ATOM 2424 N N . PHE A 1 315 ? -4.134 3.721 6.064 1.00 92.50 315 PHE A N 1
ATOM 2425 C CA . PHE A 1 315 ? -3.983 4.715 5.013 1.00 92.50 315 PHE A CA 1
ATOM 2426 C C . PHE A 1 315 ? -3.088 4.182 3.897 1.00 92.50 315 PHE A C 1
ATOM 2428 O O . PHE A 1 315 ? -2.039 3.597 4.175 1.00 92.50 315 PHE A O 1
ATOM 2435 N N . ASN A 1 316 ? -3.473 4.437 2.651 1.00 87.62 316 ASN A N 1
ATOM 2436 C CA . ASN A 1 316 ? -2.690 4.123 1.459 1.00 87.62 316 ASN A CA 1
ATOM 2437 C C . ASN A 1 316 ? -2.702 5.318 0.502 1.00 87.62 316 ASN A C 1
ATOM 2439 O O . ASN A 1 316 ? -3.720 5.988 0.373 1.00 87.62 316 ASN A O 1
ATOM 2443 N N . LEU A 1 317 ? -1.594 5.558 -0.199 1.00 84.12 317 LEU A N 1
ATOM 2444 C CA . LEU A 1 317 ? -1.536 6.536 -1.286 1.00 84.12 317 LEU A CA 1
ATOM 2445 C C . LEU A 1 317 ? -1.802 5.817 -2.613 1.00 84.12 317 LEU A C 1
ATOM 2447 O O . LEU A 1 317 ? -1.062 4.898 -2.969 1.00 84.12 317 LEU A O 1
ATOM 2451 N N . LYS A 1 318 ? -2.826 6.244 -3.354 1.00 78.19 318 LYS A N 1
ATOM 2452 C CA . LYS A 1 318 ? -3.160 5.717 -4.684 1.00 78.19 318 LYS A CA 1
ATOM 2453 C C . LYS A 1 318 ? -3.511 6.877 -5.605 1.00 78.19 318 LYS A C 1
ATOM 2455 O O . LYS A 1 318 ? -4.313 7.721 -5.244 1.00 78.19 318 LYS A O 1
ATOM 2460 N N . ASN A 1 319 ? -2.889 6.931 -6.782 1.00 74.25 319 ASN A N 1
ATOM 2461 C CA . ASN A 1 319 ? -3.113 7.979 -7.791 1.00 74.25 319 ASN A CA 1
ATOM 2462 C C . ASN A 1 319 ? -2.930 9.426 -7.287 1.00 74.25 319 ASN A C 1
ATOM 2464 O O . ASN A 1 319 ? -3.510 10.349 -7.849 1.00 74.25 319 ASN A O 1
ATOM 2468 N N . GLY A 1 320 ? -2.109 9.626 -6.252 1.00 77.88 320 GLY A N 1
ATOM 2469 C CA . GLY A 1 320 ? -1.924 10.934 -5.620 1.00 77.88 320 GLY A CA 1
ATOM 2470 C C . GLY A 1 320 ? -2.978 11.270 -4.563 1.00 77.88 320 GLY A C 1
ATOM 2471 O O . GLY A 1 320 ? -2.912 12.336 -3.980 1.00 77.88 320 GLY A O 1
ATOM 2472 N N . GLU A 1 321 ? -3.905 10.371 -4.252 1.00 86.81 321 GLU A N 1
ATOM 2473 C CA . GLU A 1 321 ? -4.913 10.571 -3.212 1.00 86.81 321 GLU A CA 1
ATOM 2474 C C . GLU A 1 321 ? -4.655 9.637 -2.031 1.00 86.81 321 GLU A C 1
ATOM 2476 O O . GLU A 1 321 ? -4.203 8.496 -2.195 1.00 86.81 321 GLU A O 1
ATOM 2481 N N . VAL A 1 322 ? -4.947 10.112 -0.820 1.00 89.69 322 VAL A N 1
ATOM 2482 C CA . VAL A 1 322 ? -4.854 9.279 0.378 1.00 89.69 322 VAL A CA 1
ATOM 2483 C C . VAL A 1 322 ? -6.196 8.599 0.607 1.00 89.69 322 VAL A C 1
ATOM 2485 O O . VAL A 1 322 ? -7.207 9.253 0.842 1.00 89.69 322 VAL A O 1
ATOM 2488 N N . TYR A 1 323 ? -6.191 7.274 0.571 1.00 91.81 323 TYR A N 1
ATOM 2489 C CA . TYR A 1 323 ? -7.340 6.431 0.868 1.00 91.81 323 TYR A CA 1
ATOM 2490 C C . TYR A 1 323 ? -7.253 5.904 2.294 1.00 91.81 323 TYR A C 1
ATOM 2492 O O . TYR A 1 323 ? -6.183 5.501 2.756 1.00 91.81 323 TYR A O 1
ATOM 2500 N N . LEU A 1 324 ? -8.398 5.846 2.964 1.00 94.62 324 LEU A N 1
ATOM 2501 C CA . LEU A 1 324 ? -8.603 5.190 4.244 1.00 94.62 324 LEU A CA 1
ATOM 2502 C C . LEU A 1 324 ? -9.416 3.909 4.048 1.00 94.62 324 LEU A C 1
ATOM 2504 O O . LEU A 1 324 ? -10.464 3.916 3.406 1.00 94.62 324 LEU A O 1
ATOM 2508 N N . THR A 1 325 ? -8.956 2.810 4.638 1.00 93.19 325 THR A N 1
ATOM 2509 C CA . THR A 1 325 ? -9.637 1.509 4.592 1.00 93.19 325 THR A CA 1
ATOM 2510 C C . THR A 1 325 ? -9.802 0.947 5.998 1.00 93.19 325 THR A C 1
ATOM 2512 O O . THR A 1 325 ? -8.828 0.870 6.750 1.00 93.19 325 THR A O 1
ATOM 2515 N N . ASP A 1 326 ? -11.015 0.521 6.352 1.00 94.06 326 ASP A N 1
ATOM 2516 C CA . ASP A 1 326 ? -11.274 -0.236 7.581 1.00 94.06 326 ASP A CA 1
ATOM 2517 C C . ASP A 1 326 ? -10.738 -1.673 7.446 1.00 94.06 326 ASP A C 1
ATOM 2519 O O . ASP A 1 326 ? -10.991 -2.351 6.454 1.00 94.06 326 ASP A O 1
ATOM 2523 N N . LEU A 1 327 ? -9.994 -2.160 8.443 1.00 90.06 327 LEU A N 1
ATOM 2524 C CA . LEU A 1 327 ? -9.370 -3.492 8.423 1.00 90.06 327 LEU A CA 1
ATOM 2525 C C . LEU A 1 327 ? -10.249 -4.567 9.088 1.00 90.06 327 LEU A C 1
ATOM 2527 O O . LEU A 1 327 ? -9.741 -5.475 9.753 1.00 90.06 327 LEU A O 1
ATOM 2531 N N . GLY A 1 328 ? -11.572 -4.447 8.959 1.00 89.75 328 GLY A N 1
ATOM 2532 C CA . GLY A 1 328 ? -12.53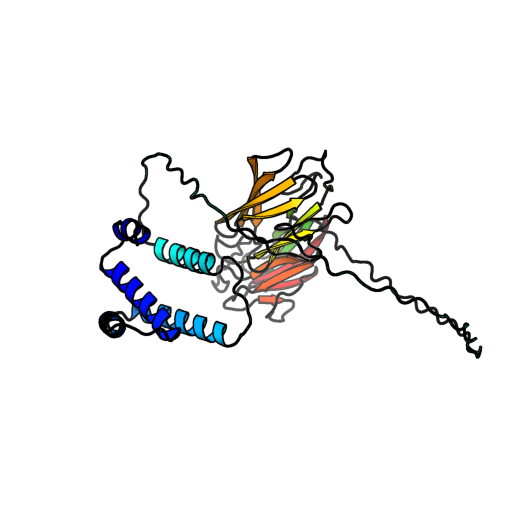0 -5.308 9.655 1.00 89.75 328 GLY A CA 1
ATOM 2533 C C . GLY A 1 328 ? -12.571 -5.009 11.152 1.00 89.75 328 GLY A C 1
ATOM 2534 O O . GLY A 1 328 ? -12.584 -5.920 11.987 1.00 89.75 328 GLY A O 1
ATOM 2535 N N . SER A 1 329 ? -12.529 -3.726 11.506 1.00 93.62 329 SER A N 1
ATOM 2536 C CA . SER A 1 329 ? -12.527 -3.296 12.896 1.00 93.62 329 SER A CA 1
ATOM 2537 C C . SER A 1 329 ? -13.849 -3.648 13.588 1.00 93.62 329 SER A C 1
ATOM 2539 O O . SER A 1 329 ? -14.921 -3.696 12.982 1.00 93.62 329 SER A O 1
ATOM 2541 N N . LYS A 1 330 ? -13.797 -3.881 14.907 1.00 92.62 330 LYS A N 1
ATOM 2542 C CA . LYS A 1 330 ? -14.988 -4.278 15.679 1.00 92.62 330 LYS A CA 1
ATOM 2543 C C . LYS A 1 330 ? -16.116 -3.236 15.631 1.00 92.62 330 LYS A C 1
ATOM 2545 O O . LYS A 1 330 ? -17.282 -3.617 15.589 1.00 92.62 330 LYS A O 1
ATOM 2550 N N . ASN A 1 331 ? -15.767 -1.951 15.673 1.00 92.44 331 ASN A N 1
ATOM 2551 C CA . ASN A 1 331 ? -16.730 -0.851 15.784 1.00 92.44 331 ASN A CA 1
ATOM 2552 C C . ASN A 1 331 ? -16.924 -0.084 14.465 1.00 92.44 331 ASN A C 1
ATOM 2554 O O . ASN A 1 331 ? -17.823 0.751 14.382 1.00 92.44 331 ASN A O 1
ATOM 2558 N N . GLY A 1 332 ? -16.150 -0.417 13.429 1.00 94.69 332 GLY A N 1
ATOM 2559 C CA . GLY A 1 332 ? -16.126 0.298 12.161 1.00 94.69 332 GLY A CA 1
ATOM 2560 C C . GLY A 1 332 ? -15.314 1.591 12.222 1.00 94.69 332 GLY A C 1
ATOM 2561 O O . GLY A 1 332 ? -15.066 2.146 13.295 1.00 94.69 332 GLY A O 1
ATOM 2562 N N . THR A 1 333 ? -14.962 2.066 11.032 1.00 97.06 333 THR A N 1
ATOM 2563 C CA . THR A 1 333 ? -14.360 3.376 10.780 1.00 97.06 333 THR A CA 1
ATOM 2564 C C . THR A 1 333 ? -15.410 4.297 10.158 1.00 97.06 333 THR A C 1
ATOM 2566 O O . THR A 1 333 ? -16.200 3.850 9.318 1.00 97.06 333 THR A O 1
ATOM 2569 N N . TYR A 1 334 ? -15.428 5.569 10.556 1.00 97.19 334 TYR A N 1
ATOM 2570 C CA . TYR A 1 334 ? -16.344 6.576 10.013 1.00 97.19 334 TYR A CA 1
ATOM 2571 C C . TYR A 1 334 ? -15.563 7.771 9.473 1.00 97.19 334 TYR A C 1
ATOM 2573 O O . TYR A 1 334 ? -14.532 8.138 10.032 1.00 97.19 334 TYR A O 1
ATOM 2581 N N . VAL A 1 335 ? -16.067 8.381 8.405 1.00 96.75 335 VAL A N 1
ATOM 2582 C CA . VAL A 1 335 ? -15.575 9.645 7.848 1.00 96.75 335 VAL A CA 1
ATOM 2583 C C . VAL A 1 335 ? -16.750 10.616 7.800 1.00 96.75 335 VAL A C 1
ATOM 2585 O O . VAL A 1 335 ? -17.800 10.292 7.247 1.00 96.75 335 VAL A O 1
ATOM 2588 N N . ASP A 1 336 ? -16.607 11.766 8.458 1.00 94.81 336 ASP A N 1
ATOM 2589 C CA . ASP A 1 336 ? -17.645 12.790 8.637 1.00 94.81 336 ASP A CA 1
ATOM 2590 C C . ASP A 1 336 ? -19.001 12.221 9.103 1.00 94.81 336 ASP A C 1
ATOM 2592 O O . ASP A 1 336 ? -20.076 12.643 8.675 1.00 94.81 336 ASP A O 1
ATOM 2596 N N . GLY A 1 337 ? -18.945 11.239 10.008 1.00 92.81 337 GLY A N 1
ATOM 2597 C CA . GLY A 1 337 ? -20.112 10.568 10.588 1.00 92.81 337 GLY A CA 1
ATOM 2598 C C . GLY A 1 337 ? -20.710 9.442 9.735 1.00 92.81 337 GLY A C 1
ATOM 2599 O O . GLY A 1 337 ? -21.646 8.775 10.182 1.00 92.81 337 GLY A O 1
ATOM 2600 N N . PHE A 1 338 ? -20.174 9.175 8.541 1.00 95.06 338 PHE A N 1
ATOM 2601 C CA . PHE A 1 338 ? -20.604 8.070 7.683 1.00 95.06 338 PHE A CA 1
ATOM 2602 C C . PHE A 1 338 ? -19.656 6.883 7.809 1.00 95.06 338 PHE A C 1
ATOM 2604 O O . PHE A 1 338 ? -18.444 7.024 7.658 1.00 95.06 338 PHE A O 1
ATOM 2611 N N . ARG A 1 339 ? -20.203 5.692 8.072 1.00 95.00 339 ARG A N 1
ATOM 2612 C CA . ARG A 1 339 ? -19.404 4.465 8.127 1.00 95.00 339 ARG A CA 1
ATOM 2613 C C . ARG A 1 339 ? -18.867 4.145 6.737 1.00 95.00 339 ARG A C 1
ATOM 2615 O O . ARG A 1 339 ? -19.647 4.106 5.788 1.00 95.00 339 ARG A O 1
ATOM 2622 N N . ILE A 1 340 ? -17.572 3.870 6.635 1.00 93.38 340 ILE A N 1
ATOM 2623 C CA . ILE A 1 340 ? -16.964 3.431 5.377 1.00 93.38 340 ILE A CA 1
ATOM 2624 C C . ILE A 1 340 ? -17.072 1.907 5.242 1.00 93.38 340 ILE A C 1
ATOM 2626 O O . ILE A 1 340 ? -16.862 1.175 6.213 1.00 93.38 340 ILE A O 1
ATOM 2630 N N . GLU A 1 341 ? -17.414 1.435 4.044 1.00 89.88 341 GLU A N 1
ATOM 2631 C CA . GLU A 1 341 ? -17.434 0.002 3.692 1.00 89.88 341 GLU A CA 1
ATOM 2632 C C . GLU A 1 341 ? -16.375 -0.354 2.640 1.00 89.88 341 GLU A C 1
ATOM 2634 O O . GLU A 1 341 ? -15.910 -1.489 2.584 1.00 89.88 341 GLU A O 1
ATOM 2639 N N . GLU A 1 342 ? -15.951 0.634 1.856 1.00 91.19 342 GLU A N 1
ATOM 2640 C CA . GLU A 1 342 ? -14.927 0.528 0.821 1.00 91.19 342 GLU A CA 1
ATOM 2641 C C . GLU A 1 342 ? -13.810 1.550 1.098 1.00 91.19 342 GLU A C 1
ATOM 2643 O O . GLU A 1 342 ? -13.986 2.431 1.948 1.00 91.19 342 GLU A O 1
ATOM 2648 N N . PRO A 1 343 ? -12.640 1.444 0.437 1.00 91.38 343 PRO A N 1
ATOM 2649 C CA . PRO A 1 343 ? -11.606 2.468 0.526 1.00 91.38 343 PRO A CA 1
ATOM 2650 C C . PRO A 1 343 ? -12.150 3.858 0.161 1.00 91.38 343 PRO A C 1
ATOM 2652 O O . PRO A 1 343 ? -12.636 4.066 -0.948 1.00 91.38 343 PRO A O 1
ATOM 2655 N N . THR A 1 344 ? -12.015 4.817 1.076 1.00 92.00 344 THR A N 1
ATOM 2656 C CA . THR A 1 344 ? -12.564 6.175 0.934 1.00 92.00 344 THR A CA 1
ATOM 2657 C C . THR A 1 344 ? -11.438 7.200 0.908 1.00 92.00 344 THR A C 1
ATOM 2659 O O . THR A 1 344 ? -10.550 7.150 1.759 1.00 92.00 344 THR A O 1
ATOM 2662 N N . VAL A 1 345 ? -11.473 8.137 -0.041 1.00 93.69 345 VAL A N 1
ATOM 2663 C CA . VAL A 1 345 ? -10.524 9.260 -0.098 1.00 93.69 345 VAL A CA 1
ATOM 2664 C C . VAL A 1 345 ? -10.703 10.155 1.127 1.00 93.69 345 VAL A C 1
ATOM 2666 O O . VAL A 1 345 ? -11.829 10.469 1.510 1.00 93.69 345 VAL A O 1
ATOM 2669 N N . VAL A 1 346 ? -9.594 10.558 1.744 1.00 94.06 346 VAL A N 1
ATOM 2670 C CA . VAL A 1 346 ? -9.580 11.534 2.838 1.00 94.06 346 VAL A CA 1
ATOM 2671 C C . VAL A 1 346 ? -8.972 12.849 2.372 1.00 94.06 346 VAL A C 1
ATOM 2673 O O . VAL A 1 346 ? -7.948 12.869 1.694 1.00 94.06 346 VAL A O 1
ATOM 2676 N N . GLU A 1 347 ? -9.585 13.953 2.784 1.00 93.44 347 GLU A N 1
ATOM 2677 C CA . GLU A 1 347 ? -9.177 15.313 2.437 1.00 93.44 347 GLU A CA 1
ATOM 2678 C C . GLU A 1 347 ? -8.960 16.161 3.701 1.00 93.44 347 GLU A C 1
ATOM 2680 O O . GLU A 1 347 ? -9.481 15.832 4.775 1.00 93.44 347 GLU A O 1
ATOM 2685 N N . PRO A 1 348 ? -8.205 17.271 3.613 1.00 95.19 348 PRO A N 1
ATOM 2686 C CA . PRO A 1 348 ? -8.078 18.220 4.714 1.00 95.19 348 PRO A CA 1
ATOM 2687 C C . PRO A 1 348 ? -9.437 18.707 5.240 1.00 95.19 348 PRO A C 1
ATOM 2689 O O . PRO A 1 348 ? -10.327 19.067 4.477 1.00 95.19 348 PRO A O 1
ATOM 2692 N N . GLY A 1 349 ? -9.574 18.764 6.562 1.00 94.81 349 GLY A N 1
ATOM 2693 C CA . GLY A 1 349 ? -10.784 19.164 7.281 1.00 94.81 349 GLY A CA 1
ATOM 2694 C C . GLY A 1 349 ? -11.735 18.013 7.618 1.00 94.81 349 GLY A C 1
ATOM 2695 O O . GLY A 1 349 ? -12.596 18.189 8.483 1.00 94.81 349 GLY A O 1
ATOM 2696 N N . MET A 1 350 ? -11.572 16.838 7.001 1.00 97.25 350 MET A N 1
ATOM 2697 C CA . MET A 1 350 ? -12.412 15.676 7.295 1.00 97.25 350 MET A CA 1
ATOM 2698 C C . MET A 1 350 ? -12.153 15.127 8.699 1.00 97.25 350 MET A C 1
ATOM 2700 O O . MET A 1 350 ? -11.020 15.108 9.200 1.00 97.25 350 MET A O 1
ATOM 2704 N N . ARG A 1 351 ? -13.219 14.632 9.329 1.00 97.56 351 ARG A N 1
ATOM 2705 C CA . ARG A 1 351 ? -13.173 13.956 10.626 1.00 97.56 351 ARG A CA 1
ATOM 2706 C C . ARG A 1 351 ? -13.238 12.456 10.434 1.00 97.56 351 ARG A C 1
ATOM 2708 O O . ARG A 1 351 ? -14.167 11.939 9.829 1.00 97.56 351 ARG A O 1
ATOM 2715 N N . ILE A 1 352 ? -12.265 11.759 10.997 1.00 98.31 352 ILE A N 1
ATOM 2716 C CA . ILE A 1 352 ? -12.149 10.309 10.945 1.00 98.31 352 ILE A CA 1
ATOM 2717 C C . ILE A 1 352 ? -12.382 9.758 12.345 1.00 98.31 352 ILE A C 1
ATOM 2719 O O . ILE A 1 352 ? -11.689 10.136 13.289 1.00 98.31 352 ILE A O 1
ATOM 2723 N N . GLU A 1 353 ? -13.327 8.840 12.482 1.00 97.81 353 GLU A N 1
ATOM 2724 C CA . GLU A 1 353 ? -13.640 8.190 13.750 1.00 97.81 353 GLU A CA 1
ATOM 2725 C C . GLU A 1 353 ? -13.130 6.751 13.729 1.00 97.81 353 GLU A C 1
ATOM 2727 O O . GLU A 1 353 ? -13.541 5.930 12.905 1.00 97.81 353 GLU A O 1
ATOM 2732 N N . PHE A 1 354 ? -12.236 6.450 14.668 1.00 96.44 354 PHE A N 1
ATOM 2733 C CA . PHE A 1 354 ? -11.748 5.111 14.955 1.00 96.44 354 PHE A CA 1
ATOM 2734 C C . PHE A 1 354 ? -12.328 4.674 16.300 1.00 96.44 354 PHE A C 1
ATOM 2736 O O . PHE A 1 354 ? -11.707 4.853 17.351 1.00 96.44 354 PHE A O 1
ATOM 2743 N N . SER A 1 355 ? -13.529 4.090 16.294 1.00 93.44 355 SER A N 1
ATOM 2744 C CA . SER A 1 355 ? -14.302 3.875 17.527 1.00 93.44 355 SER A CA 1
ATOM 2745 C C . SER A 1 355 ? -14.607 5.209 18.240 1.00 93.44 355 SER A C 1
ATOM 2747 O O . SER A 1 355 ? -15.137 6.121 17.622 1.00 93.44 355 SER A O 1
ATOM 2749 N N . GLU A 1 356 ? -14.289 5.348 19.529 1.00 93.38 356 GLU A N 1
ATOM 2750 C CA . GLU A 1 356 ? -14.561 6.551 20.334 1.00 93.38 356 GLU A CA 1
ATOM 2751 C C . GLU A 1 356 ? -13.524 7.675 20.136 1.00 93.38 356 GLU A C 1
ATOM 2753 O O . GLU A 1 356 ? -13.659 8.758 20.716 1.00 93.38 356 GLU A O 1
ATOM 2758 N N . ILE A 1 357 ? -12.481 7.414 19.340 1.00 96.56 357 ILE A N 1
ATOM 2759 C CA . ILE A 1 357 ? -11.399 8.354 19.053 1.00 96.56 357 ILE A CA 1
ATOM 2760 C C . ILE A 1 357 ? -11.694 9.045 17.727 1.00 96.56 357 ILE A C 1
ATOM 2762 O O . ILE A 1 357 ? -11.828 8.384 16.699 1.00 96.56 357 ILE A O 1
ATOM 2766 N N . VAL A 1 358 ? -11.739 10.374 17.751 1.00 97.50 358 VAL A N 1
ATOM 2767 C CA . VAL A 1 358 ? -11.945 11.195 16.554 1.00 97.50 358 VAL A CA 1
ATOM 2768 C C . VAL A 1 358 ? -10.648 11.911 16.228 1.00 97.50 358 VAL A C 1
ATOM 2770 O O . VAL A 1 358 ? -10.080 12.600 17.078 1.00 97.50 358 VAL A O 1
ATOM 2773 N N . CYS A 1 359 ? -10.203 11.776 14.988 1.00 97.69 359 CYS A N 1
ATOM 2774 C CA . CYS A 1 359 ? -9.081 12.496 14.414 1.00 97.69 359 CYS A CA 1
ATOM 2775 C C . CYS A 1 359 ? -9.580 13.472 13.344 1.00 97.69 359 CYS A C 1
ATOM 2777 O O . CYS A 1 359 ? -10.518 13.177 12.615 1.00 97.69 359 CYS A O 1
ATOM 2779 N N . GLU A 1 360 ? -8.939 14.624 13.230 1.00 97.75 360 GLU A N 1
ATOM 2780 C CA . GLU A 1 360 ? -9.149 15.595 12.160 1.00 97.75 360 GLU A CA 1
ATOM 2781 C C . GLU A 1 360 ? -7.948 15.554 11.212 1.00 97.75 360 GLU A C 1
ATOM 2783 O O . GLU A 1 360 ? -6.792 15.538 11.657 1.00 97.75 360 GLU A O 1
ATOM 2788 N N . VAL A 1 361 ? -8.218 15.514 9.908 1.00 97.00 361 VAL A N 1
ATOM 2789 C CA . VAL A 1 361 ? -7.192 15.649 8.872 1.00 97.00 361 VAL A CA 1
ATOM 2790 C C . VAL A 1 361 ? -6.824 17.124 8.777 1.00 97.00 361 VAL A C 1
ATOM 2792 O O . VAL A 1 361 ? -7.598 17.935 8.290 1.00 97.00 361 VAL A O 1
ATOM 2795 N N . MET A 1 362 ? -5.644 17.500 9.256 1.00 96.38 362 MET A N 1
ATOM 2796 C CA . MET A 1 362 ? -5.249 18.909 9.325 1.00 96.38 362 MET A CA 1
ATOM 2797 C C . MET A 1 362 ? -4.809 19.449 7.963 1.00 96.38 362 MET A C 1
ATOM 2799 O O . MET A 1 362 ? -5.163 20.565 7.597 1.00 96.38 362 MET A O 1
ATOM 2803 N N . HIS A 1 363 ? -4.003 18.675 7.237 1.00 92.31 363 HIS A N 1
ATOM 2804 C CA . HIS A 1 363 ? -3.575 18.969 5.871 1.00 92.31 363 HIS A CA 1
ATOM 2805 C C . HIS A 1 363 ? -3.003 17.721 5.201 1.00 92.31 363 HIS A C 1
ATOM 2807 O O . HIS A 1 363 ? -2.568 16.779 5.873 1.00 92.31 363 HIS A O 1
ATOM 2813 N N . ILE A 1 364 ? -3.001 17.767 3.871 1.00 91.19 364 ILE A N 1
ATOM 2814 C CA . ILE A 1 364 ? -2.372 16.810 2.971 1.00 91.19 364 ILE A CA 1
ATOM 2815 C C . ILE A 1 364 ? -1.527 17.638 2.005 1.00 91.19 364 ILE A C 1
ATOM 2817 O O . ILE A 1 364 ? -2.051 18.525 1.334 1.00 91.19 364 ILE A O 1
ATOM 2821 N N . GLU A 1 365 ? -0.222 17.396 1.988 1.00 87.81 365 GLU A N 1
ATOM 2822 C CA . GLU A 1 365 ? 0.739 18.121 1.157 1.00 87.81 365 GLU A CA 1
ATOM 2823 C C . GLU A 1 365 ? 1.435 17.149 0.204 1.00 87.81 365 GLU A C 1
ATOM 2825 O O . GLU A 1 365 ? 1.879 16.078 0.625 1.00 87.81 365 GLU A O 1
ATOM 2830 N N . HIS A 1 366 ? 1.534 17.532 -1.068 1.00 82.19 366 HIS A N 1
ATOM 2831 C CA . HIS A 1 366 ? 2.328 16.836 -2.081 1.00 82.19 366 HIS A CA 1
ATOM 2832 C C . HIS A 1 366 ? 3.691 17.523 -2.219 1.00 82.19 366 HIS A C 1
ATOM 2834 O O . HIS A 1 366 ? 3.769 18.754 -2.170 1.00 82.19 366 HIS A O 1
ATOM 2840 N N . ILE A 1 367 ? 4.759 16.726 -2.301 1.00 65.50 367 ILE A N 1
ATOM 2841 C CA . ILE A 1 367 ? 6.167 17.152 -2.251 1.00 65.50 367 ILE A CA 1
ATOM 2842 C C . ILE A 1 367 ? 6.943 16.599 -3.442 1.00 65.50 367 ILE A C 1
ATOM 2844 O O . ILE A 1 367 ? 6.845 15.369 -3.700 1.00 65.50 367 ILE A O 1
#

Nearest PDB structures (foldseek):
  2ff4-assembly1_A  TM=8.114E-01  e=2.983E-05  Mycobacterium tuberculosis H37Rv
  2aff-assembly1_A  TM=6.838E-01  e=1.483E-05  Homo sapiens
  3unm-assembly1_A  TM=7.753E-01  e=2.855E-04  Homo sapiens
  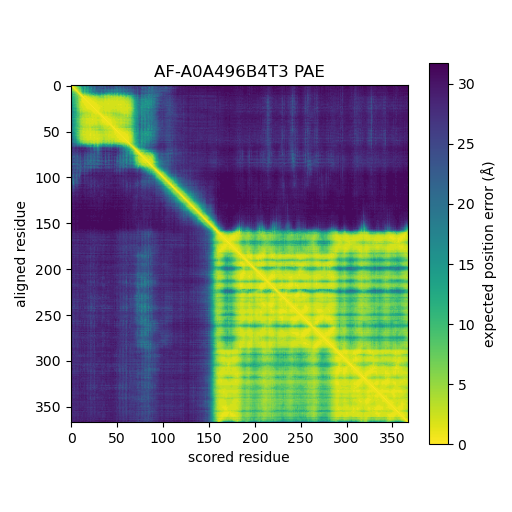1wln-assembly1_A  TM=6.176E-01  e=5.158E-04  Mus musculus
  6uid-assembly1_A  TM=5.598E-01  e=1.095E-03  Pseudomonas aeruginosa

Mean predicted aligned error: 19.27 Å